Protein AF-0000000072452498 (afdb_homodimer)

Solvent-accessible surface area (backbone atoms only — not comparable to full-atom values): 25103 Å² total; per-residue (Å²): 118,75,36,31,38,34,33,34,54,77,38,42,53,20,29,34,50,52,50,52,34,58,71,69,66,51,78,62,44,82,38,83,40,51,65,93,74,46,42,38,74,35,69,73,43,31,75,59,30,78,81,44,59,73,22,31,35,36,53,66,90,46,60,42,44,39,42,68,17,46,47,52,37,50,39,61,76,65,62,48,70,54,56,45,67,36,81,53,61,69,48,27,28,46,30,33,23,46,65,56,48,32,64,83,33,44,43,45,28,19,50,46,41,21,35,57,67,32,43,35,42,51,27,65,66,38,86,67,56,67,68,57,53,51,51,37,50,51,51,32,50,54,38,54,48,44,44,43,66,68,43,28,56,92,43,67,20,53,55,30,85,47,66,28,52,38,43,45,50,48,52,35,24,64,48,39,25,40,20,48,70,44,71,83,49,70,97,28,68,72,55,44,54,36,48,52,50,51,38,60,72,65,29,64,68,57,49,47,62,48,42,42,60,32,62,42,34,71,79,62,63,51,64,55,56,69,89,61,37,63,70,50,46,57,54,49,41,70,72,73,102,117,75,35,33,38,34,34,33,52,77,37,41,53,20,28,35,49,50,50,52,33,58,71,68,68,52,78,61,44,82,39,83,39,51,65,92,72,46,42,39,73,36,70,74,44,32,74,58,29,79,82,44,57,74,22,29,34,34,54,66,89,46,58,43,44,40,42,68,17,47,47,52,38,51,40,61,76,66,62,48,70,52,55,45,68,36,82,54,63,67,46,27,28,45,30,33,24,46,66,55,48,31,65,83,33,44,44,44,28,20,48,45,41,21,35,57,67,34,43,35,42,49,26,67,65,38,86,68,56,66,68,58,52,51,52,36,51,51,50,32,50,51,37,54,48,42,45,44,67,68,44,28,55,91,44,68,22,54,55,31,84,47,66,28,51,38,44,45,51,48,52,34,25,62,48,40,25,38,19,48,69,46,71,83,49,69,96,29,66,71,56,44,53,36,49,53,51,51,37,60,73,66,28,64,67,57,50,47,63,48,42,42,60,32,62,42,34,72,78,62,61,52,64,56,54,70,89,61,37,62,70,50,46,57,54,48,39,65,70,72,95

Organism: Betta splendens (NCBI:txid158456)

Structure (mmCIF, N/CA/C/O backbone):
data_AF-0000000072452498-model_v1
#
loop_
_entity.id
_entity.type
_entity.pdbx_description
1 polymer 'glutathione transferase'
#
loop_
_atom_site.group_PDB
_atom_site.id
_atom_site.type_symbol
_atom_site.label_atom_id
_atom_site.label_alt_id
_atom_site.label_comp_id
_atom_site.label_asym_id
_atom_site.label_entity_id
_atom_site.label_seq_id
_atom_site.pdbx_PDB_ins_code
_atom_site.Cartn_x
_atom_site.Cartn_y
_atom_site.Cartn_z
_atom_site.occupancy
_atom_site.B_iso_or_equiv
_atom_site.auth_seq_id
_atom_site.auth_comp_id
_atom_site.auth_asym_id
_atom_site.auth_atom_id
_atom_site.pdbx_PDB_model_num
ATOM 1 N N . MET A 1 1 ? -20.266 -7.129 -22.062 1 66.44 1 MET A N 1
ATOM 2 C CA . MET A 1 1 ? -18.953 -7.629 -22.422 1 66.44 1 MET A CA 1
ATOM 3 C C . MET A 1 1 ? -18.312 -8.359 -21.234 1 66.44 1 MET A C 1
ATOM 5 O O . MET A 1 1 ? -18.625 -8.07 -20.078 1 66.44 1 MET A O 1
ATOM 9 N N . ALA A 1 2 ? -17.5 -9.453 -21.469 1 88.06 2 ALA A N 1
ATOM 10 C CA . ALA A 1 2 ? -16.984 -10.359 -20.453 1 88.06 2 ALA A CA 1
ATOM 11 C C . ALA A 1 2 ? -15.914 -9.688 -19.609 1 88.06 2 ALA A C 1
ATOM 13 O O . ALA A 1 2 ? -15.227 -8.781 -20.078 1 88.06 2 ALA A O 1
ATOM 14 N N . LEU A 1 3 ? -15.93 -9.773 -18.266 1 97.81 3 LEU A N 1
ATOM 15 C CA . LEU A 1 3 ? -14.875 -9.336 -17.359 1 97.81 3 LEU A CA 1
ATOM 16 C C . LEU A 1 3 ? -13.508 -9.805 -17.859 1 97.81 3 LEU A C 1
ATOM 18 O O . LEU A 1 3 ? -13.328 -10.977 -18.172 1 97.81 3 LEU A O 1
ATOM 22 N N . GLU A 1 4 ? -12.602 -8.812 -18.078 1 98.81 4 GLU A N 1
ATOM 23 C CA . GLU A 1 4 ? -11.234 -9.125 -18.484 1 98.81 4 GLU A CA 1
ATOM 24 C C . GLU A 1 4 ? -10.25 -8.883 -17.344 1 98.81 4 GLU A C 1
ATOM 26 O O . GLU A 1 4 ? -10.312 -7.859 -16.672 1 98.81 4 GLU A O 1
ATOM 31 N N . LEU A 1 5 ? -9.438 -9.867 -17.141 1 98.88 5 LEU A N 1
ATOM 32 C CA . LEU A 1 5 ? -8.336 -9.734 -16.188 1 98.88 5 LEU A CA 1
ATOM 33 C C . LEU A 1 5 ? -6.988 -9.844 -16.891 1 98.88 5 LEU A C 1
ATOM 35 O O . LEU A 1 5 ? -6.707 -10.844 -17.547 1 98.88 5 LEU A O 1
ATOM 39 N N . TYR A 1 6 ? -6.227 -8.789 -16.891 1 98.94 6 TYR A N 1
ATOM 40 C CA . TYR A 1 6 ? -4.875 -8.75 -17.438 1 98.94 6 TYR A CA 1
ATOM 41 C C . TYR A 1 6 ? -3.855 -9.188 -16.391 1 98.94 6 TYR A C 1
ATOM 43 O O . TYR A 1 6 ? -3.641 -8.492 -15.398 1 98.94 6 TYR A O 1
ATOM 51 N N . LEU A 1 7 ? -3.227 -10.336 -16.672 1 98.75 7 LEU A N 1
ATOM 52 C CA . LEU A 1 7 ? -2.469 -11 -15.617 1 98.75 7 LEU A CA 1
ATOM 53 C C . LEU A 1 7 ? -1.142 -11.531 -16.156 1 98.75 7 LEU A C 1
ATOM 55 O O . LEU A 1 7 ? -1.03 -11.852 -17.328 1 98.75 7 LEU A O 1
ATOM 59 N N . ASP A 1 8 ? -0.162 -11.555 -15.359 1 98.19 8 ASP A N 1
ATOM 60 C CA . ASP A 1 8 ? 1.063 -12.344 -15.438 1 98.19 8 ASP A CA 1
ATOM 61 C C . ASP A 1 8 ? 1.258 -13.18 -14.172 1 98.19 8 ASP A C 1
ATOM 63 O O . ASP A 1 8 ? 1.558 -12.648 -13.109 1 98.19 8 ASP A O 1
ATOM 67 N N . LEU A 1 9 ? 1.221 -14.492 -14.211 1 97.62 9 LEU A N 1
ATOM 68 C CA . LEU A 1 9 ? 1.165 -15.328 -13.016 1 97.62 9 LEU A CA 1
ATOM 69 C C . LEU A 1 9 ? 2.545 -15.461 -12.383 1 97.62 9 LEU A C 1
ATOM 71 O O . LEU A 1 9 ? 2.691 -16.094 -11.336 1 97.62 9 LEU A O 1
ATOM 75 N N . TYR A 1 10 ? 3.564 -14.742 -12.961 1 95.69 10 TYR A N 1
ATOM 76 C CA . TYR A 1 10 ? 4.809 -14.539 -12.219 1 95.69 10 TYR A CA 1
ATOM 77 C C . TYR A 1 10 ? 4.613 -13.523 -11.102 1 95.69 10 TYR A C 1
ATOM 79 O O . TYR A 1 10 ? 5.387 -13.492 -10.141 1 95.69 10 TYR A O 1
ATOM 87 N N . SER A 1 11 ? 3.68 -12.711 -11.289 1 96.44 11 SER A N 1
ATOM 88 C CA . SER A 1 11 ? 3.393 -11.617 -10.359 1 96.44 11 SER A CA 1
ATOM 89 C C . SER A 1 11 ? 2.539 -12.102 -9.188 1 96.44 11 SER A C 1
ATOM 91 O O . SER A 1 11 ? 1.49 -12.719 -9.391 1 96.44 11 SER A O 1
ATOM 93 N N . GLN A 1 12 ? 2.92 -11.82 -7.984 1 98 12 GLN A N 1
ATOM 94 C CA . GLN A 1 12 ? 2.18 -12.203 -6.789 1 98 12 GLN A CA 1
ATOM 95 C C . GLN A 1 12 ? 0.788 -11.578 -6.777 1 98 12 GLN A C 1
ATOM 97 O O . GLN A 1 12 ? -0.212 -12.281 -6.621 1 98 12 GLN A O 1
ATOM 102 N N . PRO A 1 13 ? 0.68 -10.266 -7.055 1 98.56 13 PRO A N 1
ATOM 103 C CA . PRO A 1 13 ? -0.66 -9.672 -7.059 1 98.56 13 PRO A CA 1
ATOM 104 C C . PRO A 1 13 ? -1.576 -10.297 -8.109 1 98.56 13 PRO A C 1
ATOM 106 O O . PRO A 1 13 ? -2.779 -10.445 -7.875 1 98.56 13 PRO A O 1
ATOM 109 N N . CYS A 1 14 ? -1.068 -10.688 -9.211 1 98.88 14 CYS A N 1
ATOM 110 C CA . CYS A 1 14 ? -1.872 -11.305 -10.258 1 98.88 14 CYS A CA 1
ATOM 111 C C . CYS A 1 14 ? -2.395 -12.664 -9.805 1 98.88 14 CYS A C 1
ATOM 113 O O . CYS A 1 14 ? -3.541 -13.023 -10.086 1 98.88 14 CYS A O 1
ATOM 115 N N . ARG A 1 15 ? -1.534 -13.406 -9.133 1 98.94 15 ARG A N 1
ATOM 116 C CA . ARG A 1 15 ? -1.953 -14.734 -8.695 1 98.94 15 ARG A CA 1
ATOM 117 C C . ARG A 1 15 ? -3.09 -14.641 -7.68 1 98.94 15 ARG A C 1
ATOM 119 O O . ARG A 1 15 ? -3.984 -15.484 -7.66 1 98.94 15 ARG A O 1
ATOM 126 N N . SER A 1 16 ? -3.084 -13.633 -6.793 1 98.94 16 SER A N 1
ATOM 127 C CA . SER A 1 16 ? -4.188 -13.461 -5.852 1 98.94 16 SER A CA 1
ATOM 128 C C . SER A 1 16 ? -5.504 -13.219 -6.582 1 98.94 16 SER A C 1
ATOM 130 O O . SER A 1 16 ? -6.527 -13.82 -6.242 1 98.94 16 SER A O 1
ATOM 132 N N . VAL A 1 17 ? -5.477 -12.359 -7.602 1 98.94 17 VAL A N 1
ATOM 133 C CA . VAL A 1 17 ? -6.672 -12.031 -8.367 1 98.94 17 VAL A CA 1
ATOM 134 C C . VAL A 1 17 ? -7.156 -13.258 -9.125 1 98.94 17 VAL A C 1
ATOM 136 O O . VAL A 1 17 ? -8.359 -13.547 -9.156 1 98.94 17 VAL A O 1
ATOM 139 N N . TYR A 1 18 ? -6.223 -14.016 -9.688 1 98.94 18 TYR A N 1
ATOM 140 C CA . TYR A 1 18 ? -6.52 -15.234 -10.43 1 98.94 18 TYR A CA 1
ATOM 141 C C . TYR A 1 18 ? -7.191 -16.266 -9.539 1 98.94 18 TYR A C 1
ATOM 143 O O . TYR A 1 18 ? -8.266 -16.781 -9.875 1 98.94 18 TYR A O 1
ATOM 151 N N . ILE A 1 19 ? -6.594 -16.562 -8.398 1 98.94 19 ILE A N 1
ATOM 152 C CA . ILE A 1 19 ? -7.125 -17.547 -7.469 1 98.94 19 ILE A CA 1
ATOM 153 C C . ILE A 1 19 ? -8.523 -17.141 -7.012 1 98.94 19 ILE A C 1
ATOM 155 O O . ILE A 1 19 ? -9.438 -17.953 -6.977 1 98.94 19 ILE A O 1
ATOM 159 N N . PHE A 1 20 ? -8.695 -15.867 -6.656 1 98.94 20 PHE A N 1
ATOM 160 C CA . PHE A 1 20 ? -9.969 -15.375 -6.133 1 98.94 20 PHE A CA 1
ATOM 161 C C . PHE A 1 20 ? -11.086 -15.57 -7.152 1 98.94 20 PHE A C 1
ATOM 163 O O . PHE A 1 20 ? -12.164 -16.062 -6.816 1 98.94 20 PHE A O 1
ATOM 170 N N . ALA A 1 21 ? -10.789 -15.117 -8.391 1 98.88 21 ALA A N 1
ATOM 171 C CA . ALA A 1 21 ? -11.797 -15.219 -9.438 1 98.88 21 ALA A CA 1
ATOM 172 C C . ALA A 1 21 ? -12.188 -16.672 -9.695 1 98.88 21 ALA A C 1
ATOM 174 O O . ALA A 1 21 ? -13.375 -17 -9.773 1 98.88 21 ALA A O 1
ATOM 175 N N . LYS A 1 22 ? -11.18 -17.547 -9.773 1 98.81 22 LYS A N 1
ATOM 176 C CA . LYS A 1 22 ? -11.43 -18.953 -10.031 1 98.81 22 LYS A CA 1
ATOM 177 C C . LYS A 1 22 ? -12.188 -19.609 -8.875 1 98.81 22 LYS A C 1
ATOM 179 O O . LYS A 1 22 ? -13.164 -20.312 -9.086 1 98.81 22 LYS A O 1
ATOM 184 N N . GLN A 1 23 ? -11.734 -19.328 -7.711 1 98.56 23 GLN A N 1
ATOM 185 C CA . GLN A 1 23 ? -12.312 -19.938 -6.523 1 98.56 23 GLN A CA 1
ATOM 186 C C . GLN A 1 23 ? -13.789 -19.578 -6.379 1 98.56 23 GLN A C 1
ATOM 188 O O . GLN A 1 23 ? -14.586 -20.375 -5.895 1 98.56 23 GLN A O 1
ATOM 193 N N . ASN A 1 24 ? -14.125 -18.375 -6.727 1 98.62 24 ASN A N 1
ATOM 194 C CA . ASN A 1 24 ? -15.5 -17.906 -6.566 1 98.62 24 ASN A CA 1
ATOM 195 C C . ASN A 1 24 ? -16.297 -18.047 -7.863 1 98.62 24 ASN A C 1
ATOM 197 O O . ASN A 1 24 ? -17.375 -17.484 -7.996 1 98.62 24 ASN A O 1
ATOM 201 N N . LYS A 1 25 ? -15.711 -18.734 -8.875 1 98.19 25 LYS A N 1
ATOM 202 C CA . LYS A 1 25 ? -16.359 -19.078 -10.141 1 98.19 25 LYS A CA 1
ATOM 203 C C . LYS A 1 25 ? -16.828 -17.812 -10.875 1 98.19 25 LYS A C 1
ATOM 205 O O . LYS A 1 25 ? -17.922 -17.781 -11.43 1 98.19 25 LYS A O 1
ATOM 210 N N . ILE A 1 26 ? -16.078 -16.781 -10.766 1 98.5 26 ILE A N 1
ATOM 211 C CA . ILE A 1 26 ? -16.328 -15.57 -11.539 1 98.5 26 ILE A CA 1
ATOM 212 C C . ILE A 1 26 ? -15.82 -15.758 -12.961 1 98.5 26 ILE A C 1
ATOM 214 O O . ILE A 1 26 ? -14.633 -16.016 -13.18 1 98.5 26 ILE A O 1
ATOM 218 N N . PRO A 1 27 ? -16.688 -15.688 -13.891 1 98.06 27 PRO A N 1
ATOM 219 C CA . PRO A 1 27 ? -16.219 -15.812 -15.266 1 98.06 27 PRO A CA 1
ATOM 220 C C . PRO A 1 27 ? -15.367 -14.617 -15.711 1 98.06 27 PRO A C 1
ATOM 222 O O . PRO A 1 27 ? -15.742 -13.469 -15.461 1 98.06 27 PRO A O 1
ATOM 225 N N . PHE A 1 28 ? -14.25 -14.93 -16.297 1 98.56 28 PHE A N 1
ATOM 226 C CA . PHE A 1 28 ? -13.398 -13.852 -16.797 1 98.56 28 PHE A CA 1
ATOM 227 C C . PHE A 1 28 ? -12.578 -14.32 -18 1 98.56 28 PHE A C 1
ATOM 229 O O . PHE A 1 28 ? -12.359 -15.516 -18.172 1 98.56 28 PHE A O 1
ATOM 236 N N . ASP A 1 29 ? -12.211 -13.359 -18.812 1 98.56 29 ASP A N 1
ATOM 237 C CA . ASP A 1 29 ? -11.219 -13.562 -19.875 1 98.56 29 ASP A CA 1
ATOM 238 C C . ASP A 1 29 ? -9.812 -13.273 -19.359 1 98.56 29 ASP A C 1
ATOM 240 O O . ASP A 1 29 ? -9.508 -12.156 -18.938 1 98.56 29 ASP A O 1
ATOM 244 N N . PHE A 1 30 ? -9.039 -14.312 -19.406 1 98.44 30 PHE A N 1
ATOM 245 C CA . PHE A 1 30 ? -7.641 -14.148 -19.031 1 98.44 30 PHE A CA 1
ATOM 246 C C . PHE A 1 30 ? -6.848 -13.477 -20.141 1 98.44 30 PHE A C 1
ATOM 248 O O . PHE A 1 30 ? -6.617 -14.078 -21.188 1 98.44 30 PHE A O 1
ATOM 255 N N . LYS A 1 31 ? -6.457 -12.25 -19.938 1 98.56 31 LYS A N 1
ATOM 256 C CA . LYS A 1 31 ? -5.609 -11.516 -20.875 1 98.56 31 LYS A CA 1
ATOM 257 C C . LYS A 1 31 ? -4.148 -11.547 -20.422 1 98.56 31 LYS A C 1
ATOM 259 O O . LYS A 1 31 ? -3.766 -10.852 -19.484 1 98.56 31 LYS A O 1
ATOM 264 N N . GLN A 1 32 ? -3.387 -12.258 -21.172 1 97.88 32 GLN A N 1
ATOM 265 C CA . GLN A 1 32 ? -1.989 -12.461 -20.797 1 97.88 32 GLN A CA 1
ATOM 266 C C . GLN A 1 32 ? -1.165 -11.203 -21.062 1 97.88 32 GLN A C 1
ATOM 268 O O . GLN A 1 32 ? -1.212 -10.641 -22.156 1 97.88 32 GLN A O 1
ATOM 273 N N . VAL A 1 33 ? -0.493 -10.703 -20.062 1 97.31 33 VAL A N 1
ATOM 274 C CA . VAL A 1 33 ? 0.521 -9.656 -20.156 1 97.31 33 VAL A CA 1
ATOM 275 C C . VAL A 1 33 ? 1.872 -10.203 -19.703 1 97.31 33 VAL A C 1
ATOM 277 O O . VAL A 1 33 ? 2.039 -10.562 -18.531 1 97.31 33 VAL A O 1
ATOM 280 N N . THR A 1 34 ? 2.836 -10.266 -20.594 1 92.75 34 THR A N 1
ATOM 281 C CA . THR A 1 34 ? 4.156 -10.789 -20.25 1 92.75 34 THR A CA 1
ATOM 282 C C . THR A 1 34 ? 5.078 -9.656 -19.797 1 92.75 34 THR A C 1
ATOM 284 O O . THR A 1 34 ? 5.613 -8.914 -20.609 1 92.75 34 THR A O 1
ATOM 287 N N . LEU A 1 35 ? 5.344 -9.602 -18.531 1 89.94 35 LEU A N 1
ATOM 288 C CA . LEU A 1 35 ? 6.152 -8.531 -17.938 1 89.94 35 LEU A CA 1
ATOM 289 C C . LEU A 1 35 ? 7.586 -8.594 -18.453 1 89.94 35 LEU A C 1
ATOM 291 O O . LEU A 1 35 ? 8.203 -7.555 -18.703 1 89.94 35 LEU A O 1
ATOM 295 N N . PHE A 1 36 ? 8.062 -9.781 -18.625 1 83.75 36 PHE A N 1
ATOM 296 C CA . PHE A 1 36 ? 9.445 -9.953 -19.047 1 83.75 36 PHE A CA 1
ATOM 297 C C . PHE A 1 36 ? 9.641 -9.445 -20.469 1 83.75 36 PHE A C 1
ATOM 299 O O . PHE A 1 36 ? 10.766 -9.172 -20.891 1 83.75 36 PHE A O 1
ATOM 306 N N . ASP A 1 37 ? 8.602 -9.328 -21.188 1 84.56 37 ASP A N 1
ATOM 307 C CA . ASP A 1 37 ? 8.648 -8.766 -22.531 1 84.56 37 ASP A CA 1
ATOM 308 C C . ASP A 1 37 ? 8.25 -7.293 -22.531 1 84.56 37 ASP A C 1
ATOM 310 O O . ASP A 1 37 ? 8.039 -6.699 -23.594 1 84.56 37 ASP A O 1
ATOM 314 N N . ALA A 1 38 ? 7.941 -6.777 -21.391 1 87.81 38 ALA A N 1
ATOM 315 C CA . ALA A 1 38 ? 7.613 -5.367 -21.188 1 87.81 38 ALA A CA 1
ATOM 316 C C . ALA A 1 38 ? 6.289 -5.016 -21.859 1 87.81 38 ALA A C 1
ATOM 318 O O . ALA A 1 38 ? 6.109 -3.896 -22.344 1 87.81 38 ALA A O 1
ATOM 319 N N . GLN A 1 39 ? 5.469 -5.945 -21.938 1 92.75 39 GLN A N 1
ATOM 320 C CA . GLN A 1 39 ? 4.195 -5.727 -22.609 1 92.75 39 GLN A CA 1
ATOM 321 C C . GLN A 1 39 ? 3.344 -4.703 -21.875 1 92.75 39 GLN A C 1
ATOM 323 O O . GLN A 1 39 ? 2.492 -4.043 -22.469 1 92.75 39 GLN A O 1
ATOM 328 N N . GLN A 1 40 ? 3.547 -4.508 -20.547 1 93.5 40 GLN A N 1
ATOM 329 C CA . GLN A 1 40 ? 2.775 -3.553 -19.766 1 93.5 40 GLN A CA 1
ATOM 330 C C . GLN A 1 40 ? 3.068 -2.119 -20.188 1 93.5 40 GLN A C 1
ATOM 332 O O . GLN A 1 40 ? 2.307 -1.202 -19.875 1 93.5 40 GLN A O 1
ATOM 337 N N . TYR A 1 41 ? 4.129 -1.93 -20.938 1 92.12 41 TYR A N 1
ATOM 338 C CA . TYR A 1 41 ? 4.488 -0.576 -21.344 1 92.12 41 TYR A CA 1
ATOM 339 C C . TYR A 1 41 ? 3.969 -0.272 -22.75 1 92.12 41 TYR A C 1
ATOM 341 O O . TYR A 1 41 ? 4.109 0.851 -23.234 1 92.12 41 TYR A O 1
ATOM 349 N N . GLY A 1 42 ? 3.4 -1.229 -23.391 1 93.94 42 GLY A N 1
ATOM 350 C CA . GLY A 1 42 ? 2.809 -1.018 -24.703 1 93.94 42 GLY A CA 1
ATOM 351 C C . GLY A 1 42 ? 1.601 -0.1 -24.672 1 93.94 42 GLY A C 1
ATOM 352 O O . GLY A 1 42 ? 0.969 0.068 -23.625 1 93.94 42 GLY A O 1
ATOM 353 N N . GLU A 1 43 ? 1.216 0.413 -25.781 1 95.25 43 GLU A N 1
ATOM 354 C CA . GLU A 1 43 ? 0.141 1.396 -25.891 1 95.25 43 GLU A CA 1
ATOM 355 C C . GLU A 1 43 ? -1.219 0.756 -25.625 1 95.25 43 GLU A C 1
ATOM 357 O O . GLU A 1 43 ? -2.092 1.372 -25 1 95.25 43 GLU A O 1
ATOM 362 N N . GLU A 1 44 ? -1.371 -0.397 -26.078 1 95.88 44 GLU A N 1
ATOM 363 C CA . GLU A 1 44 ? -2.658 -1.064 -25.906 1 95.88 44 GLU A CA 1
ATOM 364 C C . GLU A 1 44 ? -2.955 -1.312 -24.422 1 95.88 44 GLU A C 1
ATOM 366 O O . GLU A 1 44 ? -4.07 -1.068 -23.969 1 95.88 44 GLU A O 1
ATOM 371 N N . PHE A 1 45 ? -1.947 -1.819 -23.734 1 97.38 45 PHE A N 1
ATOM 372 C CA . PHE A 1 45 ? -2.148 -2.039 -22.312 1 97.38 45 PHE A CA 1
ATOM 373 C C . PHE A 1 45 ? -2.295 -0.713 -21.578 1 97.38 45 PHE A C 1
ATOM 375 O O . PHE A 1 45 ? -3.059 -0.612 -20.609 1 97.38 45 PHE A O 1
ATOM 382 N N . GLY A 1 46 ? -1.575 0.282 -22.016 1 96.88 46 GLY A N 1
ATOM 383 C CA . GLY A 1 46 ? -1.663 1.604 -21.422 1 96.88 46 GLY A CA 1
ATOM 384 C C . GLY A 1 46 ? -3.066 2.178 -21.438 1 96.88 46 GLY A C 1
ATOM 385 O O . GLY A 1 46 ? -3.432 2.973 -20.562 1 96.88 46 GLY A O 1
ATOM 386 N N . LYS A 1 47 ? -3.857 1.782 -22.391 1 96.38 47 LYS A N 1
ATOM 387 C CA . LYS A 1 47 ? -5.246 2.219 -22.5 1 96.38 47 LYS A CA 1
ATOM 388 C C . LYS A 1 47 ? -6.109 1.557 -21.422 1 96.38 47 LYS A C 1
ATOM 390 O O . LYS A 1 47 ? -7.145 2.1 -21.031 1 96.38 47 LYS A O 1
ATOM 395 N N . ILE A 1 48 ? -5.641 0.404 -20.969 1 97.56 48 ILE A N 1
ATOM 396 C CA . ILE A 1 48 ? -6.348 -0.33 -19.922 1 97.56 48 ILE A CA 1
ATOM 397 C C . ILE A 1 48 ? -5.902 0.17 -18.547 1 97.56 48 ILE A C 1
ATOM 399 O O . ILE A 1 48 ? -6.734 0.389 -17.656 1 97.56 48 ILE A O 1
ATOM 403 N N . ASN A 1 49 ? -4.648 0.345 -18.438 1 98.06 49 ASN A N 1
ATOM 404 C CA . ASN A 1 49 ? -4.078 0.804 -17.172 1 98.06 49 ASN A CA 1
ATOM 405 C C . ASN A 1 49 ? -2.893 1.736 -17.391 1 98.06 49 ASN A C 1
ATOM 407 O O . ASN A 1 49 ? -1.763 1.277 -17.578 1 98.06 49 ASN A O 1
ATOM 411 N N . PRO A 1 50 ? -3.061 2.998 -17.219 1 97.19 50 PRO A N 1
ATOM 412 C CA . PRO A 1 50 ? -1.99 3.979 -17.422 1 97.19 50 PRO A CA 1
ATOM 413 C C . PRO A 1 50 ? -0.868 3.844 -16.391 1 97.19 50 PRO A C 1
ATOM 415 O O . PRO A 1 50 ? 0.207 4.422 -16.578 1 97.19 50 PRO A O 1
ATOM 418 N N . LEU A 1 51 ? -1.116 3.107 -15.336 1 97.62 51 LEU A N 1
ATOM 419 C CA . LEU A 1 51 ? -0.071 2.887 -14.336 1 97.62 51 LEU A CA 1
ATOM 420 C C . LEU A 1 51 ? 0.979 1.913 -14.859 1 97.62 51 LEU A C 1
ATOM 422 O O . LEU A 1 51 ? 2.062 1.792 -14.289 1 97.62 51 LEU A O 1
ATOM 426 N N . ARG A 1 52 ? 0.639 1.167 -15.914 1 96.69 52 ARG A N 1
ATOM 427 C CA . ARG A 1 52 ? 1.536 0.232 -16.594 1 96.69 52 ARG A CA 1
ATOM 428 C C . ARG A 1 52 ? 1.957 -0.894 -15.648 1 96.69 52 ARG A C 1
ATOM 430 O O . ARG A 1 52 ? 3.119 -1.305 -15.648 1 96.69 52 ARG A O 1
ATOM 437 N N . LYS A 1 53 ? 1.039 -1.314 -14.836 1 96.56 53 LYS A N 1
ATOM 438 C CA . LYS A 1 53 ? 1.241 -2.416 -13.906 1 96.56 53 LYS A CA 1
ATOM 439 C C . LYS A 1 53 ? 0.138 -3.463 -14.039 1 96.56 53 LYS A C 1
ATOM 441 O O . LYS A 1 53 ? -0.967 -3.152 -14.492 1 96.56 53 LYS A O 1
ATOM 446 N N . VAL A 1 54 ? 0.45 -4.641 -13.734 1 98.25 54 VAL A N 1
ATOM 447 C CA . VAL A 1 54 ? -0.541 -5.703 -13.586 1 98.25 54 VAL A CA 1
ATOM 448 C C . VAL A 1 54 ? -0.716 -6.051 -12.109 1 98.25 54 VAL A C 1
ATOM 450 O O . VAL A 1 54 ? 0.193 -5.836 -11.305 1 98.25 54 VAL A O 1
ATOM 453 N N . PRO A 1 55 ? -1.909 -6.574 -11.711 1 98.81 55 PRO A N 1
ATOM 454 C CA . PRO A 1 55 ? -3.084 -6.879 -12.531 1 98.81 55 PRO A CA 1
ATOM 455 C C . PRO A 1 55 ? -3.859 -5.629 -12.938 1 98.81 55 PRO A C 1
ATOM 457 O O . PRO A 1 55 ? -3.689 -4.566 -12.336 1 98.81 55 PRO A O 1
ATOM 460 N N . ALA A 1 56 ? -4.578 -5.723 -13.961 1 98.88 56 ALA A N 1
ATOM 461 C CA . ALA A 1 56 ? -5.586 -4.746 -14.375 1 98.88 56 ALA A CA 1
ATOM 462 C C . ALA A 1 56 ? -6.895 -5.434 -14.75 1 98.88 56 ALA A C 1
ATOM 464 O O . ALA A 1 56 ? -6.902 -6.609 -15.117 1 98.88 56 ALA A O 1
ATOM 465 N N . LEU A 1 57 ? -7.98 -4.762 -14.562 1 98.88 57 LEU A N 1
ATOM 466 C CA . LEU A 1 57 ? -9.32 -5.27 -14.82 1 98.88 57 LEU A CA 1
ATOM 467 C C . LEU A 1 57 ? -10.07 -4.363 -15.781 1 98.88 57 LEU A C 1
ATOM 469 O O . LEU A 1 57 ? -10 -3.137 -15.672 1 98.88 57 LEU A O 1
ATOM 473 N N . ARG A 1 58 ? -10.711 -4.91 -16.75 1 98.69 58 ARG A N 1
ATOM 474 C CA . ARG A 1 58 ? -11.703 -4.199 -17.562 1 98.69 58 ARG A CA 1
ATOM 475 C C . ARG A 1 58 ? -13.07 -4.859 -17.453 1 98.69 58 ARG A C 1
ATOM 477 O O . ARG A 1 58 ? -13.219 -6.051 -17.75 1 98.69 58 ARG A O 1
ATOM 484 N N . ASP A 1 59 ? -14.055 -4.223 -16.969 1 98.44 59 ASP A N 1
ATOM 485 C CA . ASP A 1 59 ? -15.453 -4.625 -16.859 1 98.44 59 ASP A CA 1
ATOM 486 C C . ASP A 1 59 ? -16.359 -3.666 -17.609 1 98.44 59 ASP A C 1
ATOM 488 O O . ASP A 1 59 ? -16.875 -2.701 -17.047 1 98.44 59 ASP A O 1
ATOM 492 N N . GLY A 1 60 ? -16.641 -3.977 -18.875 1 96.75 60 GLY A N 1
ATOM 493 C CA . GLY A 1 60 ? -17.266 -2.984 -19.75 1 96.75 60 GLY A CA 1
ATOM 494 C C . GLY A 1 60 ? -16.375 -1.782 -20 1 96.75 60 GLY A C 1
ATOM 495 O O . GLY A 1 60 ? -15.227 -1.933 -20.438 1 96.75 60 GLY A O 1
ATOM 496 N N . ASP A 1 61 ? -16.844 -0.673 -19.625 1 95.75 61 ASP A N 1
ATOM 497 C CA . ASP A 1 61 ? -16.078 0.552 -19.828 1 95.75 61 ASP A CA 1
ATOM 498 C C . ASP A 1 61 ? -15.25 0.895 -18.578 1 95.75 61 ASP A C 1
ATOM 500 O O . ASP A 1 61 ? -14.461 1.84 -18.594 1 95.75 61 ASP A O 1
ATOM 504 N N . PHE A 1 62 ? -15.461 0.079 -17.625 1 97.5 62 PHE A N 1
ATOM 505 C CA . PHE A 1 62 ? -14.805 0.349 -16.344 1 97.5 62 PHE A CA 1
ATOM 506 C C . PHE A 1 62 ? -13.461 -0.367 -16.266 1 97.5 62 PHE A C 1
ATOM 508 O O . PHE A 1 62 ? -13.398 -1.593 -16.375 1 97.5 62 PHE A O 1
ATOM 515 N N . CYS A 1 63 ? -12.328 0.394 -16.078 1 98.5 63 CYS A N 1
ATOM 516 C CA . CYS A 1 63 ? -11 -0.172 -15.867 1 98.5 63 CYS A CA 1
ATOM 517 C C . CYS A 1 63 ? -10.523 0.073 -14.438 1 98.5 63 CYS A C 1
ATOM 519 O O . CYS A 1 63 ? -10.805 1.125 -13.859 1 98.5 63 CYS A O 1
ATOM 521 N N . LEU A 1 64 ? -9.859 -0.882 -13.914 1 98.69 64 LEU A N 1
ATOM 522 C CA . LEU A 1 64 ? -9.398 -0.822 -12.531 1 98.69 64 LEU A CA 1
ATOM 523 C C . LEU A 1 64 ? -8.031 -1.467 -12.391 1 98.69 64 LEU A C 1
ATOM 525 O O . LEU A 1 64 ? -7.773 -2.529 -12.961 1 98.69 64 LEU A O 1
ATOM 529 N N . ALA A 1 65 ? -7.176 -0.771 -11.617 1 98.5 65 ALA A N 1
ATOM 530 C CA . ALA A 1 65 ? -5.844 -1.294 -11.336 1 98.5 65 ALA A CA 1
ATOM 531 C C . ALA A 1 65 ? -5.672 -1.596 -9.844 1 98.5 65 ALA A C 1
ATOM 533 O O . ALA A 1 65 ? -6.586 -1.367 -9.055 1 98.5 65 ALA A O 1
ATOM 534 N N . GLU A 1 66 ? -4.516 -2.105 -9.539 1 98.75 66 GLU A N 1
ATOM 535 C CA . GLU A 1 66 ? -4.148 -2.432 -8.164 1 98.75 66 GLU A CA 1
ATOM 536 C C . GLU A 1 66 ? -4.898 -3.668 -7.668 1 98.75 66 GLU A C 1
ATOM 538 O O . GLU A 1 66 ? -6.129 -3.666 -7.594 1 98.75 66 GLU A O 1
ATOM 543 N N . SER A 1 67 ? -4.164 -4.656 -7.262 1 98.81 67 SER A N 1
ATOM 544 C CA . SER A 1 67 ? -4.73 -5.965 -6.949 1 98.81 67 SER A CA 1
ATOM 545 C C . SER A 1 67 ? -5.723 -5.879 -5.797 1 98.81 67 SER A C 1
ATOM 547 O O . SER A 1 67 ? -6.801 -6.477 -5.852 1 98.81 67 SER A O 1
ATOM 549 N N . VAL A 1 68 ? -5.406 -5.074 -4.734 1 98.88 68 VAL A N 1
ATOM 550 C CA . VAL A 1 68 ? -6.285 -4.973 -3.574 1 98.88 68 VAL A CA 1
ATOM 551 C C . VAL A 1 68 ? -7.621 -4.355 -3.99 1 98.88 68 VAL A C 1
ATOM 553 O O . VAL A 1 68 ? -8.688 -4.848 -3.602 1 98.88 68 VAL A O 1
ATOM 556 N N . ALA A 1 69 ? -7.562 -3.303 -4.785 1 98.88 69 ALA A N 1
ATOM 557 C CA . ALA A 1 69 ? -8.781 -2.67 -5.289 1 98.88 69 ALA A CA 1
ATOM 558 C C . ALA A 1 69 ? -9.594 -3.645 -6.137 1 98.88 69 ALA A C 1
ATOM 560 O O . ALA A 1 69 ? -10.812 -3.725 -6.004 1 98.88 69 ALA A O 1
ATOM 561 N N . ILE A 1 70 ? -8.93 -4.414 -6.973 1 98.94 70 ILE A N 1
ATOM 562 C CA . ILE A 1 70 ? -9.578 -5.367 -7.859 1 98.94 70 ILE A CA 1
ATOM 563 C C . ILE A 1 70 ? -10.25 -6.465 -7.035 1 98.94 70 ILE A C 1
ATOM 565 O O . ILE A 1 70 ? -11.398 -6.832 -7.301 1 98.94 70 ILE A O 1
ATOM 569 N N . LEU A 1 71 ? -9.562 -6.969 -6.027 1 98.94 71 LEU A N 1
ATOM 570 C CA . LEU A 1 71 ? -10.094 -8.039 -5.191 1 98.94 71 LEU A CA 1
ATOM 571 C C . LEU A 1 71 ? -11.344 -7.578 -4.449 1 98.94 71 LEU A C 1
ATOM 573 O O . LEU A 1 71 ? -12.352 -8.289 -4.43 1 98.94 71 LEU A O 1
ATOM 577 N N . ILE A 1 72 ? -11.281 -6.391 -3.869 1 98.94 72 ILE A N 1
ATOM 578 C CA . ILE A 1 72 ? -12.43 -5.867 -3.141 1 98.94 72 ILE A CA 1
ATOM 579 C C . ILE A 1 72 ? -13.586 -5.621 -4.109 1 98.94 72 ILE A C 1
ATOM 581 O O . ILE A 1 72 ? -14.734 -5.949 -3.807 1 98.94 72 ILE A O 1
ATOM 585 N N . TYR A 1 73 ? -13.312 -5.078 -5.301 1 98.94 73 TYR A N 1
ATOM 586 C CA . TYR A 1 73 ? -14.32 -4.836 -6.328 1 98.94 73 TYR A CA 1
ATOM 587 C C . TYR A 1 73 ? -15.023 -6.129 -6.719 1 98.94 73 TYR A C 1
ATOM 589 O O . TYR A 1 73 ? -16.266 -6.188 -6.742 1 98.94 73 TYR A O 1
ATOM 597 N N . LEU A 1 74 ? -14.25 -7.191 -6.953 1 98.94 74 LEU A N 1
ATOM 598 C CA . LEU A 1 74 ? -14.82 -8.469 -7.348 1 98.94 74 LEU A CA 1
ATOM 599 C C . LEU A 1 74 ? -15.648 -9.062 -6.215 1 98.94 74 LEU A C 1
ATOM 601 O O . LEU A 1 74 ? -16.734 -9.617 -6.453 1 98.94 74 LEU A O 1
ATOM 605 N N . ALA A 1 75 ? -15.133 -8.977 -4.996 1 98.88 75 ALA A N 1
ATOM 606 C CA . ALA A 1 75 ? -15.867 -9.508 -3.848 1 98.88 75 ALA A CA 1
ATOM 607 C C . ALA A 1 75 ? -17.234 -8.844 -3.713 1 98.88 75 ALA A C 1
ATOM 609 O O . ALA A 1 75 ? -18.234 -9.523 -3.502 1 98.88 75 ALA A O 1
ATOM 610 N N . GLU A 1 76 ? -17.219 -7.523 -3.844 1 98.38 76 GLU A N 1
ATOM 611 C CA . GLU A 1 76 ? -18.453 -6.762 -3.645 1 98.38 76 GLU A CA 1
ATOM 612 C C . GLU A 1 76 ? -19.391 -6.91 -4.836 1 98.38 76 GLU A C 1
ATOM 614 O O . GLU A 1 76 ? -20.594 -7.152 -4.664 1 98.38 76 GLU A O 1
ATOM 619 N N . LYS A 1 77 ? -18.891 -6.781 -6.016 1 98.19 77 LYS A N 1
ATOM 620 C CA . LYS A 1 77 ? -19.703 -6.836 -7.223 1 98.19 77 LYS A CA 1
ATOM 621 C C . LYS A 1 77 ? -20.391 -8.188 -7.359 1 98.19 77 LYS A C 1
ATOM 623 O O . LYS A 1 77 ? -21.578 -8.258 -7.707 1 98.19 77 LYS A O 1
ATOM 628 N N . PHE A 1 78 ? -19.703 -9.25 -7.043 1 98.31 78 PHE A N 1
ATOM 629 C CA . PHE A 1 78 ? -20.219 -10.586 -7.293 1 98.31 78 PHE A CA 1
ATOM 630 C C . PHE A 1 78 ? -20.766 -11.203 -6.012 1 98.31 78 PHE A C 1
ATOM 632 O O . PHE A 1 78 ? -21.125 -12.383 -5.984 1 98.31 78 PHE A O 1
ATOM 639 N N . GLN A 1 79 ? -20.781 -10.398 -4.941 1 97.88 79 GLN A N 1
ATOM 640 C CA . GLN A 1 79 ? -21.359 -10.82 -3.666 1 97.88 79 GLN A CA 1
ATOM 641 C C . GLN A 1 79 ? -20.812 -12.188 -3.254 1 97.88 79 GLN A C 1
ATOM 643 O O . GLN A 1 79 ? -21.594 -13.102 -2.959 1 97.88 79 GLN A O 1
ATOM 648 N N . THR A 1 80 ? -19.547 -12.312 -3.246 1 98.62 80 THR A N 1
ATOM 649 C CA . THR A 1 80 ? -18.891 -13.555 -2.85 1 98.62 80 THR A CA 1
ATOM 650 C C . THR A 1 80 ? -19.109 -13.828 -1.365 1 98.62 80 THR A C 1
ATOM 652 O O . THR A 1 80 ? -19.625 -12.977 -0.639 1 98.62 80 THR A O 1
ATOM 655 N N . PRO A 1 81 ? -18.766 -15.031 -0.887 1 98.5 81 PRO A N 1
ATOM 656 C CA . PRO A 1 81 ? -18.969 -15.336 0.532 1 98.5 81 PRO A CA 1
ATOM 657 C C . PRO A 1 81 ? -18.375 -14.266 1.451 1 98.5 81 PRO A C 1
ATOM 659 O O . PRO A 1 81 ? -17.297 -13.742 1.181 1 98.5 81 PRO A O 1
ATOM 662 N N . ASP A 1 82 ? -19.047 -13.977 2.525 1 98.19 82 ASP A N 1
ATOM 663 C CA . ASP A 1 82 ? -18.75 -12.852 3.412 1 98.19 82 ASP A CA 1
ATOM 664 C C . ASP A 1 82 ? -17.344 -12.953 3.988 1 98.19 82 ASP A C 1
ATOM 666 O O . ASP A 1 82 ? -16.703 -11.93 4.254 1 98.19 82 ASP A O 1
ATOM 670 N N . TYR A 1 83 ? -16.828 -14.141 4.105 1 98.12 83 TYR A N 1
ATOM 671 C CA . TYR A 1 83 ? -15.57 -14.328 4.816 1 98.12 83 TYR A CA 1
ATOM 672 C C . TYR A 1 83 ? -14.398 -13.758 4.027 1 98.12 83 TYR A C 1
ATOM 674 O O . TYR A 1 83 ? -13.32 -13.523 4.582 1 98.12 83 TYR A O 1
ATOM 682 N N . TRP A 1 84 ? -14.586 -13.555 2.752 1 98.81 84 TRP A N 1
ATOM 683 C CA . TRP A 1 84 ? -13.508 -12.984 1.954 1 98.81 84 TRP A CA 1
ATOM 684 C C . TRP A 1 84 ? -13.219 -11.547 2.369 1 98.81 84 TRP A C 1
ATOM 686 O O . TRP A 1 84 ? -12.062 -11.141 2.465 1 98.81 84 TRP A O 1
ATOM 696 N N . TYR A 1 85 ? -14.242 -10.812 2.512 1 98.69 85 TYR A N 1
ATOM 697 C CA . TYR A 1 85 ? -14.203 -9.406 2.91 1 98.69 85 TYR A CA 1
ATOM 698 C C . TYR A 1 85 ? -15.383 -9.07 3.818 1 98.69 85 TYR A C 1
ATOM 700 O O . TYR A 1 85 ? -16.359 -8.461 3.377 1 98.69 85 TYR A O 1
ATOM 708 N N . PRO A 1 86 ? -15.211 -9.336 5.078 1 98.19 86 PRO A N 1
ATOM 709 C CA . PRO A 1 86 ? -16.344 -9.406 6 1 98.19 86 PRO A CA 1
ATOM 710 C C . PRO A 1 86 ? -17.062 -8.062 6.164 1 98.19 86 PRO A C 1
ATOM 712 O O . PRO A 1 86 ? -16.406 -7.016 6.199 1 98.19 86 PRO A O 1
ATOM 715 N N . ALA A 1 87 ? -18.344 -8.102 6.387 1 96.56 87 ALA A N 1
ATOM 716 C CA . ALA A 1 87 ? -19.156 -6.91 6.621 1 96.56 87 ALA A CA 1
ATOM 717 C C . ALA A 1 87 ? -18.938 -6.375 8.031 1 96.56 87 ALA A C 1
ATOM 719 O O . ALA A 1 87 ? -19.109 -5.176 8.281 1 96.56 87 ALA A O 1
ATOM 720 N N . GLU A 1 88 ? -18.672 -7.285 8.938 1 97.56 88 GLU A N 1
ATOM 721 C CA . GLU A 1 88 ? -18.406 -6.867 10.312 1 97.56 88 GLU A CA 1
ATOM 722 C C . GLU A 1 88 ? -17.219 -5.922 10.391 1 97.56 88 GLU A C 1
ATOM 724 O O . GLU A 1 88 ? -16.125 -6.254 9.914 1 97.56 88 GLU A O 1
ATOM 729 N N . VAL A 1 89 ? -17.375 -4.836 10.969 1 97.69 89 VAL A N 1
ATOM 730 C CA . VAL A 1 89 ? -16.516 -3.664 10.852 1 97.69 89 VAL A CA 1
ATOM 731 C C . VAL A 1 89 ? -15.117 -3.994 11.359 1 97.69 89 VAL A C 1
ATOM 733 O O . VAL A 1 89 ? -14.117 -3.648 10.727 1 97.69 89 VAL A O 1
ATOM 736 N N . GLN A 1 90 ? -14.969 -4.633 12.492 1 98 90 GLN A N 1
ATOM 737 C CA . GLN A 1 90 ? -13.648 -4.922 13.047 1 98 90 GLN A CA 1
ATOM 738 C C . GLN A 1 90 ? -12.961 -6.031 12.258 1 98 90 GLN A C 1
ATOM 740 O O . GLN A 1 90 ? -11.742 -5.984 12.055 1 98 90 GLN A O 1
ATOM 745 N N . GLN A 1 91 ? -13.695 -7.055 11.836 1 98 91 GLN A N 1
ATOM 746 C CA . GLN A 1 91 ? -13.109 -8.109 11.008 1 98 91 GLN A CA 1
ATOM 747 C C . GLN A 1 91 ? -12.609 -7.547 9.68 1 98 91 GLN A C 1
ATOM 749 O O . GLN A 1 91 ? -11.523 -7.898 9.227 1 98 91 GLN A O 1
ATOM 754 N N . ARG A 1 92 ? -13.422 -6.688 9.125 1 98.56 92 ARG A N 1
ATOM 755 C CA . ARG A 1 92 ? -13.023 -6.047 7.875 1 98.56 92 ARG A CA 1
ATOM 756 C C . ARG A 1 92 ? -11.773 -5.188 8.078 1 98.56 92 ARG A C 1
ATOM 758 O O . ARG A 1 92 ? -10.898 -5.148 7.211 1 98.56 92 ARG A O 1
ATOM 765 N N . ALA A 1 93 ? -11.711 -4.512 9.195 1 98.75 93 ALA A N 1
ATOM 766 C CA . ALA A 1 93 ? -10.555 -3.68 9.516 1 98.75 93 ALA A CA 1
ATOM 767 C C . ALA A 1 93 ? -9.281 -4.52 9.609 1 98.75 93 ALA A C 1
ATOM 769 O O . ALA A 1 93 ? -8.211 -4.082 9.18 1 98.75 93 ALA A O 1
ATOM 770 N N . ARG A 1 94 ? -9.406 -5.715 10.133 1 98.5 94 ARG A N 1
ATOM 771 C CA . ARG A 1 94 ? -8.258 -6.609 10.211 1 98.5 94 ARG A CA 1
ATOM 772 C C . ARG A 1 94 ? -7.777 -7.008 8.82 1 98.5 94 ARG A C 1
ATOM 774 O O . ARG A 1 94 ? -6.574 -7.094 8.57 1 98.5 94 ARG A O 1
ATOM 781 N N . VAL A 1 95 ? -8.719 -7.27 7.953 1 98.88 95 VAL A N 1
ATOM 782 C CA . VAL A 1 95 ? -8.383 -7.582 6.566 1 98.88 95 VAL A CA 1
ATOM 783 C C . VAL A 1 95 ? -7.684 -6.387 5.926 1 98.88 95 VAL A C 1
ATOM 785 O O . VAL A 1 95 ? -6.609 -6.531 5.336 1 98.88 95 VAL A O 1
ATOM 788 N N . ASN A 1 96 ? -8.227 -5.211 6.145 1 98.88 96 ASN A N 1
ATOM 789 C CA . ASN A 1 96 ? -7.68 -3.994 5.551 1 98.88 96 ASN A CA 1
ATOM 790 C C . ASN A 1 96 ? -6.305 -3.664 6.121 1 98.88 96 ASN A C 1
ATOM 792 O O . ASN A 1 96 ? -5.449 -3.129 5.418 1 98.88 96 ASN A O 1
ATOM 796 N N . GLU A 1 97 ? -6.121 -3.979 7.371 1 98.81 97 GLU A N 1
ATOM 797 C CA . GLU A 1 97 ? -4.816 -3.75 7.984 1 98.81 97 GLU A CA 1
ATOM 798 C C . GLU A 1 97 ? -3.715 -4.488 7.227 1 98.81 97 GLU A C 1
ATOM 800 O O . GLU A 1 97 ? -2.701 -3.895 6.855 1 98.81 97 GLU A O 1
ATOM 805 N N . TYR A 1 98 ? -3.957 -5.758 7 1 98.88 98 TYR A N 1
ATOM 806 C CA . TYR A 1 98 ? -2.963 -6.535 6.27 1 98.88 98 TYR A CA 1
ATOM 807 C C . TYR A 1 98 ? -2.82 -6.027 4.836 1 98.88 98 TYR A C 1
ATOM 809 O O . TYR A 1 98 ? -1.705 -5.867 4.336 1 98.88 98 TYR A O 1
ATOM 817 N N . LEU A 1 99 ? -3.994 -5.789 4.184 1 98.88 99 LEU A N 1
ATOM 818 C CA . LEU A 1 99 ? -3.998 -5.379 2.783 1 98.88 99 LEU A CA 1
ATOM 819 C C . LEU A 1 99 ? -3.285 -4.043 2.604 1 98.88 99 LEU A C 1
ATOM 821 O O . LEU A 1 99 ? -2.791 -3.74 1.516 1 98.88 99 LEU A O 1
ATOM 825 N N . SER A 1 100 ? -3.203 -3.266 3.65 1 98.75 100 SER A N 1
ATOM 826 C CA . SER A 1 100 ? -2.512 -1.98 3.598 1 98.75 100 SER A CA 1
ATOM 827 C C . SER A 1 100 ? -1.034 -2.131 3.941 1 98.75 100 SER A C 1
ATOM 829 O O . SER A 1 100 ? -0.186 -1.441 3.373 1 98.75 100 SER A O 1
ATOM 831 N N . TRP A 1 101 ? -0.693 -3.051 4.785 1 98.56 101 TRP A N 1
ATOM 832 C CA . TRP A 1 101 ? 0.654 -3.225 5.316 1 98.56 101 TRP A CA 1
ATOM 833 C C . TRP A 1 101 ? 1.563 -3.893 4.293 1 98.56 101 TRP A C 1
ATOM 835 O O . TRP A 1 101 ? 2.725 -3.508 4.141 1 98.56 101 TRP A O 1
ATOM 845 N N . GLN A 1 102 ? 1.046 -4.789 3.566 1 98.5 102 GLN A N 1
ATOM 846 C CA . GLN A 1 102 ? 1.828 -5.73 2.773 1 98.5 102 GLN A CA 1
ATOM 847 C C . GLN A 1 102 ? 2.564 -5.02 1.643 1 98.5 102 GLN A C 1
ATOM 849 O O . GLN A 1 102 ? 3.627 -5.469 1.205 1 98.5 102 GLN A O 1
ATOM 854 N N . HIS A 1 103 ? 2.088 -3.844 1.179 1 97.5 103 HIS A N 1
ATOM 855 C CA . HIS A 1 103 ? 2.639 -3.168 0.01 1 97.5 103 HIS A CA 1
ATOM 856 C C . HIS A 1 103 ? 4.129 -2.893 0.186 1 97.5 103 HIS A C 1
ATOM 858 O O . HIS A 1 103 ? 4.922 -3.145 -0.722 1 97.5 103 HIS A O 1
ATOM 864 N N . SER A 1 104 ? 4.492 -2.434 1.355 1 95.38 104 SER A N 1
ATOM 865 C CA . SER A 1 104 ? 5.867 -2.023 1.612 1 95.38 104 SER A CA 1
ATOM 866 C C . SER A 1 104 ? 6.574 -3.01 2.537 1 95.38 104 SER A C 1
ATOM 868 O O . SER A 1 104 ? 7.594 -2.678 3.145 1 95.38 104 SER A O 1
ATOM 870 N N . ALA A 1 105 ? 6 -4.164 2.725 1 96.75 105 ALA A N 1
ATOM 871 C CA . ALA A 1 105 ? 6.559 -5.176 3.617 1 96.75 105 ALA A CA 1
ATOM 872 C C . ALA A 1 105 ? 6.688 -6.52 2.908 1 96.75 105 ALA A C 1
ATOM 874 O O . ALA A 1 105 ? 7.582 -6.711 2.08 1 96.75 105 ALA A O 1
ATOM 875 N N . LEU A 1 106 ? 5.711 -7.387 3.125 1 98.25 106 LEU A N 1
ATOM 876 C CA . LEU A 1 106 ? 5.879 -8.758 2.654 1 98.25 106 LEU A CA 1
ATOM 877 C C . LEU A 1 106 ? 5.984 -8.805 1.135 1 98.25 106 LEU A C 1
ATOM 879 O O . LEU A 1 106 ? 6.828 -9.516 0.588 1 98.25 106 LEU A O 1
ATOM 883 N N . ARG A 1 107 ? 5.152 -8.078 0.415 1 97.75 107 ARG A N 1
ATOM 884 C CA . ARG A 1 107 ? 5.176 -8.094 -1.044 1 97.75 107 ARG A CA 1
ATOM 885 C C . ARG A 1 107 ? 6.531 -7.633 -1.573 1 97.75 107 ARG A C 1
ATOM 887 O O . ARG A 1 107 ? 7.129 -8.297 -2.424 1 97.75 107 ARG A O 1
ATOM 894 N N . LEU A 1 108 ? 6.973 -6.531 -1.07 1 96.06 108 LEU A N 1
ATOM 895 C CA . LEU A 1 108 ? 8.234 -5.945 -1.506 1 96.06 108 LEU A CA 1
ATOM 896 C C . LEU A 1 108 ? 9.414 -6.848 -1.142 1 96.06 108 LEU A C 1
ATOM 898 O O . LEU A 1 108 ? 10.281 -7.113 -1.977 1 96.06 108 LEU A O 1
ATOM 902 N N . HIS A 1 109 ? 9.469 -7.309 0.062 1 97.56 109 HIS A N 1
ATOM 903 C CA . HIS A 1 109 ? 10.586 -8.102 0.559 1 97.56 109 HIS A CA 1
ATOM 904 C C . HIS A 1 109 ? 10.68 -9.445 -0.16 1 97.56 109 HIS A C 1
ATOM 906 O O . HIS A 1 109 ? 11.773 -9.891 -0.513 1 97.56 109 HIS A O 1
ATOM 912 N N . GLY A 1 110 ? 9.516 -10.078 -0.353 1 97.56 110 GLY A N 1
ATOM 913 C CA . GLY A 1 110 ? 9.5 -11.328 -1.088 1 97.56 110 GLY A CA 1
ATOM 914 C C . GLY A 1 110 ? 9.93 -11.18 -2.535 1 97.56 110 GLY A C 1
ATOM 915 O O . GLY A 1 110 ? 10.688 -12 -3.055 1 97.56 110 GLY A O 1
ATOM 916 N N . SER A 1 111 ? 9.406 -10.195 -3.188 1 96.56 111 SER A N 1
ATOM 917 C CA . SER A 1 111 ? 9.773 -9.914 -4.57 1 96.56 111 SER A CA 1
ATOM 918 C C . SER A 1 111 ? 11.266 -9.625 -4.699 1 96.56 111 SER A C 1
ATOM 920 O O . SER A 1 111 ? 11.914 -10.094 -5.641 1 96.56 111 SER A O 1
ATOM 922 N N . LYS A 1 112 ? 11.836 -8.852 -3.764 1 96.25 112 LYS A N 1
ATOM 923 C CA . LYS A 1 112 ? 13.258 -8.492 -3.797 1 96.25 112 LYS A CA 1
ATOM 924 C C . LYS A 1 112 ? 14.141 -9.734 -3.699 1 96.25 112 LYS A C 1
ATOM 926 O O . LYS A 1 112 ? 15.102 -9.875 -4.457 1 96.25 112 LYS A O 1
ATOM 931 N N . VAL A 1 113 ? 13.805 -10.586 -2.812 1 97.62 113 VAL A N 1
ATOM 932 C CA . VAL A 1 113 ? 14.594 -11.805 -2.652 1 97.62 113 VAL A CA 1
ATOM 933 C C . VAL A 1 113 ? 14.5 -12.656 -3.916 1 97.62 113 VAL A C 1
ATOM 935 O O . VAL A 1 113 ? 15.5 -13.211 -4.379 1 97.62 113 VAL A O 1
ATOM 938 N N . PHE A 1 114 ? 13.336 -12.781 -4.535 1 97.06 114 PHE A N 1
ATOM 939 C CA . PHE A 1 114 ? 13.148 -13.516 -5.777 1 97.06 114 PHE A CA 1
ATOM 940 C C . PHE A 1 114 ? 14.031 -12.953 -6.883 1 97.06 114 PHE A C 1
ATOM 942 O O . PHE A 1 114 ? 14.703 -13.711 -7.594 1 97.06 114 PHE A O 1
ATOM 949 N N . TRP A 1 115 ? 14.125 -11.688 -6.977 1 95 115 TRP A N 1
ATOM 950 C CA . TRP A 1 115 ? 14.906 -11.031 -8.016 1 95 115 TRP A CA 1
ATOM 951 C C . TRP A 1 115 ? 16.406 -11.188 -7.758 1 95 115 TRP A C 1
ATOM 953 O O . TRP A 1 115 ? 17.156 -11.531 -8.664 1 95 115 TRP A O 1
ATOM 963 N N . LEU A 1 116 ? 16.781 -10.961 -6.531 1 96.19 116 LEU A N 1
ATOM 964 C CA . LEU A 1 116 ? 18.203 -11 -6.195 1 96.19 116 LEU A CA 1
ATOM 965 C C . LEU A 1 116 ? 18.734 -12.422 -6.301 1 96.19 116 LEU A C 1
ATOM 967 O O . LEU A 1 116 ? 19.875 -12.625 -6.734 1 96.19 116 LEU A O 1
ATOM 971 N N . ARG A 1 117 ? 17.922 -13.367 -5.945 1 95.81 117 ARG A N 1
ATOM 972 C CA . ARG A 1 117 ? 18.391 -14.75 -5.863 1 95.81 117 ARG A CA 1
ATOM 973 C C . ARG A 1 117 ? 18.359 -15.422 -7.23 1 95.81 117 ARG A C 1
ATOM 975 O O . ARG A 1 117 ? 19.172 -16.297 -7.52 1 95.81 117 ARG A O 1
ATOM 982 N N . LEU A 1 118 ? 17.391 -15.008 -8.07 1 95.12 118 LEU A N 1
ATOM 983 C CA . LEU A 1 118 ? 17.156 -15.805 -9.266 1 95.12 118 LEU A CA 1
ATOM 984 C C . LEU A 1 118 ? 17.234 -14.945 -10.516 1 95.12 118 LEU A C 1
ATOM 986 O O . LEU A 1 118 ? 18.062 -15.18 -11.398 1 95.12 118 LEU A O 1
ATOM 990 N N . MET A 1 119 ? 16.484 -13.883 -10.625 1 91.94 119 MET A N 1
ATOM 991 C CA . MET A 1 119 ? 16.281 -13.18 -11.891 1 91.94 119 MET A CA 1
ATOM 992 C C . MET A 1 119 ? 17.516 -12.375 -12.273 1 91.94 119 MET A C 1
ATOM 994 O O . MET A 1 119 ? 17.953 -12.422 -13.422 1 91.94 119 MET A O 1
ATOM 998 N N . LEU A 1 120 ? 18.078 -11.656 -11.305 1 91.94 120 LEU A N 1
ATOM 999 C CA . LEU A 1 120 ? 19.234 -10.812 -11.617 1 91.94 120 LEU A CA 1
ATOM 1000 C C . LEU A 1 120 ? 20.422 -11.656 -12.07 1 91.94 120 LEU A C 1
ATOM 1002 O O . LEU A 1 120 ? 20.969 -11.43 -13.148 1 91.94 120 LEU A O 1
ATOM 1006 N N . PRO A 1 121 ? 20.75 -12.617 -11.281 1 92.19 121 PRO A N 1
ATOM 1007 C CA . PRO A 1 121 ? 21.906 -13.398 -11.711 1 92.19 121 PRO A CA 1
ATOM 1008 C C . PRO A 1 121 ? 21.625 -14.266 -12.93 1 92.19 121 PRO A C 1
ATOM 1010 O O . PRO A 1 121 ? 22.453 -14.359 -13.844 1 92.19 121 PRO A O 1
ATOM 1013 N N . LYS A 1 122 ? 20.453 -14.859 -13.07 1 91.12 122 LYS A N 1
ATOM 1014 C CA . LYS A 1 122 ? 20.219 -15.867 -14.094 1 91.12 122 LYS A CA 1
ATOM 1015 C C . LYS A 1 122 ? 19.641 -15.242 -15.359 1 91.12 122 LYS A C 1
ATOM 1017 O O . LYS A 1 122 ? 19.984 -15.648 -16.469 1 91.12 122 LYS A O 1
ATOM 1022 N N . ALA A 1 123 ? 18.75 -14.305 -15.219 1 87.44 123 ALA A N 1
ATOM 1023 C CA . ALA A 1 123 ? 18.094 -13.727 -16.391 1 87.44 123 ALA A CA 1
ATOM 1024 C C . ALA A 1 123 ? 18.891 -12.539 -16.922 1 87.44 123 ALA A C 1
ATOM 1026 O O . ALA A 1 123 ? 18.953 -12.328 -18.141 1 87.44 123 ALA A O 1
ATOM 1027 N N . LEU A 1 124 ? 19.562 -11.836 -15.992 1 86.88 124 LEU A N 1
ATOM 1028 C CA . LEU A 1 124 ? 20.188 -10.586 -16.422 1 86.88 124 LEU A CA 1
ATOM 1029 C C . LEU A 1 124 ? 21.703 -10.695 -16.344 1 86.88 124 LEU A C 1
ATOM 1031 O O . LEU A 1 124 ? 22.422 -9.812 -16.828 1 86.88 124 LEU A O 1
ATOM 1035 N N . GLY A 1 125 ? 22.219 -11.672 -15.711 1 87.44 125 GLY A N 1
ATOM 1036 C CA . GLY A 1 125 ? 23.656 -11.875 -15.602 1 87.44 125 GLY A CA 1
ATOM 1037 C C . GLY A 1 125 ? 24.328 -10.883 -14.672 1 87.44 125 GLY A C 1
ATOM 1038 O O . GLY A 1 125 ? 25.5 -10.547 -14.852 1 87.44 125 GLY A O 1
ATOM 1039 N N . ILE A 1 126 ? 23.594 -10.5 -13.727 1 89.75 126 ILE A N 1
ATOM 1040 C CA . ILE A 1 126 ? 24.109 -9.5 -12.797 1 89.75 126 ILE A CA 1
ATOM 1041 C C . ILE A 1 126 ? 24.484 -10.164 -11.477 1 89.75 126 ILE A C 1
ATOM 1043 O O . ILE A 1 126 ? 23.672 -10.875 -10.883 1 89.75 126 ILE A O 1
ATOM 1047 N N . GLU A 1 127 ? 25.656 -9.867 -11.094 1 92.25 127 GLU A N 1
ATOM 1048 C CA . GLU A 1 127 ? 26.094 -10.391 -9.805 1 92.25 127 GLU A CA 1
ATOM 1049 C C . GLU A 1 127 ? 25.484 -9.609 -8.648 1 92.25 127 GLU A C 1
ATOM 1051 O O . GLU A 1 127 ? 25.484 -8.375 -8.656 1 92.25 127 GLU A O 1
ATOM 1056 N N . VAL A 1 128 ? 25.031 -10.352 -7.66 1 93.75 128 VAL A N 1
ATOM 1057 C CA . VAL A 1 128 ? 24.422 -9.727 -6.488 1 93.75 128 VAL A CA 1
ATOM 1058 C C . VAL A 1 128 ? 25.391 -9.781 -5.312 1 93.75 128 VAL A C 1
ATOM 1060 O O . VAL A 1 128 ? 25.75 -10.867 -4.848 1 93.75 128 VAL A O 1
ATOM 1063 N N . PRO A 1 129 ? 25.812 -8.609 -4.844 1 94.75 129 PRO A N 1
ATOM 1064 C CA . PRO A 1 129 ? 26.688 -8.609 -3.666 1 94.75 129 PRO A CA 1
ATOM 1065 C C . PRO A 1 129 ? 26.047 -9.297 -2.463 1 94.75 129 PRO A C 1
ATOM 1067 O O . PRO A 1 129 ? 24.844 -9.164 -2.238 1 94.75 129 PRO A O 1
ATOM 1070 N N . GLN A 1 130 ? 26.891 -9.992 -1.707 1 95.62 130 GLN A N 1
ATOM 1071 C CA . GLN A 1 130 ? 26.406 -10.758 -0.562 1 95.62 130 GLN A CA 1
ATOM 1072 C C . GLN A 1 130 ? 25.719 -9.852 0.456 1 95.62 130 GLN A C 1
ATOM 1074 O O . GLN A 1 130 ? 24.719 -10.234 1.066 1 95.62 130 GLN A O 1
ATOM 1079 N N . GLU A 1 131 ? 26.25 -8.695 0.615 1 93.25 131 GLU A N 1
ATOM 1080 C CA . GLU A 1 131 ? 25.703 -7.75 1.583 1 93.25 131 GLU A CA 1
ATOM 1081 C C . GLU A 1 131 ? 24.266 -7.363 1.217 1 93.25 131 GLU A C 1
ATOM 1083 O O . GLU A 1 131 ? 23.422 -7.199 2.096 1 93.25 131 GLU A O 1
ATOM 1088 N N . LYS A 1 132 ? 24.016 -7.246 -0.053 1 92.38 132 LYS A N 1
ATOM 1089 C CA . LYS A 1 132 ? 22.688 -6.922 -0.535 1 92.38 132 LYS A CA 1
ATOM 1090 C C . LYS A 1 132 ? 21.719 -8.078 -0.295 1 92.38 132 LYS A C 1
ATOM 1092 O O . LYS A 1 132 ? 20.578 -7.867 0.14 1 92.38 132 LYS A O 1
ATOM 1097 N N . MET A 1 133 ? 22.188 -9.234 -0.58 1 95.56 133 MET A N 1
ATOM 1098 C CA . MET A 1 133 ? 21.375 -10.422 -0.354 1 95.56 133 MET A CA 1
ATOM 1099 C C . MET A 1 133 ? 21.062 -10.586 1.128 1 95.56 133 MET A C 1
ATOM 1101 O O . MET A 1 133 ? 19.906 -10.859 1.49 1 95.56 133 MET A O 1
ATOM 1105 N N . ASP A 1 134 ? 22.016 -10.352 1.957 1 96.5 134 ASP A N 1
ATOM 1106 C CA . ASP A 1 134 ? 21.828 -10.492 3.398 1 96.5 134 ASP A CA 1
ATOM 1107 C C . ASP A 1 134 ? 20.797 -9.5 3.92 1 96.5 134 ASP A C 1
ATOM 1109 O O . ASP A 1 134 ? 19.938 -9.852 4.738 1 96.5 134 ASP A O 1
ATOM 1113 N N . ALA A 1 135 ? 20.906 -8.328 3.428 1 93.69 135 ALA A N 1
ATOM 1114 C CA . ALA A 1 135 ? 19.953 -7.293 3.846 1 93.69 135 ALA A CA 1
ATOM 1115 C C . ALA A 1 135 ? 18.531 -7.641 3.406 1 93.69 135 ALA A C 1
ATOM 1117 O O . ALA A 1 135 ? 17.578 -7.453 4.164 1 93.69 135 ALA A O 1
ATOM 1118 N N . ALA A 1 136 ? 18.422 -8.125 2.191 1 96.06 136 ALA A N 1
ATOM 1119 C CA . ALA A 1 136 ? 17.125 -8.516 1.663 1 96.06 136 ALA A CA 1
ATOM 1120 C C . ALA A 1 136 ? 16.516 -9.656 2.473 1 96.06 136 ALA A C 1
ATOM 1122 O O . ALA A 1 136 ? 15.32 -9.648 2.775 1 96.06 136 ALA A O 1
ATOM 1123 N N . LEU A 1 137 ? 17.328 -10.578 2.814 1 97.81 137 LEU A N 1
ATOM 1124 C CA . LEU A 1 137 ? 16.875 -11.727 3.592 1 97.81 137 LEU A CA 1
ATOM 1125 C C . LEU A 1 137 ? 16.469 -11.297 5 1 97.81 137 LEU A C 1
ATOM 1127 O O . LEU A 1 137 ? 15.508 -11.828 5.562 1 97.81 137 LEU A O 1
ATOM 1131 N N . GLU A 1 138 ? 17.203 -10.406 5.555 1 96.81 138 GLU A N 1
ATOM 1132 C CA . GLU A 1 138 ? 16.859 -9.875 6.871 1 96.81 138 GLU A CA 1
ATOM 1133 C C . GLU A 1 138 ? 15.484 -9.203 6.852 1 96.81 138 GLU A C 1
ATOM 1135 O O . GLU A 1 138 ? 14.664 -9.43 7.75 1 96.81 138 GLU A O 1
ATOM 1140 N N . ASP A 1 139 ? 15.25 -8.414 5.844 1 96.25 139 ASP A N 1
ATOM 1141 C CA . ASP A 1 139 ? 13.953 -7.746 5.699 1 96.25 139 ASP A CA 1
ATOM 1142 C C . ASP A 1 139 ? 12.828 -8.758 5.535 1 96.25 139 ASP A C 1
ATOM 1144 O O . ASP A 1 139 ? 11.773 -8.633 6.164 1 96.25 139 ASP A O 1
ATOM 1148 N N . LEU A 1 140 ? 13.039 -9.75 4.703 1 98.38 140 LEU A N 1
ATOM 1149 C CA . LEU A 1 140 ? 12.031 -10.789 4.492 1 98.38 140 LEU A CA 1
ATOM 1150 C C . LEU A 1 140 ? 11.742 -11.539 5.793 1 98.38 140 LEU A C 1
ATOM 1152 O O . LEU A 1 140 ? 10.586 -11.758 6.141 1 98.38 140 LEU A O 1
ATOM 1156 N N . ASN A 1 141 ? 12.789 -11.867 6.477 1 98.38 141 ASN A N 1
ATOM 1157 C CA . ASN A 1 141 ? 12.625 -12.57 7.746 1 98.38 141 ASN A CA 1
ATOM 1158 C C . ASN A 1 141 ? 11.836 -11.734 8.75 1 98.38 141 ASN A C 1
ATOM 1160 O O . ASN A 1 141 ? 11 -12.266 9.484 1 98.38 141 ASN A O 1
ATOM 1164 N N . GLY A 1 142 ? 12.133 -10.469 8.797 1 97.81 142 GLY A N 1
ATOM 1165 C CA . GLY A 1 142 ? 11.359 -9.57 9.641 1 97.81 142 GLY A CA 1
ATOM 1166 C C . GLY A 1 142 ? 9.875 -9.57 9.305 1 97.81 142 GLY A C 1
ATOM 1167 O O . GLY A 1 142 ? 9.031 -9.633 10.203 1 97.81 142 GLY A O 1
ATOM 1168 N N . SER A 1 143 ? 9.57 -9.516 8.031 1 98.38 143 SER A N 1
ATOM 1169 C CA . SER A 1 143 ? 8.172 -9.531 7.598 1 98.38 143 SER A CA 1
ATOM 1170 C C . SER A 1 143 ? 7.496 -10.852 7.965 1 98.38 143 SER A C 1
ATOM 1172 O O . SER A 1 143 ? 6.344 -10.859 8.406 1 98.38 143 SER A O 1
ATOM 1174 N N . LEU A 1 144 ? 8.188 -11.953 7.762 1 98.69 144 LEU A N 1
ATOM 1175 C CA . LEU A 1 144 ? 7.629 -13.258 8.086 1 98.69 144 LEU A CA 1
ATOM 1176 C C . LEU A 1 144 ? 7.371 -13.391 9.578 1 98.69 144 LEU A C 1
ATOM 1178 O O . LEU A 1 144 ? 6.379 -13.992 9.992 1 98.69 144 LEU A O 1
ATOM 1182 N N . THR A 1 145 ? 8.234 -12.82 10.336 1 98.38 145 THR A N 1
ATOM 1183 C CA . THR A 1 145 ? 8.039 -12.82 11.781 1 98.38 145 THR A CA 1
ATOM 1184 C C . THR A 1 145 ? 6.777 -12.047 12.156 1 98.38 145 THR A C 1
ATOM 1186 O O . THR A 1 145 ? 5.996 -12.484 13 1 98.38 145 THR A O 1
ATOM 1189 N N . LEU A 1 146 ? 6.57 -10.938 11.523 1 98.06 146 LEU A N 1
ATOM 1190 C CA . LEU A 1 146 ? 5.391 -10.125 11.797 1 98.06 146 LEU A CA 1
ATOM 1191 C C . LEU A 1 146 ? 4.121 -10.844 11.359 1 98.06 146 LEU A C 1
ATOM 1193 O O . LEU A 1 146 ? 3.074 -10.711 11.992 1 98.06 146 LEU A O 1
ATOM 1197 N N . ILE A 1 147 ? 4.191 -11.602 10.258 1 98.31 147 ILE A N 1
ATOM 1198 C CA . ILE A 1 147 ? 3.057 -12.414 9.82 1 98.31 147 ILE A CA 1
ATOM 1199 C C . ILE A 1 147 ? 2.633 -13.352 10.945 1 98.31 147 ILE A C 1
ATOM 1201 O O . ILE A 1 147 ? 1.444 -13.461 11.258 1 98.31 147 ILE A O 1
ATOM 1205 N N . GLU A 1 148 ? 3.578 -13.977 11.555 1 98.06 148 GLU A N 1
ATOM 1206 C CA . GLU A 1 148 ? 3.295 -14.953 12.594 1 98.06 148 GLU A CA 1
ATOM 1207 C C . GLU A 1 148 ? 2.846 -14.273 13.883 1 98.06 148 GLU A C 1
ATOM 1209 O O . GLU A 1 148 ? 1.851 -14.68 14.492 1 98.06 148 GLU A O 1
ATOM 1214 N N . GLU A 1 149 ? 3.521 -13.195 14.219 1 96.88 149 GLU A N 1
ATOM 1215 C CA . GLU A 1 149 ? 3.387 -12.68 15.578 1 96.88 149 GLU A CA 1
ATOM 1216 C C . GLU A 1 149 ? 2.295 -11.617 15.656 1 96.88 149 GLU A C 1
ATOM 1218 O O . GLU A 1 149 ? 1.662 -11.453 16.703 1 96.88 149 GLU A O 1
ATOM 1223 N N . LYS A 1 150 ? 2.084 -10.945 14.602 1 97.69 150 LYS A N 1
ATOM 1224 C CA . LYS A 1 150 ? 1.106 -9.859 14.641 1 97.69 150 LYS A CA 1
ATOM 1225 C C . LYS A 1 150 ? -0.176 -10.258 13.906 1 97.69 150 LYS A C 1
ATOM 1227 O O . LYS A 1 150 ? -1.276 -10.062 14.43 1 97.69 150 LYS A O 1
ATOM 1232 N N . PHE A 1 151 ? -0.104 -10.898 12.805 1 98.19 151 PHE A N 1
ATOM 1233 C CA . PHE A 1 151 ? -1.279 -11.078 11.961 1 98.19 151 PHE A CA 1
ATOM 1234 C C . PHE A 1 151 ? -1.96 -12.406 12.258 1 98.19 151 PHE A C 1
ATOM 1236 O O . PHE A 1 151 ? -3.17 -12.453 12.492 1 98.19 151 PHE A O 1
ATOM 1243 N N . ILE A 1 152 ? -1.229 -13.516 12.305 1 97.62 152 ILE A N 1
ATOM 1244 C CA . ILE A 1 152 ? -1.821 -14.836 12.5 1 97.62 152 ILE A CA 1
ATOM 1245 C C . ILE A 1 152 ? -2.043 -15.094 13.992 1 97.62 152 ILE A C 1
ATOM 1247 O O . ILE A 1 152 ? -3.152 -15.43 14.414 1 97.62 152 ILE A O 1
ATOM 1251 N N . GLN A 1 153 ? -0.938 -14.883 14.711 1 95.88 153 GLN A N 1
ATOM 1252 C CA . GLN A 1 153 ? -0.977 -15.164 16.141 1 95.88 153 GLN A CA 1
ATOM 1253 C C . GLN A 1 153 ? -1.493 -16.578 16.422 1 95.88 153 GLN A C 1
ATOM 1255 O O . GLN A 1 153 ? -0.933 -17.547 15.922 1 95.88 153 GLN A O 1
ATOM 1260 N N . ASP A 1 154 ? -2.613 -16.688 17.141 1 95 154 ASP A N 1
ATOM 1261 C CA . ASP A 1 154 ? -3.152 -18 17.469 1 95 154 ASP A CA 1
ATOM 1262 C C . ASP A 1 154 ? -4.418 -18.297 16.672 1 95 154 ASP A C 1
ATOM 1264 O O . ASP A 1 154 ? -5.168 -19.219 17 1 95 154 ASP A O 1
ATOM 1268 N N . LYS A 1 155 ? -4.68 -17.594 15.703 1 96.88 155 LYS A N 1
ATOM 1269 C CA . LYS A 1 155 ? -5.879 -17.734 14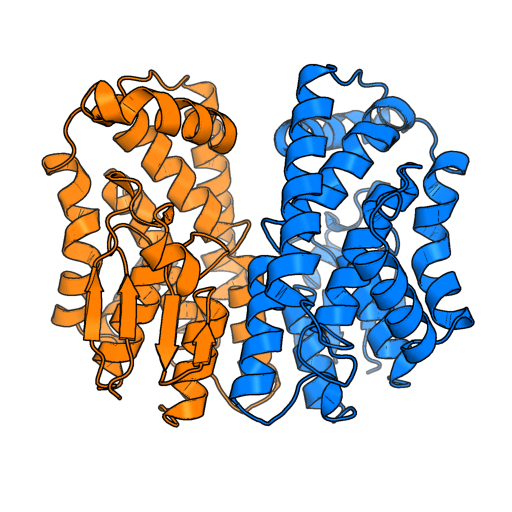.883 1 96.88 155 LYS A CA 1
ATOM 1270 C C . LYS A 1 155 ? -5.648 -18.719 13.734 1 96.88 155 LYS A C 1
ATOM 1272 O O . LYS A 1 155 ? -4.508 -18.938 13.328 1 96.88 155 LYS A O 1
ATOM 1277 N N . ALA A 1 156 ? -6.703 -19.188 13.172 1 98.38 156 ALA A N 1
ATOM 1278 C CA . ALA A 1 156 ? -6.617 -20.062 12 1 98.38 156 ALA A CA 1
ATOM 1279 C C . ALA A 1 156 ? -6.168 -19.281 10.773 1 98.38 156 ALA A C 1
ATOM 1281 O O . ALA A 1 156 ? -5.398 -19.781 9.953 1 98.38 156 ALA A O 1
ATOM 1282 N N . PHE A 1 157 ? -6.648 -18.094 10.664 1 98.75 157 PHE A N 1
ATOM 1283 C CA . PHE A 1 157 ? -6.348 -17.203 9.539 1 98.75 157 PHE A CA 1
ATOM 1284 C C . PHE A 1 157 ? -6.07 -15.789 10.031 1 98.75 157 PHE A C 1
ATOM 1286 O O . PHE A 1 157 ? -6.207 -15.5 11.219 1 98.75 157 PHE A O 1
ATOM 1293 N N . ILE A 1 158 ? -5.633 -14.883 9.18 1 98.31 158 ILE A N 1
ATOM 1294 C CA . ILE A 1 158 ? -5.16 -13.547 9.531 1 98.31 158 ILE A CA 1
ATOM 1295 C C . ILE A 1 158 ? -6.281 -12.766 10.203 1 98.31 158 ILE A C 1
ATOM 1297 O O . ILE A 1 158 ? -6.055 -12.094 11.219 1 98.31 158 ILE A O 1
ATOM 1301 N N . ALA A 1 159 ? -7.48 -12.844 9.68 1 96.12 159 ALA A N 1
ATOM 1302 C CA . ALA A 1 159 ? -8.562 -12.023 10.219 1 96.12 159 ALA A CA 1
ATOM 1303 C C . ALA A 1 159 ? -9.477 -12.852 11.125 1 96.12 159 ALA A C 1
ATOM 1305 O O . ALA A 1 159 ? -10.523 -12.375 11.547 1 96.12 159 ALA A O 1
ATOM 1306 N N . GLY A 1 160 ? -9.156 -14.141 11.391 1 95.5 160 GLY A N 1
ATOM 1307 C CA . GLY A 1 160 ? -10 -14.93 12.266 1 95.5 160 GLY A CA 1
ATOM 1308 C C . GLY A 1 160 ? -10.039 -16.406 11.883 1 95.5 160 GLY A C 1
ATOM 1309 O O . GLY A 1 160 ? -9 -17 11.586 1 95.5 160 GLY A O 1
ATOM 1310 N N . ASP A 1 161 ? -11.266 -16.875 11.906 1 96.94 161 ASP A N 1
ATOM 1311 C CA . ASP A 1 161 ? -11.414 -18.328 11.812 1 96.94 161 ASP A CA 1
ATOM 1312 C C . ASP A 1 161 ? -11.641 -18.766 10.375 1 96.94 161 ASP A C 1
ATOM 1314 O O . ASP A 1 161 ? -11.586 -19.953 10.062 1 96.94 161 ASP A O 1
ATOM 1318 N N . GLN A 1 162 ? -11.852 -17.859 9.547 1 97.75 162 GLN A N 1
ATOM 1319 C CA . GLN A 1 162 ? -12.078 -18.156 8.141 1 97.75 162 GLN A CA 1
ATOM 1320 C C . GLN A 1 162 ? -11.078 -17.438 7.246 1 97.75 162 GLN A C 1
ATOM 1322 O O . GLN A 1 162 ? -10.602 -16.344 7.594 1 97.75 162 GLN A O 1
ATOM 1327 N N . ILE A 1 163 ? -10.82 -18.078 6.113 1 98.75 163 ILE A N 1
ATOM 1328 C CA . ILE A 1 163 ? -9.938 -17.453 5.133 1 98.75 163 ILE A CA 1
ATOM 1329 C C . ILE A 1 163 ? -10.523 -16.125 4.676 1 98.75 163 ILE A C 1
ATOM 1331 O O . ILE A 1 163 ? -11.75 -15.953 4.633 1 98.75 163 ILE A O 1
ATOM 1335 N N . SER A 1 164 ? -9.695 -15.156 4.355 1 98.88 164 SER A N 1
ATOM 1336 C CA . SER A 1 164 ? -10.109 -13.867 3.807 1 98.88 164 SER A CA 1
ATOM 1337 C C . SER A 1 164 ? -9.164 -13.406 2.705 1 98.88 164 SER A C 1
ATOM 1339 O O . SER A 1 164 ? -8.195 -14.102 2.377 1 98.88 164 SER A O 1
ATOM 1341 N N . LEU A 1 165 ? -9.43 -12.242 2.15 1 98.94 165 LEU A N 1
ATOM 1342 C CA . LEU A 1 165 ? -8.547 -11.625 1.167 1 98.94 165 LEU A CA 1
ATOM 1343 C C . LEU A 1 165 ? -7.141 -11.445 1.737 1 98.94 165 LEU A C 1
ATOM 1345 O O . LEU A 1 165 ? -6.152 -11.547 1.008 1 98.94 165 LEU A O 1
ATOM 1349 N N . ALA A 1 166 ? -7.047 -11.18 3.027 1 98.94 166 ALA A N 1
ATOM 1350 C CA . ALA A 1 166 ? -5.742 -11.008 3.656 1 98.94 166 ALA A CA 1
ATOM 1351 C C . ALA A 1 166 ? -4.891 -12.266 3.514 1 98.94 166 ALA A C 1
ATOM 1353 O O . ALA A 1 166 ? -3.709 -12.188 3.172 1 98.94 166 ALA A O 1
ATOM 1354 N N . ASP A 1 167 ? -5.469 -13.414 3.719 1 98.94 167 ASP A N 1
ATOM 1355 C CA . ASP A 1 167 ? -4.754 -14.68 3.613 1 98.94 167 ASP A CA 1
ATOM 1356 C C . ASP A 1 167 ? -4.344 -14.961 2.17 1 98.94 167 ASP A C 1
ATOM 1358 O O . ASP A 1 167 ? -3.25 -15.469 1.918 1 98.94 167 ASP A O 1
ATOM 1362 N N . LEU A 1 168 ? -5.262 -14.672 1.327 1 98.94 168 LEU A N 1
ATOM 1363 C CA . LEU A 1 168 ? -5.008 -14.906 -0.091 1 98.94 168 LEU A CA 1
ATOM 1364 C C . LEU A 1 168 ? -3.822 -14.078 -0.573 1 98.94 168 LEU A C 1
ATOM 1366 O O . LEU A 1 168 ? -2.924 -14.602 -1.236 1 98.94 168 LEU A O 1
ATOM 1370 N N . VAL A 1 169 ? -3.809 -12.805 -0.247 1 98.94 169 VAL A N 1
ATOM 1371 C CA . VAL A 1 169 ? -2.725 -11.914 -0.637 1 98.94 169 VAL A CA 1
ATOM 1372 C C . VAL A 1 169 ? -1.429 -12.344 0.048 1 98.94 169 VAL A C 1
ATOM 1374 O O . VAL A 1 169 ? -0.366 -12.359 -0.577 1 98.94 169 VAL A O 1
ATOM 1377 N N . ALA A 1 170 ? -1.513 -12.734 1.271 1 98.94 170 ALA A N 1
ATOM 1378 C CA . ALA A 1 170 ? -0.334 -13.141 2.033 1 98.94 170 ALA A CA 1
ATOM 1379 C C . ALA A 1 170 ? 0.307 -14.391 1.429 1 98.94 170 ALA A C 1
ATOM 1381 O O . ALA A 1 170 ? 1.528 -14.453 1.269 1 98.94 170 ALA A O 1
ATOM 1382 N N . ILE A 1 171 ? -0.477 -15.367 1.061 1 98.88 171 ILE A N 1
ATOM 1383 C CA . ILE A 1 171 ? 0.073 -16.656 0.643 1 98.88 171 ILE A CA 1
ATOM 1384 C C . ILE A 1 171 ? 0.805 -16.484 -0.688 1 98.88 171 ILE A C 1
ATOM 1386 O O . ILE A 1 171 ? 1.875 -17.078 -0.888 1 98.88 171 ILE A O 1
ATOM 1390 N N . VAL A 1 172 ? 0.256 -15.695 -1.581 1 98.81 172 VAL A N 1
ATOM 1391 C CA . VAL A 1 172 ? 0.931 -15.547 -2.865 1 98.81 172 VAL A CA 1
ATOM 1392 C C . VAL A 1 172 ? 2.238 -14.781 -2.672 1 98.81 172 VAL A C 1
ATOM 1394 O O . VAL A 1 172 ? 3.227 -15.039 -3.363 1 98.81 172 VAL A O 1
ATOM 1397 N N . GLU A 1 173 ? 2.273 -13.82 -1.769 1 98.81 173 GLU A N 1
ATOM 1398 C CA . GLU A 1 173 ? 3.492 -13.078 -1.478 1 98.81 173 GLU A CA 1
ATOM 1399 C C . GLU A 1 173 ? 4.555 -13.977 -0.854 1 98.81 173 GLU A C 1
ATOM 1401 O O . GLU A 1 173 ? 5.738 -13.867 -1.185 1 98.81 173 GLU A O 1
ATOM 1406 N N . ILE A 1 174 ? 4.125 -14.836 0.045 1 98.75 174 ILE A N 1
ATOM 1407 C CA . ILE A 1 174 ? 5.047 -15.727 0.742 1 98.75 174 ILE A CA 1
ATOM 1408 C C . ILE A 1 174 ? 5.598 -16.766 -0.234 1 98.75 174 ILE A C 1
ATOM 1410 O O . ILE A 1 174 ? 6.762 -17.156 -0.136 1 98.75 174 ILE A O 1
ATOM 1414 N N . MET A 1 175 ? 4.832 -17.141 -1.27 1 98.62 175 MET A N 1
ATOM 1415 C CA . MET A 1 175 ? 5.246 -18.141 -2.246 1 98.62 175 MET A CA 1
ATOM 1416 C C . MET A 1 175 ? 6.219 -17.547 -3.26 1 98.62 175 MET A C 1
ATOM 1418 O O . MET A 1 175 ? 6.891 -18.281 -3.984 1 98.62 175 MET A O 1
ATOM 1422 N N . GLN A 1 176 ? 6.332 -16.219 -3.301 1 98.38 176 GLN A N 1
ATOM 1423 C CA . GLN A 1 176 ? 7.172 -15.578 -4.305 1 98.38 176 GLN A CA 1
ATOM 1424 C C . GLN A 1 176 ? 8.641 -15.945 -4.113 1 98.38 176 GLN A C 1
ATOM 1426 O O . GLN A 1 176 ? 9.281 -16.469 -5.031 1 98.38 176 GLN A O 1
ATOM 1431 N N . PRO A 1 177 ? 9.211 -15.727 -2.896 1 98.19 177 PRO A N 1
ATOM 1432 C CA . PRO A 1 177 ? 10.609 -16.109 -2.717 1 98.19 177 PRO A CA 1
ATOM 1433 C C . PRO A 1 177 ? 10.828 -17.625 -2.787 1 98.19 177 PRO A C 1
ATOM 1435 O O . PRO A 1 177 ? 11.938 -18.078 -3.062 1 98.19 177 PRO A O 1
ATOM 1438 N N . VAL A 1 178 ? 9.805 -18.438 -2.555 1 98.25 178 VAL A N 1
ATOM 1439 C CA . VAL A 1 178 ? 9.898 -19.875 -2.689 1 98.25 178 VAL A CA 1
ATOM 1440 C C . VAL A 1 178 ? 10.242 -20.25 -4.129 1 98.25 178 VAL A C 1
ATOM 1442 O O . VAL A 1 178 ? 10.977 -21.203 -4.375 1 98.25 178 VAL A O 1
ATOM 1445 N N . GLY A 1 179 ? 9.766 -19.469 -5.055 1 97.06 179 GLY A N 1
ATOM 1446 C CA . GLY A 1 179 ? 10.055 -19.672 -6.465 1 97.06 179 GLY A CA 1
ATOM 1447 C C . GLY A 1 179 ? 11.531 -19.547 -6.793 1 97.06 179 GLY A C 1
ATOM 1448 O O . GLY A 1 179 ? 11.984 -19.984 -7.848 1 97.06 179 GLY A O 1
ATOM 1449 N N . SER A 1 180 ? 12.281 -18.938 -5.918 1 97.25 180 SER A N 1
ATOM 1450 C CA . SER A 1 180 ? 13.719 -18.781 -6.129 1 97.25 180 SER A CA 1
ATOM 1451 C C . SER A 1 180 ? 14.5 -19.922 -5.484 1 97.25 180 SER A C 1
ATOM 1453 O O . SER A 1 180 ? 15.734 -19.906 -5.484 1 97.25 180 SER A O 1
ATOM 1455 N N . GLY A 1 181 ? 13.711 -20.797 -4.809 1 96.44 181 GLY A N 1
ATOM 1456 C CA . GLY A 1 181 ? 14.328 -21.922 -4.141 1 96.44 181 GLY A CA 1
ATOM 1457 C C . GLY A 1 181 ? 14.508 -21.719 -2.65 1 96.44 181 GLY A C 1
ATOM 1458 O O . GLY A 1 181 ? 15.039 -22.594 -1.954 1 96.44 181 GLY A O 1
ATOM 1459 N N . LEU A 1 182 ? 14.156 -20.625 -2.164 1 97.69 182 LEU A N 1
ATOM 1460 C CA . LEU A 1 182 ? 14.258 -20.359 -0.735 1 97.69 182 LEU A CA 1
ATOM 1461 C C . LEU A 1 182 ? 13.117 -21.016 0.031 1 97.69 182 LEU A C 1
ATOM 1463 O O . LEU A 1 182 ? 11.945 -20.812 -0.293 1 97.69 182 LEU A O 1
ATOM 1467 N N . ASP A 1 183 ? 13.398 -21.781 0.985 1 97.38 183 ASP A N 1
ATOM 1468 C CA . ASP A 1 183 ? 12.375 -22.359 1.848 1 97.38 183 ASP A CA 1
ATOM 1469 C C . ASP A 1 183 ? 12.047 -21.422 3.006 1 97.38 183 ASP A C 1
ATOM 1471 O O . ASP A 1 183 ? 12.68 -21.484 4.062 1 97.38 183 ASP A O 1
ATOM 1475 N N . VAL A 1 184 ? 11.047 -20.672 2.9 1 98.19 184 VAL A N 1
ATOM 1476 C CA . VAL A 1 184 ? 10.703 -19.656 3.898 1 98.19 184 VAL A CA 1
ATOM 1477 C C . VAL A 1 184 ? 9.953 -20.312 5.059 1 98.19 184 VAL A C 1
ATOM 1479 O O . VAL A 1 184 ? 9.734 -19.688 6.098 1 98.19 184 VAL A O 1
ATOM 1482 N N . PHE A 1 185 ? 9.539 -21.547 4.941 1 98.25 185 PHE A N 1
ATOM 1483 C CA . PHE A 1 185 ? 8.734 -22.234 5.953 1 98.25 185 PHE A CA 1
ATOM 1484 C C . PHE A 1 185 ? 9.625 -22.984 6.938 1 98.25 185 PHE A C 1
ATOM 1486 O O . PHE A 1 185 ? 9.164 -23.391 8.008 1 98.25 185 PHE A O 1
ATOM 1493 N N . GLU A 1 186 ? 10.82 -23.188 6.559 1 97 186 GLU A N 1
ATOM 1494 C CA . GLU A 1 186 ? 11.75 -23.891 7.438 1 97 186 GLU A CA 1
ATOM 1495 C C . GLU A 1 186 ? 11.867 -23.188 8.789 1 97 186 GLU A C 1
ATOM 1497 O O . GLU A 1 186 ? 12.109 -21.984 8.852 1 97 186 GLU A O 1
ATOM 1502 N N . GLY A 1 187 ? 11.688 -23.953 9.875 1 97.25 187 GLY A N 1
ATOM 1503 C CA . GLY A 1 187 ? 11.797 -23.406 11.227 1 97.25 187 GLY A CA 1
ATOM 1504 C C . GLY A 1 187 ? 10.602 -22.578 11.641 1 97.25 187 GLY A C 1
ATOM 1505 O O . GLY A 1 187 ? 10.633 -21.891 12.656 1 97.25 187 GLY A O 1
ATOM 1506 N N . ARG A 1 188 ? 9.547 -22.609 10.797 1 98.12 188 ARG A N 1
ATOM 1507 C CA . ARG A 1 188 ? 8.359 -21.812 11.094 1 98.12 188 ARG A CA 1
ATOM 1508 C C . ARG A 1 188 ? 7.102 -22.672 11.07 1 98.12 188 ARG A C 1
ATOM 1510 O O . ARG A 1 188 ? 6.281 -22.562 10.156 1 98.12 188 ARG A O 1
ATOM 1517 N N . PRO A 1 189 ? 6.898 -23.5 12.117 1 97.31 189 PRO A N 1
ATOM 1518 C CA . PRO A 1 189 ? 5.762 -24.422 12.125 1 97.31 189 PRO A CA 1
ATOM 1519 C C . PRO A 1 189 ? 4.418 -23.703 12.078 1 97.31 189 PRO A C 1
ATOM 1521 O O . PRO A 1 189 ? 3.465 -24.203 11.477 1 97.31 189 PRO A O 1
ATOM 1524 N N . LYS A 1 190 ? 4.309 -22.516 12.797 1 97.62 190 LYS A N 1
ATOM 1525 C CA . LYS A 1 190 ? 3.062 -21.75 12.773 1 97.62 190 LYS A CA 1
ATOM 1526 C C . LYS A 1 190 ? 2.725 -21.281 11.367 1 97.62 190 LYS A C 1
ATOM 1528 O O . LYS A 1 190 ? 1.576 -21.391 10.93 1 97.62 190 LYS A O 1
ATOM 1533 N N . LEU A 1 191 ? 3.732 -20.828 10.672 1 98.62 191 LEU A N 1
ATOM 1534 C CA . LEU A 1 191 ? 3.555 -20.375 9.297 1 98.62 191 LEU A CA 1
ATOM 1535 C C . LEU A 1 191 ? 3.189 -21.531 8.391 1 98.62 191 LEU A C 1
ATOM 1537 O O . LEU A 1 191 ? 2.322 -21.406 7.52 1 98.62 191 LEU A O 1
ATOM 1541 N N . SER A 1 192 ? 3.832 -22.656 8.547 1 98.44 192 SER A N 1
ATOM 1542 C CA . SER A 1 192 ? 3.566 -23.844 7.762 1 98.44 192 SER A CA 1
ATOM 1543 C C . SER A 1 192 ? 2.135 -24.344 7.957 1 98.44 192 SER A C 1
ATOM 1545 O O . SER A 1 192 ? 1.458 -24.703 6.992 1 98.44 192 SER A O 1
ATOM 1547 N N . ALA A 1 193 ? 1.707 -24.344 9.188 1 98.56 193 ALA A N 1
ATOM 1548 C CA . ALA A 1 193 ? 0.341 -24.766 9.477 1 98.56 193 ALA A CA 1
ATOM 1549 C C . ALA A 1 193 ? -0.677 -23.844 8.828 1 98.56 193 ALA A C 1
ATOM 1551 O O . ALA A 1 193 ? -1.691 -24.297 8.297 1 98.56 193 ALA A O 1
ATOM 1552 N N . TRP A 1 194 ? -0.415 -22.562 8.93 1 98.81 194 TRP A N 1
ATOM 1553 C CA . TRP A 1 194 ? -1.269 -21.578 8.281 1 98.81 194 TRP A CA 1
ATOM 1554 C C . TRP A 1 194 ? -1.321 -21.797 6.777 1 98.81 194 TRP A C 1
ATOM 1556 O O . TRP A 1 194 ? -2.4 -21.797 6.18 1 98.81 194 TRP A O 1
ATOM 1566 N N . ARG A 1 195 ? -0.159 -22.031 6.152 1 98.62 195 ARG A N 1
ATOM 1567 C CA . ARG A 1 195 ? -0.094 -22.328 4.723 1 98.62 195 ARG A CA 1
ATOM 1568 C C . ARG A 1 195 ? -0.964 -23.516 4.363 1 98.62 195 ARG A C 1
ATOM 1570 O O . ARG A 1 195 ? -1.697 -23.484 3.371 1 98.62 195 ARG A O 1
ATOM 1577 N N . ASP A 1 196 ? -0.875 -24.531 5.141 1 98.69 196 ASP A N 1
ATOM 1578 C CA . ASP A 1 196 ? -1.655 -25.734 4.887 1 98.69 196 ASP A CA 1
ATOM 1579 C C . ASP A 1 196 ? -3.152 -25.438 4.945 1 98.69 196 ASP A C 1
ATOM 1581 O O . ASP A 1 196 ? -3.924 -25.953 4.129 1 98.69 196 ASP A O 1
ATOM 1585 N N . ARG A 1 197 ? -3.582 -24.625 5.914 1 98.81 197 ARG A N 1
ATOM 1586 C CA . ARG A 1 197 ? -4.992 -24.266 6.027 1 98.81 197 ARG A CA 1
ATOM 1587 C C . ARG A 1 197 ? -5.438 -23.422 4.836 1 98.81 197 ARG A C 1
ATOM 1589 O O . ARG A 1 197 ? -6.539 -23.609 4.32 1 98.81 197 ARG A O 1
ATOM 1596 N N . VAL A 1 198 ? -4.57 -22.516 4.414 1 98.88 198 VAL A N 1
ATOM 1597 C CA . VAL A 1 198 ? -4.895 -21.672 3.273 1 98.88 198 VAL A CA 1
ATOM 1598 C C . VAL A 1 198 ? -5.004 -22.516 2.01 1 98.88 198 VAL A C 1
ATOM 1600 O O . VAL A 1 198 ? -5.945 -22.375 1.23 1 98.88 198 VAL A O 1
ATOM 1603 N N . GLN A 1 199 ? -4.047 -23.422 1.839 1 98.75 199 GLN A N 1
ATOM 1604 C CA . GLN A 1 199 ? -4.066 -24.328 0.693 1 98.75 199 GLN A CA 1
ATOM 1605 C C . GLN A 1 199 ? -5.332 -25.172 0.686 1 98.75 199 GLN A C 1
ATOM 1607 O O . GLN A 1 199 ? -5.961 -25.359 -0.36 1 98.75 199 GLN A O 1
ATOM 1612 N N . ALA A 1 200 ? -5.656 -25.672 1.781 1 98.69 200 ALA A N 1
ATOM 1613 C CA . ALA A 1 200 ? -6.859 -26.484 1.901 1 98.69 200 ALA A CA 1
ATOM 1614 C C . ALA A 1 200 ? -8.109 -25.672 1.572 1 98.69 200 ALA A C 1
ATOM 1616 O O . ALA A 1 200 ? -9.023 -26.172 0.912 1 98.69 200 ALA A O 1
ATOM 1617 N N . ALA A 1 201 ? -8.164 -24.484 2.055 1 98.62 201 ALA A N 1
ATOM 1618 C CA . ALA A 1 201 ? -9.312 -23.609 1.817 1 98.62 201 ALA A CA 1
ATOM 1619 C C . ALA A 1 201 ? -9.445 -23.266 0.338 1 98.62 201 ALA A C 1
ATOM 1621 O O . ALA A 1 201 ? -10.555 -23.188 -0.196 1 98.62 201 ALA A O 1
ATOM 1622 N N . ILE A 1 202 ? -8.367 -23.016 -0.372 1 98.38 202 ILE A N 1
ATOM 1623 C CA . ILE A 1 202 ? -8.344 -22.656 -1.785 1 98.38 202 ILE A CA 1
ATOM 1624 C C . ILE A 1 202 ? -8.594 -23.906 -2.639 1 98.38 202 ILE A C 1
ATOM 1626 O O . ILE A 1 202 ? -9.266 -23.828 -3.67 1 98.38 202 ILE A O 1
ATOM 1630 N N . GLY A 1 203 ? -8.094 -25.016 -2.201 1 98.44 203 GLY A N 1
ATOM 1631 C CA . GLY A 1 203 ? -8.055 -26.234 -2.982 1 98.44 203 GLY A CA 1
ATOM 1632 C C . GLY A 1 203 ? -6.703 -26.484 -3.623 1 98.44 203 GLY A C 1
ATOM 1633 O O . GLY A 1 203 ? -6.137 -25.594 -4.266 1 98.44 203 GLY A O 1
ATOM 1634 N N . GLN A 1 204 ? -6.23 -27.688 -3.516 1 97.88 204 GLN A N 1
ATOM 1635 C CA . GLN A 1 204 ? -4.887 -28.078 -3.947 1 97.88 204 GLN A CA 1
ATOM 1636 C C . GLN A 1 204 ? -4.695 -27.812 -5.438 1 97.88 204 GLN A C 1
ATOM 1638 O O . GLN A 1 204 ? -3.662 -27.281 -5.855 1 97.88 204 GLN A O 1
ATOM 1643 N N . GLU A 1 205 ? -5.605 -28.156 -6.223 1 98.44 205 GLU A N 1
ATOM 1644 C CA . GLU A 1 205 ? -5.48 -28.031 -7.672 1 98.44 205 GLU A CA 1
ATOM 1645 C C . GLU A 1 205 ? -5.316 -26.578 -8.086 1 98.44 205 GLU A C 1
ATOM 1647 O O . GLU A 1 205 ? -4.414 -26.25 -8.859 1 98.44 205 GLU A O 1
ATOM 1652 N N . LEU A 1 206 ? -6.18 -25.766 -7.574 1 98.81 206 LEU A N 1
ATOM 1653 C CA . LEU A 1 206 ? -6.121 -24.344 -7.906 1 98.81 206 LEU A CA 1
ATOM 1654 C C . LEU A 1 206 ? -4.852 -23.703 -7.355 1 98.81 206 LEU A C 1
ATOM 1656 O O . LEU A 1 206 ? -4.227 -22.875 -8.023 1 98.81 206 LEU A O 1
ATOM 1660 N N . PHE A 1 207 ? -4.512 -24.062 -6.152 1 98.75 207 PHE A N 1
ATOM 1661 C CA . PHE A 1 207 ? -3.277 -23.594 -5.543 1 98.75 207 PHE A CA 1
ATOM 1662 C C . PHE A 1 207 ? -2.076 -23.922 -6.418 1 98.75 207 PHE A C 1
ATOM 1664 O O . PHE A 1 207 ? -1.255 -23.062 -6.715 1 98.75 207 PHE A O 1
ATOM 1671 N N . ASP A 1 208 ? -2 -25.141 -6.883 1 98.31 208 ASP A N 1
ATOM 1672 C CA . ASP A 1 208 ? -0.893 -25.594 -7.715 1 98.31 208 ASP A CA 1
ATOM 1673 C C . ASP A 1 208 ? -0.897 -24.891 -9.07 1 98.31 208 ASP A C 1
ATOM 1675 O O . ASP A 1 208 ? 0.155 -24.469 -9.562 1 98.31 208 ASP A O 1
ATOM 1679 N N . ASP A 1 209 ? -2.035 -24.812 -9.602 1 98.56 209 ASP A N 1
ATOM 1680 C CA . ASP A 1 209 ? -2.172 -24.156 -10.906 1 98.56 209 ASP A CA 1
ATOM 1681 C C . ASP A 1 209 ? -1.673 -22.719 -10.852 1 98.56 209 ASP A C 1
ATOM 1683 O O . ASP A 1 209 ? -0.918 -22.281 -11.727 1 98.56 209 ASP A O 1
ATOM 1687 N N . ALA A 1 210 ? -2.062 -21.969 -9.836 1 98.75 210 ALA A N 1
ATOM 1688 C CA . ALA A 1 210 ? -1.729 -20.547 -9.695 1 98.75 210 ALA A CA 1
ATOM 1689 C C . ALA A 1 210 ? -0.231 -20.359 -9.477 1 98.75 210 ALA A C 1
ATOM 1691 O O . ALA A 1 210 ? 0.34 -19.344 -9.883 1 98.75 210 ALA A O 1
ATOM 1692 N N . HIS A 1 211 ? 0.402 -21.312 -8.797 1 98.56 211 HIS A N 1
ATOM 1693 C CA . HIS A 1 211 ? 1.788 -21.125 -8.391 1 98.56 211 HIS A CA 1
ATOM 1694 C C . HIS A 1 211 ? 2.742 -21.922 -9.273 1 98.56 211 HIS A C 1
ATOM 1696 O O . HIS A 1 211 ? 3.957 -21.891 -9.062 1 98.56 211 HIS A O 1
ATOM 1702 N N . ARG A 1 212 ? 2.219 -22.594 -10.273 1 97.81 212 ARG A N 1
ATOM 1703 C CA . ARG A 1 212 ? 3.039 -23.438 -11.133 1 97.81 212 ARG A CA 1
ATOM 1704 C C . ARG A 1 212 ? 4.145 -22.625 -11.797 1 97.81 212 ARG A C 1
ATOM 1706 O O . ARG A 1 212 ? 5.316 -23 -11.766 1 97.81 212 ARG A O 1
ATOM 1713 N N . THR A 1 213 ? 3.781 -21.516 -12.336 1 96 213 THR A N 1
ATOM 1714 C CA . THR A 1 213 ? 4.719 -20.703 -13.094 1 96 213 THR A CA 1
ATOM 1715 C C . THR A 1 213 ? 5.867 -20.234 -12.203 1 96 213 THR A C 1
ATOM 1717 O O . THR A 1 213 ? 7.035 -20.328 -12.586 1 96 213 THR A O 1
ATOM 1720 N N . ILE A 1 214 ? 5.586 -19.781 -11.016 1 96.06 214 ILE A N 1
ATOM 1721 C CA . ILE A 1 214 ? 6.617 -19.234 -10.141 1 96.06 214 ILE A CA 1
ATOM 1722 C C . ILE A 1 214 ? 7.477 -20.359 -9.586 1 96.06 214 ILE A C 1
ATOM 1724 O O . ILE A 1 214 ? 8.688 -20.203 -9.391 1 96.06 214 ILE A O 1
ATOM 1728 N N . LEU A 1 215 ? 6.859 -21.5 -9.312 1 96.38 215 LEU A N 1
ATOM 1729 C CA . LEU A 1 215 ? 7.594 -22.609 -8.719 1 96.38 215 LEU A CA 1
ATOM 1730 C C . LEU A 1 215 ? 8.492 -23.281 -9.758 1 96.38 215 LEU A C 1
ATOM 1732 O O . LEU A 1 215 ? 9.445 -23.984 -9.398 1 96.38 215 LEU A O 1
ATOM 1736 N N . GLU A 1 216 ? 8.203 -23.062 -11.023 1 96.12 216 GLU A N 1
ATOM 1737 C CA . GLU A 1 216 ? 9.039 -23.594 -12.094 1 96.12 216 GLU A CA 1
ATOM 1738 C C . GLU A 1 216 ? 10.055 -22.562 -12.57 1 96.12 216 GLU A C 1
ATOM 1740 O O . GLU A 1 216 ? 10.805 -22.812 -13.523 1 96.12 216 GLU A O 1
ATOM 1745 N N . ALA A 1 217 ? 10.07 -21.469 -11.969 1 94.62 217 ALA A N 1
ATOM 1746 C CA . ALA A 1 217 ? 10.891 -20.344 -12.43 1 94.62 217 ALA A CA 1
ATOM 1747 C C . ALA A 1 217 ? 12.359 -20.734 -12.5 1 94.62 217 ALA A C 1
ATOM 1749 O O . ALA A 1 217 ? 13.062 -20.344 -13.438 1 94.62 217 ALA A O 1
ATOM 1750 N N . GLN A 1 218 ? 12.883 -21.438 -11.578 1 93.31 218 GLN A N 1
ATOM 1751 C CA . GLN A 1 218 ? 14.289 -21.828 -11.547 1 93.31 218 GLN A CA 1
ATOM 1752 C C . GLN A 1 218 ? 14.672 -22.609 -12.797 1 93.31 218 GLN A C 1
ATOM 1754 O O . GLN A 1 218 ? 15.781 -22.484 -13.305 1 93.31 218 GLN A O 1
ATOM 1759 N N . ASP A 1 219 ? 13.766 -23.359 -13.242 1 92.31 219 ASP A N 1
ATOM 1760 C CA . ASP A 1 219 ? 14.016 -24.203 -14.406 1 92.31 219 ASP A CA 1
ATOM 1761 C C . ASP A 1 219 ? 13.797 -23.438 -15.703 1 92.31 219 ASP A C 1
ATOM 1763 O O . ASP A 1 219 ? 14.375 -23.766 -16.734 1 92.31 219 ASP A O 1
ATOM 1767 N N . ARG A 1 220 ? 13.023 -22.422 -15.586 1 89.56 220 ARG A N 1
ATOM 1768 C CA . ARG A 1 220 ? 12.562 -21.797 -16.812 1 89.56 220 ARG A CA 1
ATOM 1769 C C . ARG A 1 220 ? 13.352 -20.516 -17.094 1 89.56 220 ARG A C 1
ATOM 1771 O O . ARG A 1 220 ? 13.359 -20.016 -18.219 1 89.56 220 ARG A O 1
ATOM 1778 N N . VAL A 1 221 ? 13.93 -20.078 -16.141 1 88.75 221 VAL A N 1
ATOM 1779 C CA . VAL A 1 221 ? 14.609 -18.797 -16.297 1 88.75 221 VAL A CA 1
ATOM 1780 C C . VAL A 1 221 ? 15.773 -18.938 -17.281 1 88.75 221 VAL A C 1
ATOM 1782 O O . VAL A 1 221 ? 16.578 -19.875 -17.172 1 88.75 221 VAL A O 1
ATOM 1785 N N . VAL A 1 222 ? 15.742 -18.141 -18.281 1 84.75 222 VAL A N 1
ATOM 1786 C CA . VAL A 1 222 ? 16.812 -18.094 -19.281 1 84.75 222 VAL A CA 1
ATOM 1787 C C . VAL A 1 222 ? 17.359 -16.672 -19.375 1 84.75 222 VAL A C 1
ATOM 1789 O O . VAL A 1 222 ? 16.656 -15.695 -19.078 1 84.75 222 VAL A O 1
ATOM 1792 N N . PRO A 1 223 ? 18.625 -16.609 -19.797 1 82.94 223 PRO A N 1
ATOM 1793 C CA . PRO A 1 223 ? 19.172 -15.258 -19.984 1 82.94 223 PRO A CA 1
ATOM 1794 C C . PRO A 1 223 ? 18.359 -14.43 -20.984 1 82.94 223 PRO A C 1
ATOM 1796 O O . PRO A 1 223 ? 17.938 -14.945 -22.016 1 82.94 223 PRO A O 1
ATOM 1799 N N . MET A 1 224 ? 18.094 -13.266 -20.547 1 78.88 224 MET A N 1
ATOM 1800 C CA . MET A 1 224 ? 17.344 -12.367 -21.422 1 78.88 224 MET A CA 1
ATOM 1801 C C . MET A 1 224 ? 18.172 -11.984 -22.641 1 78.88 224 MET A C 1
ATOM 1803 O O . MET A 1 224 ? 19.375 -11.766 -22.531 1 78.88 224 MET A O 1
ATOM 1807 N N . GLU A 1 225 ? 17.391 -11.898 -23.688 1 75.69 225 GLU A N 1
ATOM 1808 C CA . GLU A 1 225 ? 18.047 -11.438 -24.906 1 75.69 225 GLU A CA 1
ATOM 1809 C C . GLU A 1 225 ? 18.562 -10.008 -24.75 1 75.69 225 GLU A C 1
ATOM 1811 O O . GLU A 1 225 ? 17.922 -9.18 -24.094 1 75.69 225 GLU A O 1
ATOM 1816 N N . GLN A 1 226 ? 19.609 -9.773 -25.406 1 67.12 226 GLN A N 1
ATOM 1817 C CA . GLN A 1 226 ? 20.297 -8.484 -25.344 1 67.12 226 GLN A CA 1
ATOM 1818 C C . GLN A 1 226 ? 19.359 -7.344 -25.703 1 67.12 226 GLN A C 1
ATOM 1820 O O . GLN A 1 226 ? 19.422 -6.266 -25.109 1 67.12 226 GLN A O 1
ATOM 1825 N N . SER A 1 227 ? 18.578 -7.52 -26.672 1 65.75 227 SER A N 1
ATOM 1826 C CA . SER A 1 227 ? 17.672 -6.473 -27.141 1 65.75 227 SER A CA 1
ATOM 1827 C C . SER A 1 227 ? 16.703 -6.031 -26.047 1 65.75 227 SER A C 1
ATOM 1829 O O . SER A 1 227 ? 16.25 -4.887 -26.047 1 65.75 227 SER A O 1
ATOM 1831 N N . LYS A 1 228 ? 16.328 -6.812 -25.141 1 63.44 228 LYS A N 1
ATOM 1832 C CA . LYS A 1 228 ? 15.383 -6.551 -24.062 1 63.44 228 LYS A CA 1
ATOM 1833 C C . LYS A 1 228 ? 16.109 -6.059 -22.812 1 63.44 228 LYS A C 1
ATOM 1835 O O . LYS A 1 228 ? 15.523 -5.324 -22.016 1 63.44 228 LYS A O 1
ATOM 1840 N N . LEU A 1 229 ? 17.281 -6.32 -22.844 1 65.56 229 LEU A N 1
ATOM 1841 C CA . LEU A 1 229 ? 18.078 -6.23 -21.625 1 65.56 229 LEU A CA 1
ATOM 1842 C C . LEU A 1 229 ? 18.359 -4.773 -21.25 1 65.56 229 LEU A C 1
ATOM 1844 O O . LEU A 1 229 ? 18.281 -4.402 -20.078 1 65.56 229 LEU A O 1
ATOM 1848 N N . HIS A 1 230 ? 18.531 -3.891 -22.266 1 64.19 230 HIS A N 1
ATOM 1849 C CA . HIS A 1 230 ? 19.062 -2.576 -21.906 1 64.19 230 HIS A CA 1
ATOM 1850 C C . HIS A 1 230 ? 18.047 -1.783 -21.094 1 64.19 230 HIS A C 1
ATOM 1852 O O . HIS A 1 230 ? 18.359 -1.263 -20.031 1 64.19 230 HIS A O 1
ATOM 1858 N N . MET A 1 231 ? 16.906 -1.685 -21.547 1 62.66 231 MET A N 1
ATOM 1859 C CA . MET A 1 231 ? 15.906 -0.865 -20.875 1 62.66 231 MET A CA 1
ATOM 1860 C C . MET A 1 231 ? 15.477 -1.508 -19.562 1 62.66 231 MET A C 1
ATOM 1862 O O .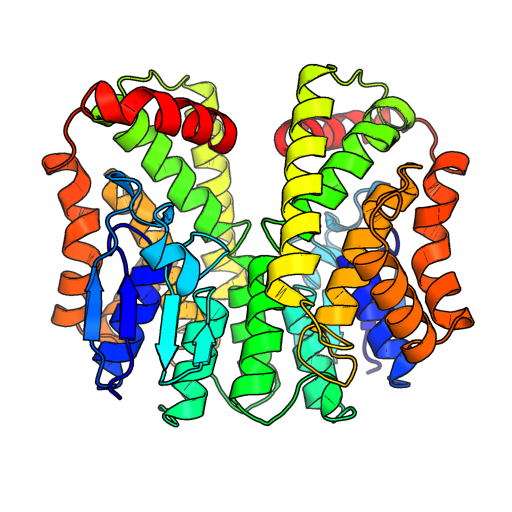 MET A 1 231 ? 15.367 -0.827 -18.531 1 62.66 231 MET A O 1
ATOM 1866 N N . PHE A 1 232 ? 15.398 -2.666 -19.484 1 68.62 232 PHE A N 1
ATOM 1867 C CA . PHE A 1 232 ? 14.883 -3.393 -18.328 1 68.62 232 PHE A CA 1
ATOM 1868 C C . PHE A 1 232 ? 15.922 -3.441 -17.203 1 68.62 232 PHE A C 1
ATOM 1870 O O . PHE A 1 232 ? 15.586 -3.266 -16.031 1 68.62 232 PHE A O 1
ATOM 1877 N N . LYS A 1 233 ? 17.109 -3.484 -17.703 1 74.56 233 LYS A N 1
ATOM 1878 C CA . LYS A 1 233 ? 18.203 -3.643 -16.75 1 74.56 233 LYS A CA 1
ATOM 1879 C C . LYS A 1 233 ? 18.328 -2.41 -15.859 1 74.56 233 LYS A C 1
ATOM 1881 O O . LYS A 1 233 ? 18.469 -2.529 -14.641 1 74.56 233 LYS A O 1
ATOM 1886 N N . ALA A 1 234 ? 18.25 -1.301 -16.438 1 72.12 234 ALA A N 1
ATOM 1887 C CA . ALA A 1 234 ? 18.422 -0.07 -15.672 1 72.12 234 ALA A CA 1
ATOM 1888 C C . ALA A 1 234 ? 17.312 0.099 -14.641 1 72.12 234 ALA A C 1
ATOM 1890 O O . ALA A 1 234 ? 17.562 0.487 -13.5 1 72.12 234 ALA A O 1
ATOM 1891 N N . LYS A 1 235 ? 16.188 -0.26 -14.953 1 75.31 235 LYS A N 1
ATOM 1892 C CA . LYS A 1 235 ? 15.031 -0.108 -14.07 1 75.31 235 LYS A CA 1
ATOM 1893 C C . LYS A 1 235 ? 15.086 -1.106 -12.922 1 75.31 235 LYS A C 1
ATOM 1895 O O . LYS A 1 235 ? 14.781 -0.76 -11.773 1 75.31 235 LYS A O 1
ATOM 1900 N N . VAL A 1 236 ? 15.492 -2.217 -13.281 1 77 236 VAL A N 1
ATOM 1901 C CA . VAL A 1 236 ? 15.547 -3.289 -12.297 1 77 236 VAL A CA 1
ATOM 1902 C C . VAL A 1 236 ? 16.641 -3 -11.281 1 77 236 VAL A C 1
ATOM 1904 O O . VAL A 1 236 ? 16.438 -3.174 -10.07 1 77 236 VAL A O 1
ATOM 1907 N N . ILE A 1 237 ? 17.703 -2.461 -11.82 1 74.75 237 ILE A N 1
ATOM 1908 C CA . ILE A 1 237 ? 18.828 -2.143 -10.945 1 74.75 237 ILE A CA 1
ATOM 1909 C C . ILE A 1 237 ? 18.453 -0.994 -10.016 1 74.75 237 ILE A C 1
ATOM 1911 O O . ILE A 1 237 ? 18.75 -1.034 -8.812 1 74.75 237 ILE A O 1
ATOM 1915 N N . LYS A 1 238 ? 17.812 -0.076 -10.523 1 74.75 238 LYS A N 1
ATOM 1916 C CA . LYS A 1 238 ? 17.391 1.068 -9.727 1 74.75 238 LYS A CA 1
ATOM 1917 C C . LYS A 1 238 ? 16.438 0.636 -8.617 1 74.75 238 LYS A C 1
ATOM 1919 O O . LYS A 1 238 ? 16.5 1.154 -7.5 1 74.75 238 LYS A O 1
ATOM 1924 N N . PHE A 1 239 ? 15.656 -0.355 -8.906 1 74.44 239 PHE A N 1
ATOM 1925 C CA . PHE A 1 239 ? 14.594 -0.735 -7.984 1 74.44 239 PHE A CA 1
ATOM 1926 C C . PHE A 1 239 ? 15.117 -1.718 -6.938 1 74.44 239 PHE A C 1
ATOM 1928 O O . PHE A 1 239 ? 14.797 -1.599 -5.754 1 74.44 239 PHE A O 1
ATOM 1935 N N . PHE A 1 240 ? 15.992 -2.617 -7.324 1 73 240 PHE A N 1
ATOM 1936 C CA . PHE A 1 240 ? 16.297 -3.713 -6.41 1 73 240 PHE A CA 1
ATOM 1937 C C . PHE A 1 240 ? 17.734 -3.609 -5.906 1 73 240 PHE A C 1
ATOM 1939 O O . PHE A 1 240 ? 18.109 -4.293 -4.953 1 73 240 PHE A O 1
ATOM 1946 N N . MET A 1 241 ? 18.578 -2.809 -6.66 1 71.44 241 MET A N 1
ATOM 1947 C CA . MET A 1 241 ? 19.984 -2.748 -6.27 1 71.44 241 MET A CA 1
ATOM 1948 C C . MET A 1 241 ? 20.328 -1.377 -5.699 1 71.44 241 MET A C 1
ATOM 1950 O O . MET A 1 241 ? 21.062 -1.276 -4.719 1 71.44 241 MET A O 1
ATOM 1954 N N . MET B 1 1 ? -14.414 3.264 26.781 1 66.19 1 MET B N 1
ATOM 1955 C CA . MET B 1 1 ? -13.172 4.023 26.781 1 66.19 1 MET B CA 1
ATOM 1956 C C . MET B 1 1 ? -13.023 4.82 25.484 1 66.19 1 MET B C 1
ATOM 1958 O O . MET B 1 1 ? -13.57 4.438 24.453 1 66.19 1 MET B O 1
ATOM 1962 N N . ALA B 1 2 ? -12.422 6.066 25.516 1 87.94 2 ALA B N 1
ATOM 1963 C CA . ALA B 1 2 ? -12.391 7.023 24.406 1 87.94 2 ALA B CA 1
ATOM 1964 C C . ALA B 1 2 ? -11.477 6.535 23.281 1 87.94 2 ALA B C 1
ATOM 1966 O O . ALA B 1 2 ? -10.516 5.797 23.531 1 87.94 2 ALA B O 1
ATOM 1967 N N . LEU B 1 3 ? -11.859 6.578 22.016 1 97.81 3 LEU B N 1
ATOM 1968 C CA . LEU B 1 3 ? -11.031 6.324 20.844 1 97.81 3 LEU B CA 1
ATOM 1969 C C . LEU B 1 3 ? -9.695 7.051 20.953 1 97.81 3 LEU B C 1
ATOM 1971 O O . LEU B 1 3 ? -9.656 8.25 21.25 1 97.81 3 LEU B O 1
ATOM 1975 N N . GLU B 1 4 ? -8.586 6.254 20.906 1 98.81 4 GLU B N 1
ATOM 1976 C CA . GLU B 1 4 ? -7.246 6.828 20.938 1 98.81 4 GLU B CA 1
ATOM 1977 C C . GLU B 1 4 ? -6.582 6.746 19.562 1 98.81 4 GLU B C 1
ATOM 1979 O O . GLU B 1 4 ? -6.637 5.707 18.891 1 98.81 4 GLU B O 1
ATOM 1984 N N . LEU B 1 5 ? -6.059 7.852 19.156 1 98.88 5 LEU B N 1
ATOM 1985 C CA . LEU B 1 5 ? -5.258 7.902 17.953 1 98.88 5 LEU B CA 1
ATOM 1986 C C . LEU B 1 5 ? -3.814 8.281 18.266 1 98.88 5 LEU B C 1
ATOM 1988 O O . LEU B 1 5 ? -3.559 9.344 18.844 1 98.88 5 LEU B O 1
ATOM 1992 N N . TYR B 1 6 ? -2.902 7.402 18.016 1 98.94 6 TYR B N 1
ATOM 1993 C CA . TYR B 1 6 ? -1.471 7.633 18.172 1 98.94 6 TYR B CA 1
ATOM 1994 C C . TYR B 1 6 ? -0.879 8.227 16.891 1 98.94 6 TYR B C 1
ATOM 1996 O O . TYR B 1 6 ? -0.819 7.566 15.859 1 98.94 6 TYR B O 1
ATOM 2004 N N . LEU B 1 7 ? -0.429 9.484 17.031 1 98.75 7 LEU B N 1
ATOM 2005 C CA . LEU B 1 7 ? -0.128 10.25 15.82 1 98.75 7 LEU B CA 1
ATOM 2006 C C . LEU B 1 7 ? 1.171 11.031 15.984 1 98.75 7 LEU B C 1
ATOM 2008 O O . LEU B 1 7 ? 1.541 11.398 17.094 1 98.75 7 LEU B O 1
ATOM 2012 N N . ASP B 1 8 ? 1.867 11.227 14.953 1 98.19 8 ASP B N 1
ATOM 2013 C CA . ASP B 1 8 ? 2.898 12.234 14.711 1 98.19 8 ASP B CA 1
ATOM 2014 C C . ASP B 1 8 ? 2.58 13.062 13.469 1 98.19 8 ASP B C 1
ATOM 2016 O O . ASP B 1 8 ? 2.674 12.562 12.344 1 98.19 8 ASP B O 1
ATOM 2020 N N . LEU B 1 9 ? 2.316 14.328 13.555 1 97.62 9 LEU B N 1
ATOM 2021 C CA . LEU B 1 9 ? 1.78 15.109 12.445 1 97.62 9 LEU B CA 1
ATOM 2022 C C . LEU B 1 9 ? 2.883 15.484 11.461 1 97.62 9 LEU B C 1
ATOM 2024 O O . LEU B 1 9 ? 2.615 16.109 10.43 1 97.62 9 LEU B O 1
ATOM 2028 N N . TYR B 1 10 ? 4.141 14.992 11.727 1 95.75 10 TYR B N 1
ATOM 2029 C CA . TYR B 1 10 ? 5.148 15.008 10.672 1 95.75 10 TYR B CA 1
ATOM 2030 C C . TYR B 1 10 ? 4.859 13.938 9.625 1 95.75 10 TYR B C 1
ATOM 2032 O O . TYR B 1 10 ? 5.336 14.031 8.492 1 95.75 10 TYR B O 1
ATOM 2040 N N . SER B 1 11 ? 4.184 12.969 10.031 1 96.44 11 SER B N 1
ATOM 2041 C CA . SER B 1 11 ? 3.867 11.82 9.188 1 96.44 11 SER B CA 1
ATOM 2042 C C . SER B 1 11 ? 2.654 12.102 8.312 1 96.44 11 SER B C 1
ATOM 2044 O O . SER B 1 11 ? 1.602 12.508 8.805 1 96.44 11 SER B O 1
ATOM 2046 N N . GLN B 1 12 ? 2.74 11.867 7.051 1 98 12 GLN B N 1
ATOM 2047 C CA . GLN B 1 12 ? 1.646 12.07 6.105 1 98 12 GLN B CA 1
ATOM 2048 C C . GLN B 1 12 ? 0.447 11.195 6.457 1 98 12 GLN B C 1
ATOM 2050 O O . GLN B 1 12 ? -0.671 11.695 6.602 1 98 12 GLN B O 1
ATOM 2055 N N . PRO B 1 13 ? 0.669 9.891 6.715 1 98.56 13 PRO B N 1
ATOM 2056 C CA . PRO B 1 13 ? -0.482 9.055 7.066 1 98.56 13 PRO B CA 1
ATOM 2057 C C . PRO B 1 13 ? -1.18 9.516 8.344 1 98.56 13 PRO B C 1
ATOM 2059 O O . PRO B 1 13 ? -2.404 9.422 8.453 1 98.56 13 PRO B O 1
ATOM 2062 N N . CYS B 1 14 ? -0.483 10.031 9.273 1 98.88 14 CYS B N 1
ATOM 2063 C CA . CYS B 1 14 ? -1.078 10.516 10.508 1 98.88 14 CYS B CA 1
ATOM 2064 C C . CYS B 1 14 ? -1.952 11.734 10.258 1 98.88 14 CYS B C 1
ATOM 2066 O O . CYS B 1 14 ? -3.023 11.875 10.844 1 98.88 14 CYS B O 1
ATOM 2068 N N . ARG B 1 15 ? -1.463 12.602 9.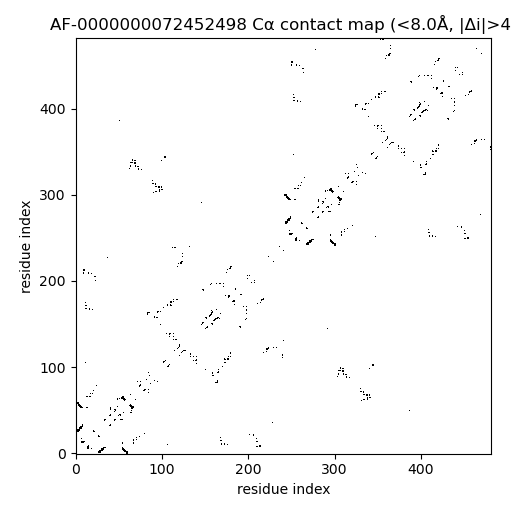391 1 98.94 15 ARG B N 1
ATOM 2069 C CA . ARG B 1 15 ? -2.23 13.812 9.117 1 98.94 15 ARG B CA 1
ATOM 2070 C C . ARG B 1 15 ? -3.561 13.484 8.453 1 98.94 15 ARG B C 1
ATOM 2072 O O . ARG B 1 15 ? -4.57 14.148 8.703 1 98.94 15 ARG B O 1
ATOM 2079 N N . SER B 1 16 ? -3.605 12.469 7.57 1 98.94 16 SER B N 1
ATOM 2080 C CA . SER B 1 16 ? -4.871 12.07 6.965 1 98.94 16 SER B CA 1
ATOM 2081 C C . SER B 1 16 ? -5.867 11.602 8.016 1 98.94 16 SER B C 1
ATOM 2083 O O . SER B 1 16 ? -7.039 11.992 7.992 1 98.94 16 SER B O 1
ATOM 2085 N N . VAL B 1 17 ? -5.406 10.789 8.969 1 98.94 17 VAL B N 1
ATOM 2086 C CA . VAL B 1 17 ? -6.258 10.258 10.023 1 98.94 17 VAL B CA 1
ATOM 2087 C C . VAL B 1 17 ? -6.742 11.398 10.914 1 98.94 17 VAL B C 1
ATOM 2089 O O . VAL B 1 17 ? -7.922 11.453 11.281 1 98.94 17 VAL B O 1
ATOM 2092 N N . TYR B 1 18 ? -5.852 12.336 11.219 1 98.94 18 TYR B N 1
ATOM 2093 C CA . TYR B 1 18 ? -6.164 13.492 12.055 1 98.94 18 TYR B CA 1
ATOM 2094 C C . TYR B 1 18 ? -7.234 14.359 11.406 1 98.94 18 TYR B C 1
ATOM 2096 O O . TYR B 1 18 ? -8.25 14.664 12.031 1 98.94 18 TYR B O 1
ATOM 2104 N N . ILE B 1 19 ? -7.031 14.727 10.148 1 98.94 19 ILE B N 1
ATOM 2105 C CA . ILE B 1 19 ? -7.977 15.57 9.43 1 98.94 19 ILE B CA 1
ATOM 2106 C C . ILE B 1 19 ? -9.336 14.891 9.359 1 98.94 19 ILE B C 1
ATOM 2108 O O . ILE B 1 19 ? -10.367 15.516 9.594 1 98.94 19 ILE B O 1
ATOM 2112 N N . PHE B 1 20 ? -9.359 13.594 9.031 1 98.94 20 PHE B N 1
ATOM 2113 C CA . PHE B 1 20 ? -10.609 12.859 8.867 1 98.94 20 PHE B CA 1
ATOM 2114 C C . PHE B 1 20 ? -11.414 12.867 10.156 1 98.94 20 PHE B C 1
ATOM 2116 O O . PHE B 1 20 ? -12.617 13.141 10.141 1 98.94 20 PHE B O 1
ATOM 2123 N N . ALA B 1 21 ? -10.719 12.516 11.25 1 98.88 21 ALA B N 1
ATOM 2124 C CA . ALA B 1 21 ? -11.406 12.453 12.539 1 98.88 21 ALA B CA 1
ATOM 2125 C C . ALA B 1 21 ? -11.977 13.812 12.922 1 98.88 21 ALA B C 1
ATOM 2127 O O . ALA B 1 21 ? -13.133 13.914 13.336 1 98.88 21 ALA B O 1
ATOM 2128 N N . LYS B 1 22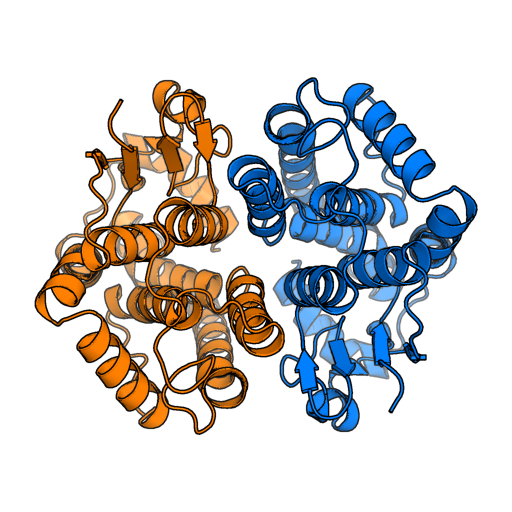 ? -11.164 14.852 12.758 1 98.81 22 LYS B N 1
ATOM 2129 C CA . LYS B 1 22 ? -11.602 16.203 13.117 1 98.81 22 LYS B CA 1
ATOM 2130 C C . LYS B 1 22 ? -12.75 16.656 12.227 1 98.81 22 LYS B C 1
ATOM 2132 O O . LYS B 1 22 ? -13.75 17.188 12.719 1 98.81 22 LYS B O 1
ATOM 2137 N N . GLN B 1 23 ? -12.586 16.453 10.961 1 98.56 23 GLN B N 1
ATOM 2138 C CA . GLN B 1 23 ? -13.578 16.906 10 1 98.56 23 GLN B CA 1
ATOM 2139 C C . GLN B 1 23 ? -14.938 16.266 10.25 1 98.56 23 GLN B C 1
ATOM 2141 O O . GLN B 1 23 ? -15.977 16.891 10.031 1 98.56 23 GLN B O 1
ATOM 2146 N N . ASN B 1 24 ? -14.938 15.031 10.656 1 98.62 24 ASN B N 1
ATOM 2147 C CA . ASN B 1 24 ? -16.188 14.305 10.867 1 98.62 24 ASN B CA 1
ATOM 2148 C C . ASN B 1 24 ? -16.609 14.336 12.336 1 98.62 24 ASN B C 1
ATOM 2150 O O . ASN B 1 24 ? -17.484 13.57 12.742 1 98.62 24 ASN B O 1
ATOM 2154 N N . LYS B 1 25 ? -15.906 15.148 13.164 1 98.19 25 LYS B N 1
ATOM 2155 C CA . LYS B 1 25 ? -16.25 15.391 14.562 1 98.19 25 LYS B CA 1
ATOM 2156 C C . LYS B 1 25 ? -16.234 14.094 15.367 1 98.19 25 LYS B C 1
ATOM 2158 O O . LYS B 1 25 ? -17.125 13.875 16.203 1 98.19 25 LYS B O 1
ATOM 2163 N N . ILE B 1 26 ? -15.383 13.211 15.031 1 98.5 26 ILE B N 1
ATOM 2164 C CA . ILE B 1 26 ? -15.164 11.992 15.812 1 98.5 26 ILE B CA 1
ATOM 2165 C C . ILE B 1 26 ? -14.328 12.32 17.047 1 98.5 26 ILE B C 1
ATOM 2167 O O . ILE B 1 26 ? -13.195 12.789 16.938 1 98.5 26 ILE B O 1
ATOM 2171 N N . PRO B 1 27 ? -14.883 12.117 18.172 1 98.06 27 PRO B N 1
ATOM 2172 C CA . PRO B 1 27 ? -14.078 12.367 19.375 1 98.06 27 PRO B CA 1
ATOM 2173 C C . PRO B 1 27 ? -12.938 11.367 19.531 1 98.06 27 PRO B C 1
ATOM 2175 O O . PRO B 1 27 ? -13.141 10.164 19.375 1 98.06 27 PRO B O 1
ATOM 2178 N N . PHE B 1 28 ? -11.781 11.891 19.797 1 98.56 28 PHE B N 1
ATOM 2179 C CA . PHE B 1 28 ? -10.648 11.008 20.016 1 98.56 28 PHE B CA 1
ATOM 2180 C C . PHE B 1 28 ? -9.633 11.648 20.969 1 98.56 28 PHE B C 1
ATOM 2182 O O . PHE B 1 28 ? -9.602 12.875 21.109 1 98.56 28 PHE B O 1
ATOM 2189 N N . ASP B 1 29 ? -8.883 10.805 21.625 1 98.56 29 ASP B N 1
ATOM 2190 C CA . ASP B 1 29 ? -7.699 11.219 22.375 1 98.56 29 ASP B CA 1
ATOM 2191 C C . ASP B 1 29 ? -6.453 11.188 21.5 1 98.56 29 ASP B C 1
ATOM 2193 O O . ASP B 1 29 ? -6.078 10.141 20.969 1 98.56 29 ASP B O 1
ATOM 2197 N N . PHE B 1 30 ? -5.906 12.344 21.359 1 98.44 30 PHE B N 1
ATOM 2198 C CA . PHE B 1 30 ? -4.664 12.445 20.609 1 98.44 30 PHE B CA 1
ATOM 2199 C C . PHE B 1 30 ? -3.484 11.969 21.438 1 98.44 30 PHE B C 1
ATOM 2201 O O . PHE B 1 30 ? -3.092 12.625 22.406 1 98.44 30 PHE B O 1
ATOM 2208 N N . LYS B 1 31 ? -2.939 10.844 21.109 1 98.56 31 LYS B N 1
ATOM 2209 C CA . LYS B 1 31 ? -1.744 10.297 21.75 1 98.56 31 LYS B CA 1
ATOM 2210 C C . LYS B 1 31 ? -0.495 10.594 20.922 1 98.56 31 LYS B C 1
ATOM 2212 O O . LYS B 1 31 ? -0.261 9.961 19.891 1 98.56 31 LYS B O 1
ATOM 2217 N N . GLN B 1 32 ? 0.295 11.453 21.453 1 97.88 32 GLN B N 1
ATOM 2218 C CA . GLN B 1 32 ? 1.474 11.906 20.719 1 97.88 32 GLN B CA 1
ATOM 2219 C C . GLN B 1 32 ? 2.559 10.828 20.703 1 97.88 32 GLN B C 1
ATOM 2221 O O . GLN B 1 32 ? 2.922 10.297 21.766 1 97.88 32 GLN B O 1
ATOM 2226 N N . VAL B 1 33 ? 3.012 10.445 19.547 1 97.38 33 VAL B N 1
ATOM 2227 C CA . VAL B 1 33 ? 4.191 9.617 19.328 1 97.38 33 VAL B CA 1
ATOM 2228 C C . VAL B 1 33 ? 5.238 10.391 18.547 1 97.38 33 VAL B C 1
ATOM 2230 O O . VAL B 1 33 ? 5.004 10.766 17.391 1 97.38 33 VAL B O 1
ATOM 2233 N N . THR B 1 34 ? 6.375 10.656 19.125 1 92.75 34 THR B N 1
ATOM 2234 C CA . THR B 1 34 ? 7.434 11.406 18.453 1 92.75 34 THR B CA 1
ATOM 2235 C C . THR B 1 34 ? 8.391 10.453 17.734 1 92.75 34 THR B C 1
ATOM 2237 O O . THR B 1 34 ? 9.258 9.852 18.359 1 92.75 34 THR B O 1
ATOM 2240 N N . LEU B 1 35 ? 8.305 10.398 16.438 1 89.94 35 LEU B N 1
ATOM 2241 C CA . LEU B 1 35 ? 9.109 9.492 15.633 1 89.94 35 LEU B CA 1
ATOM 2242 C C . LEU B 1 35 ? 10.594 9.836 15.734 1 89.94 35 LEU B C 1
ATOM 2244 O O . LEU B 1 35 ? 11.438 8.945 15.789 1 89.94 35 LEU B O 1
ATOM 2248 N N . PHE B 1 36 ? 10.852 11.102 15.797 1 83.75 36 PHE B N 1
ATOM 2249 C CA . PHE B 1 36 ? 12.242 11.555 15.836 1 83.75 36 PHE B CA 1
ATOM 2250 C C . PHE B 1 36 ? 12.914 11.117 17.125 1 83.75 36 PHE B C 1
ATOM 2252 O O . PHE B 1 36 ? 14.141 11.062 17.219 1 83.75 36 PHE B O 1
ATOM 2259 N N . ASP B 1 37 ? 12.164 10.836 18.094 1 84.56 37 ASP B N 1
ATOM 2260 C CA . ASP B 1 37 ? 12.68 10.328 19.359 1 84.56 37 ASP B CA 1
ATOM 2261 C C . ASP B 1 37 ? 12.586 8.805 19.438 1 84.56 37 ASP B C 1
ATOM 2263 O O . ASP B 1 37 ? 12.789 8.211 20.484 1 84.56 37 ASP B O 1
ATOM 2267 N N . ALA B 1 38 ? 12.078 8.203 18.391 1 87.69 38 ALA B N 1
ATOM 2268 C CA . ALA B 1 38 ? 11.977 6.75 18.266 1 87.69 38 ALA B CA 1
ATOM 2269 C C . ALA B 1 38 ? 10.984 6.176 19.266 1 87.69 38 ALA B C 1
ATOM 2271 O O . ALA B 1 38 ? 11.156 5.059 19.75 1 87.69 38 ALA B O 1
ATOM 2272 N N . GLN B 1 39 ? 10.055 6.941 19.578 1 92.69 39 GLN B N 1
ATOM 2273 C CA . GLN B 1 39 ? 9.078 6.504 20.578 1 92.69 39 GLN B CA 1
ATOM 2274 C C . GLN B 1 39 ? 8.266 5.32 20.062 1 92.69 39 GLN B C 1
ATOM 2276 O O . GLN B 1 39 ? 7.754 4.523 20.859 1 92.69 39 GLN B O 1
ATOM 2281 N N . GLN B 1 40 ? 8.125 5.133 18.75 1 93.44 40 GLN B N 1
ATOM 2282 C CA . GLN B 1 40 ? 7.363 4.027 18.172 1 93.44 40 GLN B CA 1
ATOM 2283 C C . GLN B 1 40 ? 8.031 2.686 18.469 1 93.44 40 GLN B C 1
ATOM 2285 O O . GLN B 1 40 ? 7.395 1.634 18.359 1 93.44 40 GLN B O 1
ATOM 2290 N N . TYR B 1 41 ? 9.266 2.723 18.891 1 92.12 41 TYR B N 1
ATOM 2291 C CA . TYR B 1 41 ? 9.969 1.473 19.141 1 92.12 41 TYR B CA 1
ATOM 2292 C C . TYR B 1 41 ? 9.914 1.113 20.625 1 92.12 41 TYR B C 1
ATOM 2294 O O . TYR B 1 41 ? 10.391 0.05 21.031 1 92.12 41 TYR B O 1
ATOM 2302 N N . GLY B 1 42 ? 9.375 1.96 21.422 1 94 42 GLY B N 1
ATOM 2303 C CA . GLY B 1 42 ? 9.219 1.678 22.844 1 94 42 GLY B CA 1
ATOM 2304 C C . GLY B 1 42 ? 8.242 0.547 23.125 1 94 42 GLY B C 1
ATOM 2305 O O . GLY B 1 42 ? 7.395 0.231 22.281 1 94 42 GLY B O 1
ATOM 2306 N N . GLU B 1 43 ? 8.281 0.001 24.281 1 95.31 43 GLU B N 1
ATOM 2307 C CA . GLU B 1 43 ? 7.484 -1.161 24.656 1 95.31 43 GLU B CA 1
ATOM 2308 C C . GLU B 1 43 ? 6.008 -0.797 24.781 1 95.31 43 GLU B C 1
ATOM 2310 O O . GLU B 1 43 ? 5.133 -1.582 24.406 1 95.31 43 GLU B O 1
ATOM 2315 N N . GLU B 1 44 ? 5.77 0.32 25.297 1 95.88 44 GLU B N 1
ATOM 2316 C CA . GLU B 1 44 ? 4.383 0.728 25.5 1 95.88 44 GLU B CA 1
ATOM 2317 C C . GLU B 1 44 ? 3.656 0.875 24.172 1 95.88 44 GLU B C 1
ATOM 2319 O O . GLU B 1 44 ? 2.521 0.414 24.016 1 95.88 44 GLU B O 1
ATOM 2324 N N . PHE B 1 45 ? 4.324 1.542 23.25 1 97.44 45 PHE B N 1
ATOM 2325 C CA . PHE B 1 45 ? 3.705 1.683 21.938 1 97.44 45 PHE B CA 1
ATOM 2326 C C . PHE B 1 45 ? 3.613 0.334 21.234 1 97.44 45 PHE B C 1
ATOM 2328 O O . PHE B 1 45 ? 2.648 0.067 20.5 1 97.44 45 PHE B O 1
ATOM 2335 N N . GLY B 1 46 ? 4.598 -0.487 21.422 1 96.94 46 GLY B N 1
ATOM 2336 C CA . GLY B 1 46 ? 4.602 -1.817 20.844 1 96.94 46 GLY B CA 1
ATOM 2337 C C . GLY B 1 46 ? 3.389 -2.643 21.234 1 96.94 46 GLY B C 1
ATOM 2338 O O . GLY B 1 46 ? 2.955 -3.512 20.469 1 96.94 46 GLY B O 1
ATOM 2339 N N . LYS B 1 47 ? 2.828 -2.385 22.375 1 96.38 47 LYS B N 1
ATOM 2340 C CA . LYS B 1 47 ? 1.625 -3.072 22.828 1 96.38 47 LYS B CA 1
ATOM 2341 C C . LYS B 1 47 ? 0.397 -2.613 22.047 1 96.38 47 LYS B C 1
ATOM 2343 O O . LYS B 1 47 ? -0.584 -3.35 21.938 1 96.38 47 LYS B O 1
ATOM 2348 N N . ILE B 1 48 ? 0.494 -1.404 21.531 1 97.56 48 ILE B N 1
ATOM 2349 C CA . ILE B 1 48 ? -0.595 -0.843 20.734 1 97.56 48 ILE B CA 1
ATOM 2350 C C . ILE B 1 48 ? -0.455 -1.286 19.281 1 97.56 48 ILE B C 1
ATOM 2352 O O . ILE B 1 48 ? -1.437 -1.682 18.641 1 97.56 48 ILE B O 1
ATOM 2356 N N . ASN B 1 49 ? 0.74 -1.216 18.828 1 98.12 49 ASN B N 1
ATOM 2357 C CA . ASN B 1 49 ? 1.02 -1.589 17.438 1 98.12 49 ASN B CA 1
ATOM 2358 C C . ASN B 1 49 ? 2.375 -2.275 17.312 1 98.12 49 ASN B C 1
ATOM 2360 O O . ASN B 1 49 ? 3.404 -1.609 17.172 1 98.12 49 ASN B O 1
ATOM 2364 N N . PRO B 1 50 ? 2.406 -3.547 17.156 1 97.25 50 PRO B N 1
ATOM 2365 C CA . PRO B 1 50 ? 3.654 -4.305 17.031 1 97.25 50 PRO B CA 1
ATOM 2366 C C . PRO B 1 50 ? 4.406 -3.988 15.742 1 97.25 50 PRO B C 1
ATOM 2368 O O . PRO B 1 50 ? 5.574 -4.352 15.602 1 97.25 50 PRO B O 1
ATOM 2371 N N . LEU B 1 51 ? 3.742 -3.35 14.805 1 97.62 51 LEU B N 1
ATOM 2372 C CA . LEU B 1 51 ? 4.414 -2.965 13.57 1 97.62 51 LEU B CA 1
ATOM 2373 C C . LEU B 1 51 ? 5.363 -1.795 13.812 1 97.62 51 LEU B C 1
ATOM 2375 O O . LEU B 1 51 ? 6.203 -1.488 12.961 1 97.62 51 LEU B O 1
ATOM 2379 N N . ARG B 1 52 ? 5.195 -1.097 14.93 1 96.69 52 ARG B N 1
ATOM 2380 C CA . ARG B 1 52 ? 6.051 0.007 15.352 1 96.69 52 ARG B CA 1
ATOM 2381 C C . ARG B 1 52 ? 5.98 1.164 14.359 1 96.69 52 ARG B C 1
ATOM 2383 O O . ARG B 1 52 ? 7 1.785 14.047 1 96.69 52 ARG B O 1
ATOM 2390 N N . LYS B 1 53 ? 4.812 1.381 13.844 1 96.5 53 LYS B N 1
ATOM 2391 C CA . LYS B 1 53 ? 4.539 2.475 12.914 1 96.5 53 LYS B CA 1
ATOM 2392 C C . LYS B 1 53 ? 3.34 3.299 13.375 1 96.5 53 LYS B C 1
ATOM 2394 O O . LYS B 1 53 ? 2.482 2.801 14.109 1 96.5 53 LYS B O 1
ATOM 2399 N N . VAL B 1 54 ? 3.326 4.504 13.031 1 98.25 54 VAL B N 1
ATOM 2400 C CA . VAL B 1 54 ? 2.152 5.355 13.195 1 98.25 54 VAL B CA 1
ATOM 2401 C C . VAL B 1 54 ? 1.513 5.621 11.828 1 98.25 54 VAL B C 1
ATOM 2403 O O . VAL B 1 54 ? 2.186 5.555 10.797 1 98.25 54 VAL B O 1
ATOM 2406 N N . PRO B 1 55 ? 0.187 5.898 11.789 1 98.81 55 PRO B N 1
ATOM 2407 C CA . PRO B 1 55 ? -0.755 6 12.906 1 98.81 55 PRO B CA 1
ATOM 2408 C C . PRO B 1 55 ? -1.14 4.641 13.484 1 98.81 55 PRO B C 1
ATOM 2410 O O . PRO B 1 55 ? -0.94 3.611 12.836 1 98.81 55 PRO B O 1
ATOM 2413 N N . ALA B 1 56 ? -1.562 4.633 14.672 1 98.88 56 ALA B N 1
ATOM 2414 C CA . ALA B 1 56 ? -2.213 3.492 15.312 1 98.88 56 ALA B CA 1
ATOM 2415 C C . ALA B 1 56 ? -3.477 3.928 16.047 1 98.88 56 ALA B C 1
ATOM 2417 O O . ALA B 1 56 ? -3.605 5.09 16.438 1 98.88 56 ALA B O 1
ATOM 2418 N N . LEU B 1 57 ? -4.422 3.053 16.156 1 98.88 57 LEU B N 1
ATOM 2419 C CA . LEU B 1 57 ? -5.715 3.305 16.781 1 98.88 57 LEU B CA 1
ATOM 2420 C C . LEU B 1 57 ? -5.984 2.297 17.891 1 98.88 57 LEU B C 1
ATOM 2422 O O . LEU B 1 57 ? -5.715 1.104 17.734 1 98.88 57 LEU B O 1
ATOM 2426 N N . ARG B 1 58 ? -6.438 2.742 19 1 98.69 58 ARG B N 1
ATOM 2427 C CA . ARG B 1 58 ? -7.016 1.879 20.031 1 98.69 58 ARG B CA 1
ATOM 2428 C C . ARG B 1 58 ? -8.461 2.266 20.312 1 98.69 58 ARG B C 1
ATOM 2430 O O . ARG B 1 58 ? -8.742 3.414 20.672 1 98.69 58 ARG B O 1
ATOM 2437 N N . ASP B 1 59 ? -9.406 1.444 20.094 1 98.44 59 ASP B N 1
ATOM 2438 C CA . ASP B 1 59 ? -10.836 1.571 20.375 1 98.44 59 ASP B CA 1
ATOM 2439 C C . ASP B 1 59 ? -11.305 0.48 21.328 1 98.44 59 ASP B C 1
ATOM 2441 O O . ASP B 1 59 ? -11.758 -0.58 20.906 1 98.44 59 ASP B O 1
ATOM 2445 N N . GLY B 1 60 ? -11.273 0.767 22.641 1 96.75 60 GLY B N 1
ATOM 2446 C CA . GLY B 1 60 ? -11.438 -0.299 23.609 1 96.75 60 GLY B CA 1
ATOM 2447 C C . GLY B 1 60 ? -10.297 -1.302 23.594 1 96.75 60 GLY B C 1
ATOM 2448 O O . GLY B 1 60 ? -9.125 -0.924 23.703 1 96.75 60 GLY B O 1
ATOM 2449 N N . ASP B 1 61 ? -10.633 -2.49 23.312 1 95.75 61 ASP B N 1
ATOM 2450 C CA . ASP B 1 61 ? -9.617 -3.539 23.266 1 95.75 61 ASP B CA 1
ATOM 2451 C C . ASP B 1 61 ? -9.117 -3.756 21.844 1 95.75 61 ASP B C 1
ATOM 2453 O O . ASP B 1 61 ? -8.188 -4.531 21.609 1 95.75 61 ASP B O 1
ATOM 2457 N N . PHE B 1 62 ? -9.734 -3.021 21 1 97.56 62 PHE B N 1
ATOM 2458 C CA . PHE B 1 62 ? -9.414 -3.199 19.578 1 97.56 62 PHE B CA 1
ATOM 2459 C C . PHE B 1 62 ? -8.305 -2.246 19.156 1 97.56 62 PHE B C 1
ATOM 2461 O O . PHE B 1 62 ? -8.445 -1.027 19.266 1 97.56 62 PHE B O 1
ATOM 2468 N N . CYS B 1 63 ? -7.137 -2.785 18.656 1 98.5 63 CYS B N 1
ATOM 2469 C CA . CYS B 1 63 ? -6.047 -1.989 18.109 1 98.5 63 CYS B CA 1
ATOM 2470 C C . CYS B 1 63 ? -5.941 -2.182 16.594 1 98.5 63 CYS B C 1
ATOM 2472 O O . CYS B 1 63 ? -6.16 -3.283 16.094 1 98.5 63 CYS B O 1
ATOM 2474 N N . LEU B 1 64 ? -5.633 -1.134 15.938 1 98.69 64 LEU B N 1
ATOM 2475 C CA . LEU B 1 64 ? -5.566 -1.146 14.484 1 98.69 64 LEU B CA 1
ATOM 2476 C C . LEU B 1 64 ? -4.43 -0.258 13.984 1 98.69 64 LEU B C 1
ATOM 2478 O O . LEU B 1 64 ? -4.234 0.85 14.484 1 98.69 64 LEU B O 1
ATOM 2482 N N . ALA B 1 65 ? -3.709 -0.807 12.992 1 98.5 65 ALA B N 1
ATOM 2483 C CA . ALA B 1 65 ? -2.629 -0.048 12.367 1 98.5 65 ALA B CA 1
ATOM 2484 C C . ALA B 1 65 ? -2.939 0.243 10.906 1 98.5 65 ALA B C 1
ATOM 2486 O O . ALA B 1 65 ? -3.977 -0.177 10.391 1 98.5 65 ALA B O 1
ATOM 2487 N N . GLU B 1 66 ? -2.021 0.957 10.297 1 98.75 66 GLU B N 1
ATOM 2488 C CA . GLU B 1 66 ? -2.115 1.304 8.883 1 98.75 66 GLU B CA 1
ATOM 2489 C C . GLU B 1 66 ? -3.188 2.361 8.641 1 98.75 66 GLU B C 1
ATOM 2491 O O . GLU B 1 66 ? -4.371 2.125 8.898 1 98.75 66 GLU B O 1
ATOM 2496 N N . SER B 1 67 ? -2.797 3.465 8.078 1 98.81 67 SER B N 1
ATOM 2497 C CA . SER B 1 67 ? -3.662 4.637 7.973 1 98.81 67 SER B CA 1
ATOM 2498 C C . SER B 1 67 ? -4.898 4.332 7.133 1 98.81 67 SER B C 1
ATOM 2500 O O . SER B 1 67 ? -6.012 4.723 7.492 1 98.81 67 SER B O 1
ATOM 2502 N N . VAL B 1 68 ? -4.734 3.572 6.008 1 98.88 68 VAL B N 1
ATOM 2503 C CA . VAL B 1 68 ? -5.863 3.277 5.129 1 98.88 68 VAL B CA 1
ATOM 2504 C C . VAL B 1 68 ? -6.895 2.434 5.875 1 98.88 68 VAL B C 1
ATOM 2506 O O . VAL B 1 68 ? -8.094 2.703 5.805 1 98.88 68 VAL B O 1
ATOM 2509 N N . ALA B 1 69 ? -6.422 1.431 6.594 1 98.88 69 ALA B N 1
ATOM 2510 C CA . ALA B 1 69 ? -7.312 0.595 7.391 1 98.88 69 ALA B CA 1
ATOM 2511 C C . ALA B 1 69 ? -8.031 1.419 8.453 1 98.88 69 ALA B C 1
ATOM 2513 O O . ALA B 1 69 ? -9.234 1.262 8.664 1 98.88 69 ALA B O 1
ATOM 2514 N N . ILE B 1 70 ? -7.324 2.322 9.102 1 98.94 70 ILE B N 1
ATOM 2515 C CA . ILE B 1 70 ? -7.879 3.16 10.156 1 98.94 70 ILE B CA 1
ATOM 2516 C C . ILE B 1 70 ? -8.945 4.086 9.578 1 98.94 70 ILE B C 1
ATOM 2518 O O . ILE B 1 70 ? -10.023 4.238 10.148 1 98.94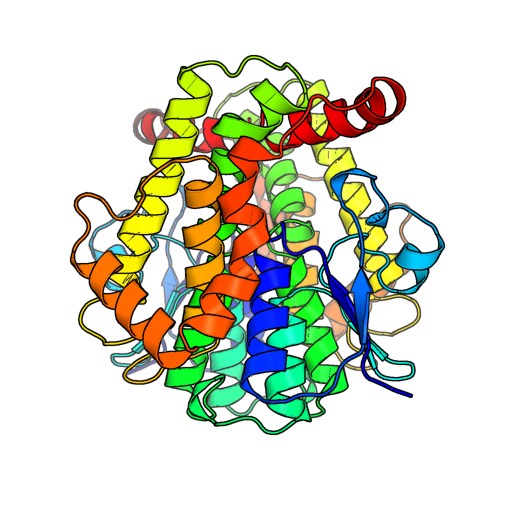 70 ILE B O 1
ATOM 2522 N N . LEU B 1 71 ? -8.664 4.684 8.438 1 98.94 71 LEU B N 1
ATOM 2523 C CA . LEU B 1 71 ? -9.594 5.613 7.801 1 98.94 71 LEU B CA 1
ATOM 2524 C C . LEU B 1 71 ? -10.891 4.91 7.418 1 98.94 71 LEU B C 1
ATOM 2526 O O . LEU B 1 71 ? -11.977 5.414 7.695 1 98.94 71 LEU B O 1
ATOM 2530 N N . ILE B 1 72 ? -10.766 3.736 6.809 1 98.94 72 ILE B N 1
ATOM 2531 C CA . ILE B 1 72 ? -11.945 2.986 6.406 1 98.94 72 ILE B CA 1
ATOM 2532 C C . ILE B 1 72 ? -12.727 2.553 7.648 1 98.94 72 ILE B C 1
ATOM 2534 O O . ILE B 1 72 ? -13.953 2.65 7.68 1 98.94 72 ILE B O 1
ATOM 2538 N N . TYR B 1 73 ? -12.047 2.102 8.711 1 98.94 73 TYR B N 1
ATOM 2539 C CA . TYR B 1 73 ? -12.672 1.698 9.961 1 98.94 73 TYR B CA 1
ATOM 2540 C C . TYR B 1 73 ? -13.477 2.844 10.562 1 98.94 73 TYR B C 1
ATOM 2542 O O . TYR B 1 73 ? -14.641 2.67 10.93 1 98.94 73 TYR B O 1
ATOM 2550 N N . LEU B 1 74 ? -12.875 4.043 10.609 1 98.94 74 LEU B N 1
ATOM 2551 C CA . LEU B 1 74 ? -13.555 5.203 11.18 1 98.94 74 LEU B CA 1
ATOM 2552 C C . LEU B 1 74 ? -14.758 5.598 10.336 1 98.94 74 LEU B C 1
ATOM 2554 O O . LEU B 1 74 ? -15.812 5.941 10.867 1 98.94 74 LEU B O 1
ATOM 2558 N N . ALA B 1 75 ? -14.586 5.578 9.016 1 98.88 75 ALA B N 1
ATOM 2559 C CA . ALA B 1 75 ? -15.688 5.93 8.125 1 98.88 75 ALA B CA 1
ATOM 2560 C C . ALA B 1 75 ? -16.891 5.016 8.352 1 98.88 75 ALA B C 1
ATOM 2562 O O . ALA B 1 75 ? -18.016 5.484 8.445 1 98.88 75 ALA B O 1
ATOM 2563 N N . GLU B 1 76 ? -16.594 3.721 8.438 1 98.38 76 GLU B N 1
ATOM 2564 C CA . GLU B 1 76 ? -17.656 2.732 8.562 1 98.38 76 GLU B CA 1
ATOM 2565 C C . GLU B 1 76 ? -18.25 2.734 9.977 1 98.38 76 GLU B C 1
ATOM 2567 O O . GLU B 1 76 ? -19.469 2.738 10.141 1 98.38 76 GLU B O 1
ATOM 2572 N N . LYS B 1 77 ? -17.438 2.736 10.961 1 98.19 77 LYS B N 1
ATOM 2573 C CA . LYS B 1 77 ? -17.891 2.666 12.352 1 98.19 77 LYS B CA 1
ATOM 2574 C C . LYS B 1 77 ? -18.75 3.869 12.703 1 98.19 77 LYS B C 1
ATOM 2576 O O . LYS B 1 77 ? -19.781 3.725 13.367 1 98.19 77 LYS B O 1
ATOM 2581 N N . PHE B 1 78 ? -18.391 5.031 12.242 1 98.31 78 PHE B N 1
ATOM 2582 C CA . PHE B 1 78 ? -19.062 6.254 12.656 1 98.31 78 PHE B CA 1
ATOM 2583 C C . PHE B 1 78 ? -20.047 6.723 11.586 1 98.31 78 PHE B C 1
ATOM 2585 O O . PHE B 1 78 ? -20.609 7.812 11.695 1 98.31 78 PHE B O 1
ATOM 2592 N N . GLN B 1 79 ? -20.188 5.898 10.539 1 97.88 79 GLN B N 1
ATOM 2593 C CA . GLN B 1 79 ? -21.156 6.176 9.484 1 97.88 79 GLN B CA 1
ATOM 2594 C C . GLN B 1 79 ? -21.016 7.609 8.977 1 97.88 79 GLN B C 1
ATOM 2596 O O . GLN B 1 79 ? -22 8.352 8.93 1 97.88 79 GLN B O 1
ATOM 2601 N N . THR B 1 80 ? -19.844 7.973 8.625 1 98.62 80 THR B N 1
ATOM 2602 C CA . THR B 1 80 ? -19.562 9.305 8.094 1 98.62 80 THR B CA 1
ATOM 2603 C C . THR B 1 80 ? -20.234 9.492 6.734 1 98.62 80 THR B C 1
ATOM 2605 O O . THR B 1 80 ? -20.766 8.539 6.156 1 98.62 80 THR B O 1
ATOM 2608 N N . PRO B 1 81 ? -20.281 10.727 6.211 1 98.5 81 PRO B N 1
ATOM 2609 C CA . PRO B 1 81 ? -20.906 10.945 4.91 1 98.5 81 PRO B CA 1
ATOM 2610 C C . PRO B 1 81 ? -20.406 9.984 3.836 1 98.5 81 PRO B C 1
ATOM 2612 O O . PRO B 1 81 ? -19.203 9.68 3.789 1 98.5 81 PRO B O 1
ATOM 2615 N N . ASP B 1 82 ? -21.266 9.539 2.971 1 98.19 82 ASP B N 1
ATOM 2616 C CA . ASP B 1 82 ? -21.016 8.469 2.01 1 98.19 82 ASP B CA 1
ATOM 2617 C C . ASP B 1 82 ? -19.859 8.82 1.075 1 98.19 82 ASP B C 1
ATOM 2619 O O . ASP B 1 82 ? -19.141 7.934 0.618 1 98.19 82 ASP B O 1
ATOM 2623 N N . TYR B 1 83 ? -19.641 10.086 0.858 1 98.12 83 TYR B N 1
ATOM 2624 C CA . TYR B 1 83 ? -18.688 10.492 -0.165 1 98.12 83 TYR B CA 1
ATOM 2625 C C . TYR B 1 83 ? -17.25 10.18 0.262 1 98.12 83 TYR B C 1
ATOM 2627 O O . TYR B 1 83 ? -16.344 10.133 -0.57 1 98.12 83 TYR B O 1
ATOM 2635 N N . TRP B 1 84 ? -17.047 9.977 1.536 1 98.81 84 TRP B N 1
ATOM 2636 C CA . TRP B 1 84 ? -15.703 9.648 1.993 1 98.81 84 TRP B CA 1
ATOM 2637 C C . TRP B 1 84 ? -15.273 8.273 1.478 1 98.81 84 TRP B C 1
ATOM 2639 O O . TRP B 1 84 ? -14.125 8.094 1.055 1 98.81 84 TRP B O 1
ATOM 2649 N N . TYR B 1 85 ? -16.125 7.355 1.599 1 98.69 85 TYR B N 1
ATOM 2650 C CA . TYR B 1 85 ? -15.938 5.977 1.167 1 98.69 85 TYR B CA 1
ATOM 2651 C C . TYR B 1 85 ? -17.234 5.395 0.605 1 98.69 85 TYR B C 1
ATOM 2653 O O . TYR B 1 85 ? -17.922 4.625 1.28 1 98.69 85 TYR B O 1
ATOM 2661 N N . PRO B 1 86 ? -17.469 5.656 -0.648 1 98.19 86 PRO B N 1
ATOM 2662 C CA . PRO B 1 86 ? -18.812 5.48 -1.221 1 98.19 86 PRO B CA 1
ATOM 2663 C C . PRO B 1 86 ? -19.266 4.023 -1.222 1 98.19 86 PRO B C 1
ATOM 2665 O O . PRO B 1 86 ? -18.453 3.121 -1.462 1 98.19 86 PRO B O 1
ATOM 2668 N N . ALA B 1 87 ? -20.547 3.811 -1.082 1 96.5 87 ALA B N 1
ATOM 2669 C CA . ALA B 1 87 ? -21.141 2.477 -1.118 1 96.5 87 ALA B CA 1
ATOM 2670 C C . ALA B 1 87 ? -21.234 1.953 -2.549 1 96.5 87 ALA B C 1
ATOM 2672 O O . ALA B 1 87 ? -21.234 0.741 -2.773 1 96.5 87 ALA B O 1
ATOM 2673 N N . GLU B 1 88 ? -21.391 2.887 -3.475 1 97.5 88 GLU B N 1
ATOM 2674 C CA . GLU B 1 88 ? -21.453 2.482 -4.875 1 97.5 88 GLU B CA 1
ATOM 2675 C C . GLU B 1 88 ? -20.172 1.783 -5.305 1 97.5 88 GLU B C 1
ATOM 2677 O O . GLU B 1 88 ? -19.078 2.328 -5.141 1 97.5 88 GLU B O 1
ATOM 2682 N N . VAL B 1 89 ? -20.281 0.67 -5.84 1 97.75 89 VAL B N 1
ATOM 2683 C CA . VAL B 1 89 ? -19.203 -0.314 -5.988 1 97.75 89 VAL B CA 1
ATOM 2684 C C . VAL B 1 89 ? -18.094 0.26 -6.855 1 97.75 89 VAL B C 1
ATOM 2686 O O . VAL B 1 89 ? -16.906 0.126 -6.527 1 97.75 89 VAL B O 1
ATOM 2689 N N . GLN B 1 90 ? -18.375 0.883 -7.969 1 98 90 GLN B N 1
ATOM 2690 C CA . GLN B 1 90 ? -17.344 1.402 -8.852 1 98 90 GLN B CA 1
ATOM 2691 C C . GLN B 1 90 ? -16.688 2.643 -8.258 1 98 90 GLN B C 1
ATOM 2693 O O . GLN B 1 90 ? -15.469 2.832 -8.391 1 98 90 GLN B O 1
ATOM 2698 N N . GLN B 1 91 ? -17.453 3.516 -7.625 1 98 91 GLN B N 1
ATOM 2699 C CA . GLN B 1 91 ? -16.875 4.68 -6.957 1 98 91 GLN B CA 1
ATOM 2700 C C . GLN B 1 91 ? -15.938 4.258 -5.832 1 98 91 GLN B C 1
ATOM 2702 O O . GLN B 1 91 ? -14.852 4.82 -5.684 1 98 91 GLN B O 1
ATOM 2707 N N . ARG B 1 92 ? -16.391 3.277 -5.105 1 98.56 92 ARG B N 1
ATOM 2708 C CA . ARG B 1 92 ? -15.547 2.758 -4.031 1 98.56 92 ARG B CA 1
ATOM 2709 C C . ARG B 1 92 ? -14.266 2.145 -4.582 1 98.56 92 ARG B C 1
ATOM 2711 O O . ARG B 1 92 ? -13.195 2.297 -3.994 1 98.56 92 ARG B O 1
ATOM 2718 N N . ALA B 1 93 ? -14.383 1.465 -5.691 1 98.75 93 ALA B N 1
ATOM 2719 C CA . ALA B 1 93 ? -13.219 0.857 -6.336 1 98.75 93 ALA B CA 1
ATOM 2720 C C . ALA B 1 93 ? -12.203 1.919 -6.746 1 98.75 93 ALA B C 1
ATOM 2722 O O . ALA B 1 93 ? -10.992 1.704 -6.641 1 98.75 93 ALA B O 1
ATOM 2723 N N . ARG B 1 94 ? -12.688 3.053 -7.199 1 98.5 94 ARG B N 1
ATOM 2724 C CA . ARG B 1 94 ? -11.797 4.145 -7.559 1 98.5 94 ARG B CA 1
ATOM 2725 C C . ARG B 1 94 ? -11.039 4.664 -6.34 1 98.5 94 ARG B C 1
ATOM 2727 O O . ARG B 1 94 ? -9.852 4.98 -6.426 1 98.5 94 ARG B O 1
ATOM 2734 N N . VAL B 1 95 ? -11.742 4.766 -5.242 1 98.88 95 VAL B N 1
ATOM 2735 C CA . VAL B 1 95 ? -11.109 5.172 -3.994 1 98.88 95 VAL B CA 1
ATOM 2736 C C . VAL B 1 95 ? -10.047 4.148 -3.598 1 98.88 95 VAL B C 1
ATOM 2738 O O . VAL B 1 95 ? -8.898 4.512 -3.32 1 98.88 95 VAL B O 1
ATOM 2741 N N . ASN B 1 96 ? -10.398 2.887 -3.688 1 98.88 96 ASN B N 1
ATOM 2742 C CA . ASN B 1 96 ? -9.484 1.813 -3.299 1 98.88 96 ASN B CA 1
ATOM 2743 C C . ASN B 1 96 ? -8.281 1.734 -4.23 1 98.88 96 ASN B C 1
ATOM 2745 O O . ASN B 1 96 ? -7.18 1.39 -3.799 1 98.88 96 ASN B O 1
ATOM 2749 N N . GLU B 1 97 ? -8.508 2.045 -5.477 1 98.81 97 GLU B N 1
ATOM 2750 C CA . GLU B 1 97 ? -7.398 2.051 -6.426 1 98.81 97 GLU B CA 1
ATOM 2751 C C . GLU B 1 97 ? -6.293 3.004 -5.984 1 98.81 97 GLU B C 1
ATOM 2753 O O . GLU B 1 97 ? -5.125 2.621 -5.918 1 98.81 97 GLU B O 1
ATOM 2758 N N . TYR B 1 98 ? -6.703 4.211 -5.66 1 98.88 98 TYR B N 1
ATOM 2759 C CA . TYR B 1 98 ? -5.711 5.18 -5.207 1 98.88 98 TYR B CA 1
ATOM 2760 C C . TYR B 1 98 ? -5.09 4.746 -3.885 1 98.88 98 TYR B C 1
ATOM 2762 O O . TYR B 1 98 ? -3.869 4.816 -3.713 1 98.88 98 TYR B O 1
ATOM 2770 N N . LEU B 1 99 ? -5.973 4.305 -2.945 1 98.88 99 LEU B N 1
ATOM 2771 C CA . LEU B 1 99 ? -5.516 3.943 -1.607 1 98.88 99 LEU B CA 1
ATOM 2772 C C . LEU B 1 99 ? -4.543 2.77 -1.664 1 98.88 99 LEU B C 1
ATOM 2774 O O . LEU B 1 99 ? -3.727 2.592 -0.759 1 98.88 99 LEU B O 1
ATOM 2778 N N . SER B 1 100 ? -4.602 1.996 -2.711 1 98.75 100 SER B N 1
ATOM 2779 C CA . SER B 1 100 ? -3.695 0.866 -2.883 1 98.75 100 SER B CA 1
ATOM 2780 C C . SER B 1 100 ? -2.424 1.2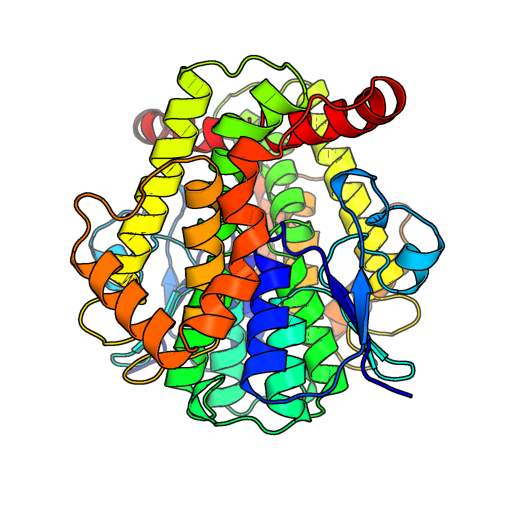85 -3.613 1 98.75 100 SER B C 1
ATOM 2782 O O . SER B 1 100 ? -1.338 0.78 -3.318 1 98.75 100 SER B O 1
ATOM 2784 N N . TRP B 1 101 ? -2.506 2.23 -4.484 1 98.56 101 TRP B N 1
ATOM 2785 C CA . TRP B 1 101 ? -1.415 2.643 -5.363 1 98.56 101 TRP B CA 1
ATOM 2786 C C . TRP B 1 101 ? -0.402 3.496 -4.609 1 98.56 101 TRP B C 1
ATOM 2788 O O . TRP B 1 101 ? 0.808 3.346 -4.797 1 98.56 101 TRP B O 1
ATOM 2798 N N . GLN B 1 102 ? -0.853 4.297 -3.748 1 98.56 102 GLN B N 1
ATOM 2799 C CA . GLN B 1 102 ? -0.079 5.395 -3.178 1 98.56 102 GLN B CA 1
ATOM 2800 C C . GLN B 1 102 ? 1.062 4.871 -2.311 1 98.56 102 GLN B C 1
ATOM 2802 O O . GLN B 1 102 ? 2.096 5.527 -2.17 1 98.56 102 GLN B O 1
ATOM 2807 N N . HIS B 1 103 ? 0.967 3.637 -1.766 1 97.44 103 HIS B N 1
ATOM 2808 C CA . HIS B 1 103 ? 1.937 3.117 -0.808 1 97.44 103 HIS B CA 1
ATOM 2809 C C . HIS B 1 103 ? 3.346 3.127 -1.391 1 97.44 103 HIS B C 1
ATOM 2811 O O . HIS B 1 103 ? 4.293 3.551 -0.726 1 97.44 103 HIS B O 1
ATOM 2817 N N . SER B 1 104 ? 3.457 2.717 -2.623 1 95.31 104 SER B N 1
ATOM 2818 C CA . SER B 1 104 ? 4.766 2.574 -3.258 1 95.31 104 SER B CA 1
ATOM 2819 C C . SER B 1 104 ? 4.98 3.646 -4.32 1 95.31 104 SER B C 1
ATOM 2821 O O . SER B 1 104 ? 5.836 3.496 -5.199 1 95.31 104 SER B O 1
ATOM 2823 N N . ALA B 1 105 ? 4.168 4.668 -4.312 1 96.75 105 ALA B N 1
ATOM 2824 C CA . ALA B 1 105 ? 4.254 5.742 -5.297 1 96.75 105 ALA B CA 1
ATOM 2825 C C . ALA B 1 105 ? 4.316 7.105 -4.613 1 96.75 105 ALA B C 1
ATOM 2827 O O . ALA B 1 105 ? 5.352 7.484 -4.066 1 96.75 105 ALA B O 1
ATOM 2828 N N . LEU B 1 106 ? 3.172 7.766 -4.523 1 98.25 106 LEU B N 1
ATOM 2829 C CA . LEU B 1 106 ? 3.195 9.156 -4.078 1 98.25 106 LEU B CA 1
ATOM 2830 C C . LEU B 1 106 ? 3.707 9.258 -2.646 1 98.25 106 LEU B C 1
ATOM 2832 O O . LEU B 1 106 ? 4.512 10.133 -2.332 1 98.25 106 LEU B O 1
ATOM 2836 N N . ARG B 1 107 ? 3.256 8.406 -1.749 1 97.69 107 ARG B N 1
ATOM 2837 C CA . ARG B 1 107 ? 3.674 8.461 -0.352 1 97.69 107 ARG B CA 1
ATOM 2838 C C . ARG B 1 107 ? 5.184 8.273 -0.226 1 97.69 107 ARG B C 1
ATOM 2840 O O . ARG B 1 107 ? 5.855 9.062 0.445 1 97.69 107 ARG B O 1
ATOM 2847 N N . LEU B 1 108 ? 5.668 7.27 -0.859 1 96 108 LEU B N 1
ATOM 2848 C CA . LEU B 1 108 ? 7.09 6.941 -0.799 1 96 108 LEU B CA 1
ATOM 2849 C C . LEU B 1 108 ? 7.93 8.039 -1.445 1 96 108 LEU B C 1
ATOM 2851 O O . LEU B 1 108 ? 8.922 8.484 -0.871 1 96 108 LEU B O 1
ATOM 2855 N N . HIS B 1 109 ? 7.574 8.469 -2.607 1 97.56 109 HIS B N 1
ATOM 2856 C CA . HIS B 1 109 ? 8.344 9.445 -3.369 1 97.56 109 HIS B CA 1
ATOM 2857 C C . HIS B 1 109 ? 8.367 10.797 -2.666 1 97.56 109 HIS B C 1
ATOM 2859 O O . HIS B 1 109 ? 9.414 11.453 -2.615 1 97.56 109 HIS B O 1
ATOM 2865 N N . GLY B 1 110 ? 7.195 11.203 -2.148 1 97.56 110 GLY B N 1
ATOM 2866 C CA . GLY B 1 110 ? 7.148 12.453 -1.402 1 97.56 110 GLY B CA 1
ATOM 2867 C C . GLY B 1 110 ? 7.98 12.422 -0.132 1 97.56 110 GLY B C 1
ATOM 2868 O O . GLY B 1 110 ? 8.68 13.383 0.18 1 97.56 110 GLY B O 1
ATOM 2869 N N . SER B 1 111 ? 7.855 11.359 0.608 1 96.56 111 SER B N 1
ATOM 2870 C CA . SER B 1 111 ? 8.633 11.195 1.83 1 96.56 111 SER B CA 1
ATOM 2871 C C . SER B 1 111 ? 10.133 11.203 1.536 1 96.56 111 SER B C 1
ATOM 2873 O O . SER B 1 111 ? 10.914 11.805 2.275 1 96.56 111 SER B O 1
ATOM 2875 N N . LYS B 1 112 ? 10.562 10.531 0.465 1 96.19 112 LYS B N 1
ATOM 2876 C CA . LYS B 1 112 ? 11.969 10.445 0.1 1 96.19 112 LYS B CA 1
ATOM 2877 C C . LYS B 1 112 ? 12.547 11.828 -0.202 1 96.19 112 LYS B C 1
ATOM 2879 O O . LYS B 1 112 ? 13.633 12.172 0.27 1 96.19 112 LYS B O 1
ATOM 2884 N N . VAL B 1 113 ? 11.828 12.578 -0.94 1 97.62 113 VAL B N 1
ATOM 2885 C CA . VAL B 1 113 ? 12.297 13.914 -1.28 1 97.62 113 VAL B CA 1
ATOM 2886 C C . VAL B 1 113 ? 12.391 14.766 -0.015 1 97.62 113 VAL B C 1
ATOM 2888 O O . VAL B 1 113 ? 13.352 15.508 0.168 1 97.62 113 VAL B O 1
ATOM 2891 N N . PHE B 1 114 ? 11.43 14.68 0.891 1 97.06 114 PHE B N 1
ATOM 2892 C CA . PHE B 1 114 ? 11.453 15.406 2.158 1 97.06 114 PHE B CA 1
ATOM 2893 C C . PHE B 1 114 ? 12.703 15.055 2.959 1 97.06 114 PHE B C 1
ATOM 2895 O O . PHE B 1 114 ? 13.383 15.938 3.479 1 97.06 114 PHE B O 1
ATOM 2902 N N . TRP B 1 115 ? 13.055 13.836 2.998 1 94.94 115 TRP B N 1
ATOM 2903 C CA . TRP B 1 115 ? 14.203 13.367 3.764 1 94.94 115 TRP B CA 1
ATOM 2904 C C . TRP B 1 115 ? 15.508 13.797 3.109 1 94.94 115 TRP B C 1
ATOM 2906 O O . TRP B 1 115 ? 16.406 14.305 3.783 1 94.94 115 TRP B O 1
ATOM 2916 N N . LEU B 1 116 ? 15.57 13.609 1.824 1 96.19 116 LEU B N 1
ATOM 2917 C CA . LEU B 1 116 ? 16.812 13.914 1.115 1 96.19 116 LEU B CA 1
ATOM 2918 C C . LEU B 1 116 ? 17.078 15.414 1.104 1 96.19 116 LEU B C 1
ATOM 2920 O O . LEU B 1 116 ? 18.234 15.836 1.212 1 96.19 116 LEU B O 1
ATOM 2924 N N . ARG B 1 117 ? 16.031 16.188 1.015 1 95.88 117 ARG B N 1
ATOM 2925 C CA . ARG B 1 117 ? 16.203 17.625 0.848 1 95.88 117 ARG B CA 1
ATOM 2926 C C . ARG B 1 117 ? 16.406 18.312 2.193 1 95.88 117 ARG B C 1
ATOM 2928 O O . ARG B 1 117 ? 17.094 19.328 2.275 1 95.88 117 ARG B O 1
ATOM 2935 N N . LEU B 1 118 ? 15.797 17.75 3.244 1 95.19 118 LEU B N 1
ATOM 2936 C CA . LEU B 1 118 ? 15.758 18.531 4.48 1 95.19 118 LEU B CA 1
ATOM 2937 C C . LEU B 1 118 ? 16.328 17.719 5.645 1 95.19 118 LEU B C 1
ATOM 2939 O O . LEU B 1 118 ? 17.297 18.141 6.27 1 95.19 118 LEU B O 1
ATOM 2943 N N . MET B 1 119 ? 15.859 16.547 5.918 1 92 119 MET B N 1
ATOM 2944 C CA . MET B 1 119 ? 16.141 15.836 7.168 1 92 119 MET B CA 1
ATOM 2945 C C . MET B 1 119 ? 17.562 15.297 7.172 1 92 119 MET B C 1
ATOM 2947 O O . MET B 1 119 ? 18.297 15.453 8.156 1 92 119 MET B O 1
ATOM 2951 N N . LEU B 1 120 ? 17.969 14.672 6.07 1 92 120 LEU B N 1
ATOM 2952 C CA . LEU B 1 120 ? 19.297 14.07 6.027 1 92 120 LEU B CA 1
ATOM 2953 C C . LEU B 1 120 ? 20.391 15.141 6.16 1 92 120 LEU B C 1
ATOM 2955 O O . LEU B 1 120 ? 21.25 15.055 7.043 1 92 120 LEU B O 1
ATOM 2959 N N . PRO B 1 121 ? 20.297 16.125 5.336 1 92.19 121 PRO B N 1
ATOM 2960 C CA . PRO B 1 121 ? 21.359 17.125 5.449 1 92.19 121 PRO B CA 1
ATOM 2961 C C . PRO B 1 121 ? 21.266 17.953 6.727 1 92.19 121 PRO B C 1
ATOM 2963 O O . PRO B 1 121 ? 22.281 18.234 7.367 1 92.19 121 PRO B O 1
ATOM 2966 N N . LYS B 1 122 ? 20.094 18.312 7.188 1 91.25 122 LYS B N 1
ATOM 2967 C CA . LYS B 1 122 ? 19.953 19.281 8.266 1 91.25 122 LYS B CA 1
ATOM 2968 C C . LYS B 1 122 ? 19.859 18.594 9.625 1 91.25 122 LYS B C 1
ATOM 2970 O O . LYS B 1 122 ? 20.406 19.078 10.609 1 91.25 122 LYS B O 1
ATOM 2975 N N . ALA B 1 123 ? 19.172 17.5 9.711 1 87.5 123 ALA B N 1
ATOM 2976 C CA . ALA B 1 123 ? 18.984 16.828 10.992 1 87.5 123 ALA B CA 1
ATOM 2977 C C . ALA B 1 123 ? 20.109 15.836 11.266 1 87.5 123 ALA B C 1
ATOM 2979 O O . ALA B 1 123 ? 20.547 15.664 12.406 1 87.5 123 ALA B O 1
ATOM 2980 N N . LEU B 1 124 ? 20.625 15.25 10.164 1 86.88 124 LEU B N 1
ATOM 2981 C CA . LEU B 1 124 ? 21.562 14.156 10.367 1 86.88 124 LEU B CA 1
ATOM 2982 C C . LEU B 1 124 ? 22.953 14.547 9.875 1 86.88 124 LEU B C 1
ATOM 2984 O O . LEU B 1 124 ? 23.922 13.828 10.133 1 86.88 124 LEU B O 1
ATOM 2988 N N . GLY B 1 125 ? 23.078 15.594 9.156 1 87.31 125 GLY B N 1
ATOM 2989 C CA . GLY B 1 125 ? 24.375 16.062 8.664 1 87.31 125 GLY B CA 1
ATOM 2990 C C . GLY B 1 125 ? 24.938 15.195 7.555 1 87.31 125 GLY B C 1
ATOM 2991 O O . GLY B 1 125 ? 26.156 15.102 7.402 1 87.31 125 GLY B O 1
ATOM 2992 N N . ILE B 1 126 ? 24.062 14.641 6.852 1 89.69 126 ILE B N 1
ATOM 2993 C CA . ILE B 1 126 ? 24.484 13.734 5.789 1 89.69 126 ILE B CA 1
ATOM 2994 C C . ILE B 1 126 ? 24.344 14.422 4.434 1 89.69 126 ILE B C 1
ATOM 2996 O O . ILE B 1 126 ? 23.281 14.953 4.105 1 89.69 126 ILE B O 1
ATOM 3000 N N . GLU B 1 127 ? 25.391 14.344 3.732 1 92.12 127 GLU B N 1
ATOM 3001 C CA . GLU B 1 127 ? 25.359 14.914 2.389 1 92.12 127 GLU B CA 1
ATOM 3002 C C . GLU B 1 127 ? 24.609 14 1.419 1 92.12 127 GLU B C 1
ATOM 3004 O O . GLU B 1 127 ? 24.844 12.789 1.396 1 92.12 127 GLU B O 1
ATOM 3009 N N . VAL B 1 128 ? 23.766 14.609 0.619 1 93.69 128 VAL B N 1
ATOM 3010 C CA . VAL B 1 128 ? 23 13.859 -0.36 1 93.69 128 VAL B CA 1
ATOM 3011 C C . VAL B 1 128 ? 23.578 14.062 -1.754 1 93.69 128 VAL B C 1
ATOM 3013 O O . VAL B 1 128 ? 23.594 15.18 -2.273 1 93.69 128 VAL B O 1
ATOM 3016 N N . PRO B 1 129 ? 24.078 12.977 -2.346 1 94.69 129 PRO B N 1
ATOM 3017 C CA . PRO B 1 129 ? 24.578 13.109 -3.717 1 94.69 129 PRO B CA 1
ATOM 3018 C C . PRO B 1 129 ? 23.5 13.633 -4.68 1 94.69 129 PRO B C 1
ATOM 3020 O O . PRO B 1 129 ? 22.328 13.266 -4.57 1 94.69 129 PRO B O 1
ATOM 3023 N N . GLN B 1 130 ? 23.969 14.453 -5.621 1 95.62 130 GLN B N 1
ATOM 3024 C CA . GLN B 1 130 ? 23.047 15.078 -6.57 1 95.62 130 GLN B CA 1
ATOM 3025 C C . GLN B 1 130 ? 22.297 14.031 -7.387 1 95.62 130 GLN B C 1
ATOM 3027 O O . GLN B 1 130 ? 21.125 14.203 -7.691 1 95.62 130 GLN B O 1
ATOM 3032 N N . GLU B 1 131 ? 22.984 12.984 -7.715 1 93.19 131 GLU B N 1
ATOM 3033 C CA . GLU B 1 131 ? 22.375 11.922 -8.516 1 93.19 131 GLU B CA 1
ATOM 3034 C C . GLU B 1 131 ? 21.203 11.289 -7.781 1 93.19 131 GLU B C 1
ATOM 3036 O O . GLU B 1 131 ? 20.188 10.945 -8.398 1 93.19 131 GLU B O 1
ATOM 3041 N N . LYS B 1 132 ? 21.344 11.172 -6.496 1 92.31 132 LYS B N 1
ATOM 3042 C CA . LYS B 1 132 ? 20.266 10.609 -5.672 1 92.31 132 LYS B CA 1
ATOM 3043 C C . LYS B 1 132 ? 19.078 11.555 -5.609 1 92.31 132 LYS B C 1
ATOM 3045 O O . LYS B 1 132 ? 17.922 11.117 -5.723 1 92.31 132 LYS B O 1
ATOM 3050 N N . MET B 1 133 ? 19.375 12.789 -5.434 1 95.56 133 MET B N 1
ATOM 3051 C CA . MET B 1 133 ? 18.312 13.797 -5.398 1 95.56 133 MET B CA 1
ATOM 3052 C C . MET B 1 133 ? 17.578 13.852 -6.73 1 95.56 133 MET B C 1
ATOM 3054 O O . MET B 1 133 ? 16.344 13.891 -6.758 1 95.56 133 MET B O 1
ATOM 3058 N N . ASP B 1 134 ? 18.312 13.781 -7.801 1 96.5 134 ASP B N 1
ATOM 3059 C CA . ASP B 1 134 ? 17.703 13.844 -9.133 1 96.5 134 ASP B CA 1
ATOM 3060 C C . ASP B 1 134 ? 16.781 12.656 -9.375 1 96.5 134 ASP B C 1
ATOM 3062 O O . ASP B 1 134 ? 15.68 12.82 -9.914 1 96.5 134 ASP B O 1
ATOM 3066 N N . ALA B 1 135 ? 17.234 11.539 -8.961 1 93.62 135 ALA B N 1
ATOM 3067 C CA . ALA B 1 135 ? 16.422 10.336 -9.125 1 93.62 135 ALA B CA 1
ATOM 3068 C C . ALA B 1 135 ? 15.133 10.422 -8.305 1 93.62 135 ALA B C 1
ATOM 3070 O O . ALA B 1 135 ? 1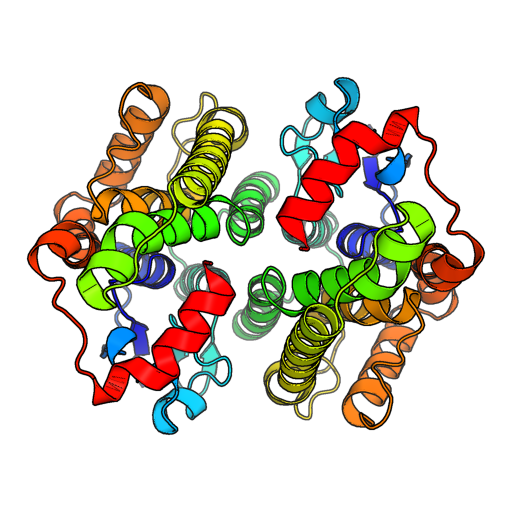4.062 10.031 -8.773 1 93.62 135 ALA B O 1
ATOM 3071 N N . ALA B 1 136 ? 15.273 10.906 -7.098 1 96 136 ALA B N 1
ATOM 3072 C CA . ALA B 1 136 ? 14.117 11.055 -6.219 1 96 136 ALA B CA 1
ATOM 3073 C C . ALA B 1 136 ? 13.109 12.047 -6.801 1 96 136 ALA B C 1
ATOM 3075 O O . ALA B 1 136 ? 11.898 11.797 -6.766 1 96 136 ALA B O 1
ATOM 3076 N N . LEU B 1 137 ? 13.609 13.094 -7.32 1 97.81 137 LEU B N 1
ATOM 3077 C CA . LEU B 1 137 ? 12.742 14.109 -7.914 1 97.81 137 LEU B CA 1
ATOM 3078 C C . LEU B 1 137 ? 12.062 13.578 -9.164 1 97.81 137 LEU B C 1
ATOM 3080 O O . LEU B 1 137 ? 10.898 13.898 -9.43 1 97.81 137 LEU B O 1
ATOM 3084 N N . GLU B 1 138 ? 12.766 12.82 -9.93 1 96.81 138 GLU B N 1
ATOM 3085 C CA . GLU B 1 138 ? 12.172 12.203 -11.117 1 96.81 138 GLU B CA 1
ATOM 3086 C C . GLU B 1 138 ? 11.016 11.281 -10.734 1 96.81 138 GLU B C 1
ATOM 3088 O O . GLU B 1 138 ? 9.953 11.328 -11.367 1 96.81 138 GLU B O 1
ATOM 3093 N N . ASP B 1 139 ? 11.219 10.492 -9.727 1 96.25 139 ASP B N 1
ATOM 3094 C CA . ASP B 1 139 ? 10.164 9.594 -9.25 1 96.25 139 ASP B CA 1
ATOM 3095 C C . ASP B 1 139 ? 8.953 10.375 -8.75 1 96.25 139 ASP B C 1
ATOM 3097 O O . ASP B 1 139 ? 7.812 10.039 -9.07 1 96.25 139 ASP B O 1
ATOM 3101 N N . LEU B 1 140 ? 9.195 11.414 -7.984 1 98.38 140 LEU B N 1
ATOM 3102 C CA . LEU B 1 140 ? 8.117 12.25 -7.48 1 98.38 140 LEU B CA 1
ATOM 3103 C C . LEU B 1 140 ? 7.344 12.891 -8.625 1 98.38 140 LEU B C 1
ATOM 3105 O O . LEU B 1 140 ? 6.109 12.875 -8.633 1 98.38 140 LEU B O 1
ATOM 3109 N N . ASN B 1 141 ? 8.078 13.398 -9.555 1 98.38 141 ASN B N 1
ATOM 3110 C CA . ASN B 1 141 ? 7.438 14.023 -10.711 1 98.38 141 ASN B CA 1
ATOM 3111 C C . ASN B 1 141 ? 6.578 13.023 -11.484 1 98.38 141 ASN B C 1
ATOM 3113 O O . ASN B 1 141 ? 5.488 13.367 -11.953 1 98.38 141 ASN B O 1
ATOM 3117 N N . GLY B 1 142 ? 7.082 11.836 -11.648 1 97.88 142 GLY B N 1
ATOM 3118 C CA . GLY B 1 142 ? 6.293 10.781 -12.273 1 97.88 142 GLY B CA 1
ATOM 3119 C C . GLY B 1 142 ? 4.988 10.508 -11.547 1 97.88 142 GLY B C 1
ATOM 3120 O O . GLY B 1 142 ? 3.936 10.391 -12.172 1 97.88 142 GLY B O 1
ATOM 3121 N N . SER B 1 143 ? 5.051 10.43 -10.234 1 98.38 143 SER B N 1
ATOM 3122 C CA . SER B 1 143 ? 3.854 10.203 -9.438 1 98.38 143 SER B CA 1
ATOM 3123 C C . SER B 1 143 ? 2.865 11.352 -9.57 1 98.38 143 SER B C 1
ATOM 3125 O O . SER B 1 143 ? 1.658 11.133 -9.68 1 98.38 143 SER B O 1
ATOM 3127 N N . LEU B 1 144 ? 3.365 12.57 -9.531 1 98.69 144 LEU B N 1
ATOM 3128 C CA . LEU B 1 144 ? 2.504 13.742 -9.656 1 98.69 144 LEU B CA 1
ATOM 3129 C C . LEU B 1 144 ? 1.827 13.781 -11.023 1 98.69 144 LEU B C 1
ATOM 3131 O O . LEU B 1 144 ? 0.662 14.172 -11.133 1 98.69 144 LEU B O 1
ATOM 3135 N N . THR B 1 145 ? 2.543 13.375 -12 1 98.38 145 THR B N 1
ATOM 3136 C CA . THR B 1 145 ? 1.965 13.297 -13.336 1 98.38 145 THR B CA 1
ATOM 3137 C C . THR B 1 145 ? 0.819 12.289 -13.367 1 98.38 145 THR B C 1
ATOM 3139 O O . THR B 1 145 ? -0.232 12.555 -13.953 1 98.38 145 THR B O 1
ATOM 3142 N N . LEU B 1 146 ? 0.997 11.172 -12.734 1 98.12 146 LEU B N 1
ATOM 3143 C CA . LEU B 1 146 ? -0.036 10.141 -12.695 1 98.12 146 LEU B CA 1
ATOM 3144 C C . LEU B 1 146 ? -1.249 10.617 -11.906 1 98.12 146 LEU B C 1
ATOM 3146 O O . LEU B 1 146 ? -2.387 10.273 -12.234 1 98.12 146 LEU B O 1
ATOM 3150 N N . ILE B 1 147 ? -1.018 11.414 -10.852 1 98.38 147 ILE B N 1
ATOM 3151 C CA . ILE B 1 147 ? -2.121 12 -10.102 1 98.38 147 ILE B CA 1
ATOM 3152 C C . ILE B 1 147 ? -3.008 12.812 -11.039 1 98.38 147 ILE B C 1
ATOM 3154 O O . ILE B 1 147 ? -4.234 12.688 -11.008 1 98.38 147 ILE B O 1
ATOM 3158 N N . GLU B 1 148 ? -2.402 13.586 -11.867 1 98.06 148 GLU B N 1
ATOM 3159 C CA . GLU B 1 148 ? -3.145 14.469 -12.766 1 98.06 148 GLU B CA 1
ATOM 3160 C C . GLU B 1 148 ? -3.787 13.68 -13.898 1 98.06 148 GLU B C 1
ATOM 3162 O O . GLU B 1 148 ? -4.969 13.859 -14.203 1 98.06 148 GLU B O 1
ATOM 3167 N N . GLU B 1 149 ? -3.035 12.734 -14.43 1 96.88 149 GLU B N 1
ATOM 3168 C CA . GLU B 1 149 ? -3.434 12.164 -15.719 1 96.88 149 GLU B CA 1
ATOM 3169 C C . GLU B 1 149 ? -4.285 10.914 -15.523 1 96.88 149 GLU B C 1
ATOM 3171 O O . GLU B 1 149 ? -5.129 10.594 -16.359 1 96.88 149 GLU B O 1
ATOM 3176 N N . LYS B 1 150 ? -4.066 10.242 -14.469 1 97.69 150 LYS B N 1
ATOM 3177 C CA . LYS B 1 150 ? -4.793 8.992 -14.258 1 97.69 150 LYS B CA 1
ATOM 3178 C C . LYS B 1 150 ? -5.879 9.156 -13.195 1 97.69 150 LYS B C 1
ATOM 3180 O O . LYS B 1 150 ? -7.016 8.734 -13.398 1 97.69 150 LYS B O 1
ATOM 3185 N N . PHE B 1 151 ? -5.633 9.836 -12.141 1 98.12 151 PHE B N 1
ATOM 3186 C CA . PHE B 1 151 ? -6.547 9.812 -11.008 1 98.12 151 PHE B CA 1
ATOM 3187 C C . PHE B 1 151 ? -7.523 10.977 -11.07 1 98.12 151 PHE B C 1
ATOM 3189 O O . PHE B 1 151 ? -8.734 10.789 -10.977 1 98.12 151 PHE B O 1
ATOM 3196 N N . ILE B 1 152 ? -7.055 12.211 -11.281 1 97.56 152 ILE B N 1
ATOM 3197 C CA . ILE B 1 152 ? -7.914 13.391 -11.273 1 97.56 152 ILE B CA 1
ATOM 3198 C C . ILE B 1 152 ? -8.578 13.555 -12.641 1 97.56 152 ILE B C 1
ATOM 3200 O O . ILE B 1 152 ? -9.805 13.648 -12.742 1 97.56 152 ILE B O 1
ATOM 3204 N N . GLN B 1 153 ? -7.688 13.539 -13.648 1 95.81 153 GLN B N 1
ATOM 3205 C CA . GLN B 1 153 ? -8.164 13.766 -15.008 1 95.81 153 GLN B CA 1
ATOM 3206 C C . GLN B 1 153 ? -8.992 15.039 -15.094 1 95.81 153 GLN B C 1
ATOM 3208 O O . GLN B 1 153 ? -8.516 16.125 -14.75 1 95.81 153 GLN B O 1
ATOM 3213 N N . ASP B 1 154 ? -10.273 14.922 -15.477 1 95.06 154 ASP B N 1
ATOM 3214 C CA . ASP B 1 154 ? -11.125 16.109 -15.617 1 95.06 154 ASP B CA 1
ATOM 3215 C C . ASP B 1 154 ? -12.156 16.172 -14.492 1 95.06 154 ASP B C 1
ATOM 3217 O O . ASP B 1 154 ? -13.117 16.938 -14.578 1 95.06 154 ASP B O 1
ATOM 3221 N N . LYS B 1 155 ? -12 15.461 -13.508 1 96.88 155 LYS B N 1
ATOM 3222 C CA . LYS B 1 155 ? -12.938 15.406 -12.391 1 96.88 155 LYS B CA 1
ATOM 3223 C C . LYS B 1 155 ? -12.586 16.438 -11.32 1 96.88 155 LYS B C 1
ATOM 3225 O O . LYS B 1 155 ? -11.445 16.891 -11.234 1 96.88 155 LYS B O 1
ATOM 3230 N N . ALA B 1 156 ? -13.523 16.719 -10.477 1 98.38 156 ALA B N 1
ATOM 3231 C CA . ALA B 1 156 ? -13.281 17.625 -9.352 1 98.38 156 ALA B CA 1
ATOM 3232 C C . ALA B 1 156 ? -12.375 16.969 -8.32 1 98.38 156 ALA B C 1
ATOM 3234 O O . ALA B 1 156 ? -11.516 17.641 -7.727 1 98.38 156 ALA B O 1
ATOM 3235 N N . PHE B 1 157 ? -12.57 15.711 -8.117 1 98.75 157 PHE B N 1
ATOM 3236 C CA . PHE B 1 157 ? -11.805 14.938 -7.148 1 98.75 157 PHE B CA 1
ATOM 3237 C C . PHE B 1 157 ? -11.414 13.586 -7.73 1 98.75 157 PHE B C 1
ATOM 3239 O O . PHE B 1 157 ? -11.812 13.242 -8.844 1 98.75 157 PHE B O 1
ATOM 3246 N N . ILE B 1 158 ? -10.594 12.805 -7.059 1 98.31 158 ILE B N 1
ATOM 3247 C CA . ILE B 1 158 ? -9.992 11.57 -7.559 1 98.31 158 ILE B CA 1
ATOM 3248 C C . ILE B 1 158 ? -11.086 10.57 -7.922 1 98.31 158 ILE B C 1
ATOM 3250 O O . ILE B 1 158 ? -11.031 9.93 -8.977 1 98.31 158 ILE B O 1
ATOM 3254 N N . ALA B 1 159 ? -12.102 10.438 -7.082 1 96.06 159 ALA B N 1
ATOM 3255 C CA . ALA B 1 159 ? -13.117 9.414 -7.328 1 96.06 159 ALA B CA 1
ATOM 3256 C C . ALA B 1 159 ? -14.383 10.031 -7.922 1 96.06 159 ALA B C 1
ATOM 3258 O O . ALA B 1 159 ? -15.406 9.359 -8.047 1 96.06 159 ALA B O 1
ATOM 3259 N N . GLY B 1 160 ? -14.383 11.344 -8.242 1 95.44 160 GLY B N 1
ATOM 3260 C CA . GLY B 1 160 ? -15.57 11.938 -8.828 1 95.44 160 GLY B CA 1
ATOM 3261 C C . GLY B 1 160 ? -15.781 13.383 -8.406 1 95.44 160 GLY B C 1
ATOM 3262 O O . GLY B 1 160 ? -14.836 14.172 -8.367 1 95.44 160 GLY B O 1
ATOM 3263 N N . ASP B 1 161 ? -17.031 13.625 -8.094 1 96.94 161 ASP B N 1
ATOM 3264 C CA . ASP B 1 161 ? -17.422 15.016 -7.922 1 96.94 161 ASP B CA 1
ATOM 3265 C C . ASP B 1 161 ? -17.328 15.438 -6.457 1 96.94 161 ASP B C 1
ATOM 3267 O O . ASP B 1 161 ? -17.406 16.625 -6.141 1 96.94 161 ASP B O 1
ATOM 3271 N N . GLN B 1 162 ? -17.141 14.531 -5.629 1 97.81 162 GLN B N 1
ATOM 3272 C CA . GLN B 1 162 ? -17.031 14.828 -4.203 1 97.81 162 GLN B CA 1
ATOM 3273 C C . GLN B 1 162 ? -15.695 14.328 -3.643 1 97.81 162 GLN B C 1
ATOM 3275 O O . GLN B 1 162 ? -15.141 13.344 -4.137 1 97.81 162 GLN B O 1
ATOM 3280 N N . ILE B 1 163 ? -15.273 15.031 -2.611 1 98.75 163 ILE B N 1
ATOM 3281 C CA . ILE B 1 163 ? -14.055 14.617 -1.927 1 98.75 163 ILE B CA 1
ATOM 3282 C C . ILE B 1 163 ? -14.234 13.211 -1.362 1 98.75 163 ILE B C 1
ATOM 3284 O O . ILE B 1 163 ? -15.344 12.82 -0.994 1 98.75 163 ILE B O 1
ATOM 3288 N N . SER B 1 164 ? -13.18 12.43 -1.305 1 98.88 164 SER B N 1
ATOM 3289 C CA . SER B 1 164 ? -13.172 11.102 -0.699 1 98.88 164 SER B CA 1
ATOM 3290 C C . SER B 1 164 ? -11.891 10.859 0.09 1 98.88 164 SER B C 1
ATOM 3292 O O . SER B 1 164 ? -11.023 11.734 0.164 1 98.88 164 SER B O 1
ATOM 3294 N N . LEU B 1 165 ? -11.773 9.68 0.664 1 98.94 165 LEU B N 1
ATOM 3295 C CA . LEU B 1 165 ? -10.547 9.273 1.352 1 98.94 165 LEU B CA 1
ATOM 3296 C C . LEU B 1 165 ? -9.352 9.344 0.415 1 98.94 165 LEU B C 1
ATOM 3298 O O . LEU B 1 165 ? -8.234 9.648 0.85 1 98.94 165 LEU B O 1
ATOM 3302 N N . ALA B 1 166 ? -9.555 9.062 -0.852 1 98.94 166 ALA B N 1
ATOM 3303 C CA . ALA B 1 166 ? -8.461 9.125 -1.817 1 98.94 166 ALA B CA 1
ATOM 3304 C C . ALA B 1 166 ? -7.859 10.523 -1.88 1 98.94 166 ALA B C 1
ATOM 3306 O O . ALA B 1 166 ? -6.637 10.68 -1.875 1 98.94 166 ALA B O 1
ATOM 3307 N N . ASP B 1 167 ? -8.688 11.531 -1.891 1 98.94 167 ASP B N 1
ATOM 3308 C CA . ASP B 1 167 ? -8.219 12.914 -1.949 1 98.94 167 ASP B CA 1
ATOM 3309 C C . ASP B 1 167 ? -7.496 13.305 -0.664 1 98.94 167 ASP B C 1
ATOM 3311 O O . ASP B 1 167 ? -6.488 14.016 -0.705 1 98.94 167 ASP B O 1
ATOM 3315 N N . LEU B 1 168 ? -8.078 12.875 0.387 1 98.94 168 LEU B N 1
ATOM 3316 C CA . LEU B 1 168 ? -7.496 13.18 1.689 1 98.94 168 LEU B CA 1
ATOM 3317 C C . LEU B 1 168 ? -6.086 12.609 1.808 1 98.94 168 LEU B C 1
ATOM 3319 O O . LEU B 1 168 ? -5.16 13.312 2.217 1 98.94 168 LEU B O 1
ATOM 3323 N N . VAL B 1 169 ? -5.918 11.359 1.459 1 98.94 169 VAL B N 1
ATOM 3324 C CA . VAL B 1 169 ? -4.621 10.695 1.516 1 98.94 169 VAL B CA 1
ATOM 3325 C C . VAL B 1 169 ? -3.666 11.344 0.516 1 98.94 169 VAL B C 1
ATOM 3327 O O . VAL B 1 169 ? -2.496 11.578 0.829 1 98.94 169 VAL B O 1
ATOM 3330 N N . ALA B 1 170 ? -4.156 11.68 -0.631 1 98.94 170 ALA B N 1
ATOM 3331 C CA . ALA B 1 170 ? -3.326 12.281 -1.673 1 98.94 170 ALA B CA 1
ATOM 3332 C C . ALA B 1 170 ? -2.793 13.648 -1.232 1 98.94 170 ALA B C 1
ATOM 3334 O O . ALA B 1 170 ? -1.608 13.945 -1.41 1 98.94 170 ALA B O 1
ATOM 3335 N N . ILE B 1 171 ? -3.619 14.469 -0.636 1 98.88 171 ILE B N 1
ATOM 3336 C CA . ILE B 1 171 ? -3.229 15.844 -0.348 1 98.88 171 ILE B CA 1
ATOM 3337 C C . ILE B 1 171 ? -2.146 15.859 0.728 1 98.88 171 ILE B C 1
ATOM 3339 O O . ILE B 1 171 ? -1.191 16.641 0.646 1 98.88 171 ILE B O 1
ATOM 3343 N N . VAL B 1 172 ? -2.266 15 1.713 1 98.81 172 VAL B N 1
ATOM 3344 C CA . VAL B 1 172 ? -1.25 15.008 2.76 1 98.81 172 VAL B CA 1
ATOM 3345 C C . VAL B 1 172 ? 0.077 14.5 2.199 1 98.81 172 VAL B C 1
ATOM 3347 O O . VAL B 1 172 ? 1.146 14.969 2.602 1 98.81 172 VAL B O 1
ATOM 3350 N N . GLU B 1 173 ? 0.038 13.547 1.295 1 98.81 173 GLU B N 1
ATOM 3351 C CA . GLU B 1 173 ? 1.251 13.039 0.664 1 98.81 173 GLU B CA 1
ATOM 3352 C C . GLU B 1 173 ? 1.914 14.109 -0.201 1 98.81 173 GLU B C 1
ATOM 3354 O O . GLU B 1 173 ? 3.141 14.234 -0.211 1 98.81 173 GLU B O 1
ATOM 3359 N N . ILE B 1 174 ? 1.104 14.844 -0.92 1 98.75 174 ILE B N 1
ATOM 3360 C CA . ILE B 1 174 ? 1.615 15.875 -1.816 1 98.75 174 ILE B CA 1
ATOM 3361 C C . ILE B 1 174 ? 2.207 17.031 -1 1 98.75 174 ILE B C 1
ATOM 3363 O O . ILE B 1 174 ? 3.201 17.625 -1.402 1 98.75 174 ILE B O 1
ATOM 3367 N N . MET B 1 175 ? 1.69 17.281 0.21 1 98.62 175 MET B N 1
ATOM 3368 C CA . MET B 1 175 ? 2.154 18.375 1.062 1 98.62 175 MET B CA 1
ATOM 3369 C C . MET B 1 175 ? 3.461 18 1.757 1 98.62 175 MET B C 1
ATOM 3371 O O . MET B 1 175 ? 4.152 18.875 2.291 1 98.62 175 MET B O 1
ATOM 3375 N N . GLN B 1 176 ? 3.832 16.719 1.727 1 98.38 176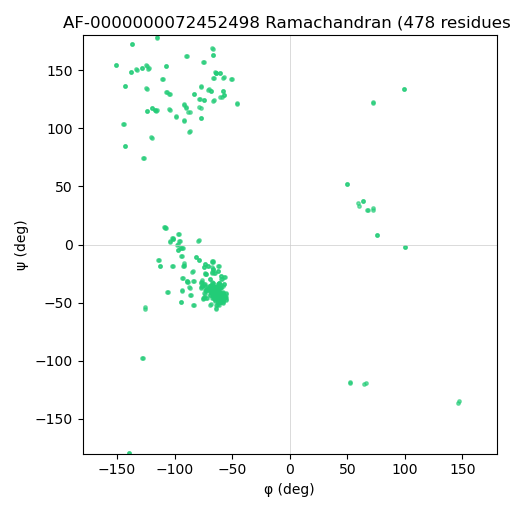 GLN B N 1
ATOM 3376 C CA . GLN B 1 176 ? 5.023 16.266 2.441 1 98.38 176 GLN B CA 1
ATOM 3377 C C . GLN B 1 176 ? 6.281 16.906 1.862 1 98.38 176 GLN B C 1
ATOM 3379 O O . GLN B 1 176 ? 7.043 17.562 2.582 1 98.38 176 GLN B O 1
ATOM 3384 N N . PRO B 1 177 ? 6.531 16.766 0.533 1 98.19 177 PRO B N 1
ATOM 3385 C CA . PRO B 1 177 ? 7.73 17.391 -0.015 1 98.19 177 PRO B CA 1
ATOM 3386 C C . PRO B 1 177 ? 7.664 18.922 0.033 1 98.19 177 PRO B C 1
ATOM 3388 O O . PRO B 1 177 ? 8.703 19.594 0.002 1 98.19 177 PRO B O 1
ATOM 3391 N N . VAL B 1 178 ? 6.484 19.516 0.121 1 98.25 178 VAL B N 1
ATOM 3392 C CA . VAL B 1 178 ? 6.336 20.953 0.263 1 98.25 178 VAL B CA 1
ATOM 3393 C C . VAL B 1 178 ? 6.988 21.422 1.562 1 98.25 178 VAL B C 1
ATOM 3395 O O . VAL B 1 178 ? 7.562 22.516 1.62 1 98.25 178 VAL B O 1
ATOM 3398 N N . GLY B 1 179 ? 6.938 20.594 2.561 1 97.06 179 GLY B N 1
ATOM 3399 C CA . GLY B 1 179 ? 7.562 20.875 3.84 1 97.06 179 GLY B CA 1
ATOM 3400 C C . GLY B 1 179 ? 9.07 21.047 3.746 1 97.06 179 GLY B C 1
ATOM 3401 O O . GLY B 1 179 ? 9.695 21.609 4.652 1 97.06 179 GLY B O 1
ATOM 3402 N N . SER B 1 180 ? 9.648 20.578 2.68 1 97.25 180 SER B N 1
ATOM 3403 C CA . SER B 1 180 ? 11.086 20.688 2.486 1 97.25 180 SER B CA 1
ATOM 3404 C C . SER B 1 180 ? 11.438 21.938 1.688 1 97.25 180 SER B C 1
ATOM 3406 O O . SER B 1 180 ? 12.602 22.172 1.356 1 97.25 180 SER B O 1
ATOM 3408 N N . GLY B 1 181 ? 10.336 22.641 1.28 1 96.5 181 GLY B N 1
ATOM 3409 C CA . GLY B 1 181 ? 10.531 23.844 0.498 1 96.5 181 GLY B CA 1
ATOM 3410 C C . GLY B 1 181 ? 10.328 23.641 -0.991 1 96.5 181 GLY B C 1
ATOM 3411 O O . GLY B 1 181 ? 10.469 24.578 -1.781 1 96.5 181 GLY B O 1
ATOM 3412 N N . LEU B 1 182 ? 10.07 22.484 -1.39 1 97.75 182 LEU B N 1
ATOM 3413 C CA . LEU B 1 182 ? 9.828 22.203 -2.799 1 97.75 182 LEU B CA 1
ATOM 3414 C C . LEU B 1 182 ? 8.414 22.609 -3.205 1 97.75 182 LEU B C 1
ATOM 3416 O O . LEU B 1 182 ? 7.438 22.203 -2.582 1 97.75 182 LEU B O 1
ATOM 3420 N N . ASP B 1 183 ? 8.281 23.406 -4.184 1 97.44 183 ASP B N 1
ATOM 3421 C CA . ASP B 1 183 ? 6.965 23.75 -4.711 1 97.44 183 ASP B CA 1
ATOM 3422 C C . ASP B 1 183 ? 6.516 22.734 -5.762 1 97.44 183 ASP B C 1
ATOM 3424 O O . ASP B 1 183 ? 6.812 22.891 -6.949 1 97.44 183 ASP B O 1
ATOM 3428 N N . VAL B 1 184 ? 5.746 21.812 -5.395 1 98.19 184 VAL B N 1
ATOM 3429 C CA . VAL B 1 184 ? 5.344 20.734 -6.289 1 98.19 184 VAL B CA 1
ATOM 3430 C C . VAL B 1 184 ? 4.195 21.203 -7.184 1 98.19 184 VAL B C 1
ATOM 3432 O O . VAL B 1 184 ? 3.828 20.516 -8.141 1 98.19 184 VAL B O 1
ATOM 3435 N N . PHE B 1 185 ? 3.598 22.328 -6.926 1 98.25 185 PHE B N 1
ATOM 3436 C CA . PHE B 1 185 ? 2.438 22.812 -7.664 1 98.25 185 PHE B CA 1
ATOM 3437 C C . PHE B 1 185 ? 2.865 23.703 -8.828 1 98.25 185 PHE B C 1
ATOM 3439 O O . PHE B 1 185 ? 2.068 23.984 -9.727 1 98.25 185 PHE B O 1
ATOM 3446 N N . GLU B 1 186 ? 4.059 24.141 -8.797 1 97.06 186 GLU B N 1
ATOM 3447 C CA . GLU B 1 186 ? 4.559 24.984 -9.875 1 97.06 186 GLU B CA 1
ATOM 3448 C C . GLU B 1 186 ? 4.434 24.281 -11.227 1 97.06 186 GLU B C 1
ATOM 3450 O O . GLU B 1 186 ? 4.871 23.141 -11.383 1 97.06 186 GLU B O 1
ATOM 3455 N N . GLY B 1 187 ? 3.832 24.969 -12.203 1 97.25 187 GLY B N 1
ATOM 3456 C CA . GLY B 1 187 ? 3.67 24.422 -13.547 1 97.25 187 GLY B CA 1
ATOM 3457 C C . GLY B 1 187 ? 2.58 23.375 -13.633 1 97.25 187 GLY B C 1
ATOM 3458 O O . GLY B 1 187 ? 2.467 22.672 -14.648 1 97.25 187 GLY B O 1
ATOM 3459 N N . ARG B 1 188 ? 1.816 23.219 -12.539 1 98.12 188 ARG B N 1
ATOM 3460 C CA . ARG B 1 188 ? 0.768 22.203 -12.516 1 98.12 188 ARG B CA 1
ATOM 3461 C C . ARG B 1 188 ? -0.576 22.812 -12.133 1 98.12 188 ARG B C 1
ATOM 3463 O O . ARG B 1 188 ? -1.08 22.562 -11.031 1 98.12 188 ARG B O 1
ATOM 3470 N N . PRO B 1 189 ? -1.216 23.547 -13.062 1 97.38 189 PRO B N 1
ATOM 3471 C CA . PRO B 1 189 ? -2.465 24.234 -12.734 1 97.38 189 PRO B CA 1
ATOM 3472 C C . PRO B 1 189 ? -3.586 23.281 -12.344 1 97.38 189 PRO B C 1
ATOM 3474 O O . PRO B 1 189 ? -4.414 23.609 -11.492 1 97.38 189 PRO B O 1
ATOM 3477 N N . LYS B 1 190 ? -3.658 22.062 -13.031 1 97.62 190 LYS B N 1
ATOM 3478 C CA . LYS B 1 190 ? -4.688 21.094 -12.695 1 97.62 190 LYS B CA 1
ATOM 3479 C C . LYS B 1 190 ? -4.531 20.609 -11.258 1 97.62 190 LYS B C 1
ATOM 3481 O O . LYS B 1 190 ? -5.516 20.5 -10.523 1 97.62 190 LYS B O 1
ATOM 3486 N N . LEU B 1 191 ? -3.305 20.375 -10.883 1 98.62 191 LEU B N 1
ATOM 3487 C CA . LEU B 1 191 ? -3.014 19.922 -9.523 1 98.62 191 LEU B CA 1
ATOM 3488 C C . LEU B 1 191 ? -3.33 21.031 -8.516 1 98.62 191 LEU B C 1
ATOM 3490 O O . LEU B 1 191 ? -3.889 20.75 -7.453 1 98.62 191 LEU B O 1
ATOM 3494 N N . SER B 1 192 ? -2.977 22.234 -8.812 1 98.5 192 SER B N 1
ATOM 3495 C CA . SER B 1 192 ? -3.238 23.391 -7.949 1 98.5 192 SER B CA 1
ATOM 3496 C C . SER B 1 192 ? -4.734 23.594 -7.734 1 98.5 192 SER B C 1
ATOM 3498 O O . SER B 1 192 ? -5.18 23.844 -6.613 1 98.5 192 SER B O 1
ATOM 3500 N N . ALA B 1 193 ? -5.473 23.484 -8.805 1 98.56 193 ALA B N 1
ATOM 3501 C CA . ALA B 1 193 ? -6.922 23.641 -8.703 1 98.56 193 ALA B CA 1
ATOM 3502 C C . ALA B 1 193 ? -7.527 22.547 -7.828 1 98.56 193 ALA B C 1
ATOM 3504 O O . ALA B 1 193 ? -8.422 22.812 -7.023 1 98.56 193 ALA B O 1
ATOM 3505 N N . TRP B 1 194 ? -7.07 21.344 -8.023 1 98.81 194 TRP B N 1
ATOM 3506 C CA . TRP B 1 194 ? -7.512 20.219 -7.195 1 98.81 194 TRP B CA 1
ATOM 3507 C C . TRP B 1 194 ? -7.191 20.469 -5.723 1 98.81 194 TRP B C 1
ATOM 3509 O O . TRP B 1 194 ? -8.047 20.281 -4.855 1 98.81 194 TRP B O 1
ATOM 3519 N N . ARG B 1 195 ? -5.965 20.938 -5.438 1 98.62 195 ARG B N 1
ATOM 3520 C CA . ARG B 1 195 ? -5.562 21.266 -4.074 1 98.62 195 ARG B CA 1
ATOM 3521 C C . ARG B 1 195 ? -6.516 22.281 -3.457 1 98.62 195 ARG B C 1
ATOM 3523 O O . ARG B 1 195 ? -6.93 22.141 -2.305 1 98.62 195 ARG B O 1
ATOM 3530 N N . ASP B 1 196 ? -6.832 23.281 -4.203 1 98.62 196 ASP B N 1
ATOM 3531 C CA . ASP B 1 196 ? -7.727 24.328 -3.711 1 98.62 196 ASP B CA 1
ATOM 3532 C C . ASP B 1 196 ? -9.102 23.75 -3.369 1 98.62 196 ASP B C 1
ATOM 3534 O O . ASP B 1 196 ? -9.703 24.125 -2.359 1 98.62 196 ASP B O 1
ATOM 3538 N N . ARG B 1 197 ? -9.625 22.844 -4.203 1 98.81 197 ARG B N 1
ATOM 3539 C CA . ARG B 1 197 ? -10.914 22.219 -3.939 1 98.81 197 ARG B CA 1
ATOM 3540 C C . ARG B 1 197 ? -10.852 21.344 -2.695 1 98.81 197 ARG B C 1
ATOM 3542 O O . ARG B 1 197 ? -11.781 21.328 -1.891 1 98.81 197 ARG B O 1
ATOM 3549 N N . VAL B 1 198 ? -9.75 20.625 -2.551 1 98.88 198 VAL B N 1
ATOM 3550 C CA . VAL B 1 198 ? -9.586 19.766 -1.39 1 98.88 198 VAL B CA 1
ATOM 3551 C C . VAL B 1 198 ? -9.5 20.609 -0.121 1 98.88 198 VAL B C 1
ATOM 3553 O O . VAL B 1 198 ? -10.148 20.297 0.882 1 98.88 198 VAL B O 1
ATOM 3556 N N . GLN B 1 199 ? -8.719 21.672 -0.186 1 98.75 199 GLN B N 1
ATOM 3557 C CA . GLN B 1 199 ? -8.594 22.578 0.946 1 98.75 199 GLN B CA 1
ATOM 3558 C C . GLN B 1 199 ? -9.945 23.188 1.322 1 98.75 199 GLN B C 1
ATOM 3560 O O . GLN B 1 199 ? -10.289 23.266 2.504 1 98.75 199 GLN B O 1
ATOM 3565 N N . ALA B 1 200 ? -10.648 23.578 0.363 1 98.69 200 ALA B N 1
ATOM 3566 C CA . ALA B 1 200 ? -11.977 24.156 0.6 1 98.69 200 ALA B CA 1
ATOM 3567 C C . ALA B 1 200 ? -12.906 23.125 1.236 1 98.69 200 ALA B C 1
ATOM 3569 O O . ALA B 1 200 ? -13.68 23.453 2.137 1 98.69 200 ALA B O 1
ATOM 3570 N N . ALA B 1 201 ? -12.867 21.922 0.748 1 98.62 201 ALA B N 1
ATOM 3571 C CA . ALA B 1 201 ? -13.719 20.859 1.267 1 98.62 201 ALA B CA 1
ATOM 3572 C C . ALA B 1 201 ? -13.367 20.531 2.715 1 98.62 201 ALA B C 1
ATOM 3574 O O . ALA B 1 201 ? -14.258 20.266 3.529 1 98.62 201 ALA B O 1
ATOM 3575 N N . ILE B 1 202 ? -12.117 20.516 3.094 1 98.38 202 ILE B N 1
ATOM 3576 C CA . ILE B 1 202 ? -11.641 20.203 4.438 1 98.38 202 ILE B CA 1
ATOM 3577 C C . ILE B 1 202 ? -11.883 21.391 5.359 1 98.38 202 ILE B C 1
ATOM 3579 O O . ILE B 1 202 ? -12.219 21.219 6.531 1 98.38 202 ILE B O 1
ATOM 3583 N N . GLY B 1 203 ? -11.742 22.562 4.832 1 98.44 203 GLY B N 1
ATOM 3584 C CA . GLY B 1 203 ? -11.719 23.797 5.605 1 98.44 203 GLY B CA 1
ATOM 3585 C C . GLY B 1 203 ? -10.32 24.328 5.863 1 98.44 203 GLY B C 1
ATOM 3586 O O . GLY B 1 203 ? -9.438 23.578 6.301 1 98.44 203 GLY B O 1
ATOM 3587 N N . GLN B 1 204 ? -10.133 25.594 5.664 1 97.88 204 GLN B N 1
ATOM 3588 C CA . GLN B 1 204 ? -8.82 26.234 5.723 1 97.88 204 GLN B CA 1
ATOM 3589 C C . GLN B 1 204 ? -8.18 26.047 7.098 1 97.88 204 GLN B C 1
ATOM 3591 O O . GLN B 1 204 ? -6.996 25.734 7.199 1 97.88 204 GLN B O 1
ATOM 3596 N N . GLU B 1 205 ? -8.883 26.234 8.109 1 98.44 205 GLU B N 1
ATOM 3597 C CA . GLU B 1 205 ? -8.344 26.172 9.469 1 98.44 205 GLU B CA 1
ATOM 3598 C C . GLU B 1 205 ? -7.805 24.781 9.781 1 98.44 205 GLU B C 1
ATOM 3600 O O . GLU B 1 205 ? -6.68 24.656 10.273 1 98.44 205 GLU B O 1
ATOM 3605 N N . LEU B 1 206 ? -8.602 23.812 9.508 1 98.81 206 LEU B N 1
ATOM 3606 C CA . LEU B 1 206 ? -8.195 22.438 9.773 1 98.81 206 LEU B CA 1
ATOM 3607 C C . LEU B 1 206 ? -7.023 22.047 8.875 1 98.81 206 LEU B C 1
ATOM 3609 O O . LEU B 1 206 ? -6.098 21.359 9.328 1 98.81 206 LEU B O 1
ATOM 3613 N N . PHE B 1 207 ? -7.102 22.422 7.637 1 98.75 207 PHE B N 1
ATOM 3614 C CA . PHE B 1 207 ? -6.012 22.172 6.699 1 98.75 207 PHE B CA 1
ATOM 3615 C C . PHE B 1 207 ? -4.703 22.766 7.227 1 98.75 207 PHE B C 1
ATOM 3617 O O . PHE B 1 207 ? -3.682 22.078 7.262 1 98.75 207 PHE B O 1
ATOM 3624 N N . ASP B 1 208 ? -4.742 23.984 7.684 1 98.31 208 ASP B N 1
ATOM 3625 C CA . ASP B 1 208 ? -3.557 24.656 8.203 1 98.31 208 ASP B CA 1
ATOM 3626 C C . ASP B 1 208 ? -3.057 23.984 9.484 1 98.31 208 ASP B C 1
ATOM 3628 O O . ASP B 1 208 ? -1.853 23.797 9.656 1 98.31 208 ASP B O 1
ATOM 3632 N N . ASP B 1 209 ? -3.973 23.719 10.305 1 98.56 209 ASP B N 1
ATOM 3633 C CA . ASP B 1 209 ? -3.623 23.078 11.57 1 98.56 209 ASP B CA 1
ATOM 3634 C C . ASP B 1 209 ? -2.893 21.766 11.352 1 98.56 209 ASP B C 1
ATOM 3636 O O . ASP B 1 209 ? -1.86 21.5 11.969 1 98.56 209 ASP B O 1
ATOM 3640 N N . ALA B 1 210 ? -3.381 20.922 10.453 1 98.75 210 ALA B N 1
ATOM 3641 C CA . ALA B 1 210 ? -2.836 19.594 10.195 1 98.75 210 ALA B CA 1
ATOM 3642 C C . ALA B 1 210 ? -1.449 19.688 9.562 1 98.75 210 ALA B C 1
ATOM 3644 O O . ALA B 1 210 ? -0.606 18.812 9.766 1 98.75 210 ALA B O 1
ATOM 3645 N N . HIS B 1 211 ? -1.223 20.734 8.766 1 98.56 211 HIS B N 1
ATOM 3646 C CA . HIS B 1 211 ? 0.01 20.797 7.988 1 98.56 211 HIS B CA 1
ATOM 3647 C C . HIS B 1 211 ? 1 21.781 8.602 1 98.56 211 HIS B C 1
ATOM 3649 O O . HIS B 1 211 ? 2.094 21.984 8.07 1 98.56 211 HIS B O 1
ATOM 3655 N N . ARG B 1 212 ? 0.645 22.375 9.719 1 97.81 212 ARG B N 1
ATOM 3656 C CA . ARG B 1 212 ? 1.498 23.375 10.352 1 97.81 212 ARG B CA 1
ATOM 3657 C C . ARG B 1 212 ? 2.877 22.797 10.664 1 97.81 212 ARG B C 1
ATOM 3659 O O . ARG B 1 212 ? 3.896 23.406 10.32 1 97.81 212 ARG B O 1
ATOM 3666 N N . THR B 1 213 ? 2.887 21.672 11.25 1 96.12 213 THR B N 1
ATOM 3667 C CA . THR B 1 213 ? 4.133 21.062 11.695 1 96.12 213 THR B CA 1
ATOM 3668 C C . THR B 1 213 ? 5.062 20.797 10.516 1 96.12 213 THR B C 1
ATOM 3670 O O . THR B 1 213 ? 6.25 21.125 10.562 1 96.12 213 THR B O 1
ATOM 3673 N N . ILE B 1 214 ? 4.559 20.266 9.43 1 96.19 214 ILE B N 1
ATOM 3674 C CA . ILE B 1 214 ? 5.391 19.906 8.289 1 96.19 214 ILE B CA 1
ATOM 3675 C C . ILE B 1 214 ? 5.84 21.156 7.555 1 96.19 214 ILE B C 1
ATOM 3677 O O . ILE B 1 214 ? 6.957 21.219 7.035 1 96.19 214 ILE B O 1
ATOM 3681 N N . LEU B 1 215 ? 4.969 22.156 7.504 1 96.5 215 LEU B N 1
ATOM 3682 C CA . LEU B 1 215 ? 5.289 23.375 6.766 1 96.5 215 LEU B CA 1
ATOM 3683 C C . LEU B 1 215 ? 6.297 24.219 7.535 1 96.5 215 LEU B C 1
ATOM 3685 O O . LEU B 1 215 ? 6.965 25.078 6.949 1 96.5 215 LEU B O 1
ATOM 3689 N N . GLU B 1 216 ? 6.406 23.969 8.82 1 96.19 216 GLU B N 1
ATOM 3690 C CA . GLU B 1 216 ? 7.387 24.688 9.641 1 96.19 216 GLU B CA 1
ATOM 3691 C C . GLU B 1 216 ? 8.672 23.875 9.789 1 96.19 216 GLU B C 1
ATOM 3693 O O . GLU B 1 216 ? 9.586 24.281 10.508 1 96.19 216 GLU B O 1
ATOM 3698 N N . ALA B 1 217 ? 8.734 22.781 9.172 1 94.81 217 ALA B N 1
ATOM 3699 C CA . ALA B 1 217 ? 9.844 21.844 9.352 1 94.81 217 ALA B CA 1
ATOM 3700 C C . ALA B 1 217 ? 11.18 22.5 9.031 1 94.81 217 ALA B C 1
ATOM 3702 O O . ALA B 1 217 ? 12.172 22.266 9.719 1 94.81 217 ALA B O 1
ATOM 3703 N N . GLN B 1 218 ? 11.281 23.297 8.016 1 93.38 218 GLN B N 1
ATOM 3704 C CA . GLN B 1 218 ? 12.523 23.938 7.613 1 93.38 218 GLN B CA 1
ATOM 3705 C C . GLN B 1 218 ? 13.07 24.812 8.734 1 93.38 218 GLN B C 1
ATOM 3707 O O . GLN B 1 218 ? 14.289 24.906 8.922 1 93.38 218 GLN B O 1
ATOM 3712 N N . ASP B 1 219 ? 12.195 25.375 9.43 1 92.44 219 ASP B N 1
ATOM 3713 C CA . ASP B 1 219 ? 12.586 26.297 10.5 1 92.44 219 ASP B CA 1
ATOM 3714 C C . ASP B 1 219 ? 12.883 25.531 11.789 1 92.44 219 ASP B C 1
ATOM 3716 O O . ASP B 1 219 ? 13.656 26 12.625 1 92.44 219 ASP B O 1
ATOM 3720 N N . ARG B 1 220 ? 12.32 24.406 11.859 1 89.75 220 ARG B N 1
ATOM 3721 C CA . ARG B 1 220 ? 12.352 23.719 13.148 1 89.75 220 ARG B CA 1
ATOM 3722 C C . ARG B 1 220 ? 13.422 22.625 13.164 1 89.75 220 ARG B C 1
ATOM 3724 O O . ARG B 1 220 ? 13.836 22.172 14.234 1 89.75 220 ARG B O 1
ATOM 3731 N N . VAL B 1 221 ? 13.781 22.281 12.062 1 89.06 221 VAL B N 1
ATOM 3732 C CA . VAL B 1 221 ? 14.719 21.156 11.992 1 89.06 221 VAL B CA 1
ATOM 3733 C C . VAL B 1 221 ? 16.047 21.562 12.617 1 89.06 221 VAL B C 1
ATOM 3735 O O . VAL B 1 221 ? 16.594 22.625 12.32 1 89.06 221 VAL B O 1
ATOM 3738 N N . VAL B 1 222 ? 16.453 20.781 13.578 1 85.06 222 VAL B N 1
ATOM 3739 C CA . VAL B 1 222 ? 17.75 20.969 14.227 1 85.06 222 VAL B CA 1
ATOM 3740 C C . VAL B 1 222 ? 18.562 19.672 14.141 1 85.06 222 VAL B C 1
ATOM 3742 O O . VAL B 1 222 ? 18 18.594 14.031 1 85.06 222 VAL B O 1
ATOM 3745 N N . PRO B 1 223 ? 19.891 19.859 14.195 1 83 223 PRO B N 1
ATOM 3746 C CA . PRO B 1 223 ? 20.703 18.656 14.188 1 83 223 PRO B CA 1
ATOM 3747 C C . PRO B 1 223 ? 20.375 17.703 15.344 1 83 223 PRO B C 1
ATOM 3749 O O . PRO B 1 223 ? 20.156 18.156 16.469 1 83 223 PRO B O 1
ATOM 3752 N N . MET B 1 224 ? 20.219 16.5 14.961 1 79 224 MET B N 1
ATOM 3753 C CA . MET B 1 224 ? 19.938 15.5 15.992 1 79 224 MET B CA 1
ATOM 3754 C C . MET B 1 224 ? 21.125 15.32 16.922 1 79 224 MET B C 1
ATOM 3756 O O . MET B 1 224 ? 22.281 15.336 16.484 1 79 224 MET B O 1
ATOM 3760 N N . GLU B 1 225 ? 20.688 15.117 18.141 1 75.88 225 GLU B N 1
ATOM 3761 C CA . GLU B 1 225 ? 21.734 14.828 19.109 1 75.88 225 GLU B CA 1
ATOM 3762 C C . GLU B 1 225 ? 22.453 13.516 18.797 1 75.88 225 GLU B C 1
ATOM 3764 O O . GLU B 1 225 ? 21.828 12.562 18.344 1 75.88 225 GLU B O 1
ATOM 3769 N N . GLN B 1 226 ? 23.672 13.5 19.109 1 67.25 226 GLN B N 1
ATOM 3770 C CA . GLN B 1 226 ? 24.547 12.359 18.828 1 67.25 226 GLN B CA 1
ATOM 3771 C C . GLN B 1 226 ? 23.969 11.078 19.422 1 67.25 226 GLN B C 1
ATOM 3773 O O . GLN B 1 226 ? 24.078 10.008 18.828 1 67.25 226 GLN B O 1
ATOM 3778 N N . SER B 1 227 ? 23.484 11.148 20.594 1 66.12 227 SER B N 1
ATOM 3779 C CA . SER B 1 227 ? 22.969 9.977 21.281 1 66.12 227 SER B CA 1
ATOM 3780 C C . SER B 1 227 ? 21.828 9.32 20.5 1 66.12 227 SER B C 1
ATOM 3782 O O . SER B 1 227 ? 21.625 8.109 20.594 1 66.12 227 SER B O 1
ATOM 3784 N N . LYS B 1 228 ? 21.078 9.969 19.766 1 63.06 228 LYS B N 1
ATOM 3785 C CA . LYS B 1 228 ? 19.922 9.492 19 1 63.06 228 LYS B CA 1
ATOM 3786 C C . LYS B 1 228 ? 20.328 9.109 17.578 1 63.06 228 LYS B C 1
ATOM 3788 O O . LYS B 1 228 ? 19.703 8.25 16.953 1 63.06 228 LYS B O 1
ATOM 3793 N N . LEU B 1 229 ? 21.406 9.602 17.25 1 66 229 LEU B N 1
ATOM 3794 C CA . LEU B 1 229 ? 21.828 9.633 15.852 1 66 229 LEU B CA 1
ATOM 3795 C C . LEU B 1 229 ? 22.25 8.242 15.383 1 66 229 LEU B C 1
ATOM 3797 O O . LEU B 1 229 ? 21.922 7.832 14.266 1 66 229 LEU B O 1
ATOM 3801 N N . HIS B 1 230 ? 22.859 7.426 16.281 1 64.38 230 HIS B N 1
ATOM 3802 C CA . HIS B 1 230 ? 23.5 6.227 15.75 1 64.38 230 HIS B CA 1
ATOM 3803 C C . HIS B 1 230 ? 22.469 5.23 15.234 1 64.38 230 HIS B C 1
ATOM 3805 O O . HIS B 1 230 ? 22.578 4.75 14.102 1 64.38 230 HIS B O 1
ATOM 3811 N N . MET B 1 231 ? 21.562 4.922 15.992 1 62.66 231 MET B N 1
ATOM 3812 C CA . MET B 1 231 ? 20.594 3.906 15.594 1 62.66 231 MET B CA 1
ATOM 3813 C C . MET B 1 231 ? 19.703 4.414 14.469 1 62.66 231 MET B C 1
ATOM 3815 O O . MET B 1 231 ? 19.453 3.695 13.5 1 62.66 231 MET B O 1
ATOM 3819 N N . PHE B 1 232 ? 19.375 5.535 14.453 1 68.62 232 PHE B N 1
ATOM 3820 C CA . PHE B 1 232 ? 18.422 6.113 13.5 1 68.62 232 PHE B CA 1
ATOM 3821 C C . PHE B 1 232 ? 19.078 6.324 12.148 1 68.62 232 PHE B C 1
ATOM 3823 O O . PHE B 1 232 ? 18.484 6.051 11.109 1 68.62 232 PHE B O 1
ATOM 3830 N N . LYS B 1 233 ? 20.328 6.594 12.297 1 74.38 233 LYS B N 1
ATOM 3831 C CA . LYS B 1 233 ? 21.062 6.934 11.078 1 74.38 233 LYS B CA 1
ATOM 3832 C C . LYS B 1 233 ? 21.188 5.727 10.156 1 74.38 233 LYS B C 1
ATOM 3834 O O . LYS B 1 233 ? 20.953 5.836 8.953 1 74.38 233 LYS B O 1
ATOM 3839 N N . ALA B 1 234 ? 21.469 4.648 10.711 1 72 234 ALA B N 1
ATOM 3840 C CA . ALA B 1 234 ? 21.656 3.455 9.891 1 72 234 ALA B CA 1
ATOM 3841 C C . ALA B 1 234 ? 20.359 3.053 9.203 1 72 234 ALA B C 1
ATOM 3843 O O . ALA B 1 234 ? 20.359 2.689 8.023 1 72 234 ALA B O 1
ATOM 3844 N N . LYS B 1 235 ? 19.328 3.201 9.82 1 75.25 235 LYS B N 1
ATOM 3845 C CA . LYS B 1 235 ? 18.016 2.809 9.281 1 75.25 235 LYS B CA 1
ATOM 3846 C C . LYS B 1 235 ? 17.562 3.77 8.188 1 75.25 235 LYS B C 1
ATOM 3848 O O . LYS B 1 235 ? 17.031 3.34 7.16 1 75.25 235 LYS B O 1
ATOM 3853 N N . VAL B 1 236 ? 17.828 4.941 8.461 1 76.94 236 VAL B N 1
ATOM 3854 C CA . VAL B 1 236 ? 17.406 5.977 7.523 1 76.94 236 VAL B CA 1
ATOM 3855 C C . VAL B 1 236 ? 18.219 5.879 6.234 1 76.94 236 VAL B C 1
ATOM 3857 O O . VAL B 1 236 ? 17.672 5.98 5.137 1 76.94 236 VAL B O 1
ATOM 3860 N N . ILE B 1 237 ? 19.484 5.566 6.449 1 74.5 237 ILE B N 1
ATOM 3861 C CA . ILE B 1 237 ? 20.359 5.449 5.293 1 74.5 237 ILE B CA 1
ATOM 3862 C C . ILE B 1 237 ? 19.969 4.227 4.465 1 74.5 237 ILE B C 1
ATOM 3864 O O . ILE B 1 237 ? 19.922 4.293 3.234 1 74.5 237 ILE B O 1
ATOM 3868 N N . LYS B 1 238 ? 19.672 3.223 5.102 1 74.75 238 LYS B N 1
ATOM 3869 C CA . LYS B 1 238 ? 19.266 1.999 4.418 1 74.75 238 LYS B CA 1
ATOM 3870 C C . LYS B 1 238 ? 17.984 2.217 3.623 1 74.75 238 LYS B C 1
ATOM 3872 O O . LYS B 1 238 ? 17.828 1.688 2.52 1 74.75 238 LYS B O 1
ATOM 3877 N N . PHE B 1 239 ? 17.141 3.051 4.141 1 74.31 239 PHE B N 1
ATOM 3878 C CA . PHE B 1 239 ? 15.82 3.201 3.549 1 74.31 239 PHE B CA 1
ATOM 3879 C C . PHE B 1 239 ? 15.844 4.238 2.432 1 74.31 239 PHE B C 1
ATOM 3881 O O . PHE B 1 239 ? 15.234 4.031 1.377 1 74.31 239 PHE B O 1
ATOM 3888 N N . PHE B 1 240 ? 16.609 5.289 2.584 1 72.88 240 PHE B N 1
ATOM 3889 C CA . PHE B 1 240 ? 16.453 6.398 1.65 1 72.88 240 PHE B CA 1
ATOM 3890 C C . PHE B 1 240 ? 17.688 6.551 0.775 1 72.88 240 PHE B C 1
ATOM 3892 O O . PHE B 1 240 ? 17.656 7.273 -0.224 1 72.88 240 PHE B O 1
ATOM 3899 N N . MET B 1 241 ? 18.828 5.934 1.254 1 71.69 241 MET B N 1
ATOM 3900 C CA . MET B 1 241 ? 20.062 6.125 0.498 1 71.69 241 MET B CA 1
ATOM 3901 C C . MET B 1 241 ? 20.5 4.824 -0.172 1 71.69 241 MET B C 1
ATOM 3903 O O . MET B 1 241 ? 20.25 3.736 0.357 1 71.69 241 MET B O 1
#

Radius of gyration: 21.7 Å; Cα contacts (8 Å, |Δi|>4): 742; chains: 2; bounding box: 48×54×54 Å

Sequence (482 aa):
MALELYLDLYSQPCRSVYIFAKQNKIPFDFKQVTLFDAQQYGEEFGKINPLRKVPALRDGDFCLAESVAILIYLAEKFQTPDYWYPAEVQQRARVNEYLSWQHSALRLHGSKVFWLRLMLPKALGIEVPQEKMDAALEDLNGSLTLIEEKFIQDKAFIAGDQISLADLVAIVEIMQPVGSGLDVFEGRPKLSAWRDRVQAAIGQELFDDAHRTILEAQDRVVPMEQSKLHMFKAKVIKFFMMALELYLDLYSQPCRSVYIFAKQNKIPFDFKQVTLFDAQQYGEEFGKINPLRKVPALRDGDFCLAESVAILIYLAEKFQTPDYWYPAEVQQRARVNEYLSWQHSALRLHGSKVFWLRLMLPKALGIEVPQEKMDAALEDLNGSLTLIEEKFIQDKAFIAGDQISLADLVAIVEIMQPVGSGLDVFEGRPKLSAWRDRVQAAIGQELFDDAHRTILEAQDRVVPMEQSKLHMFKAKVIKFFM

Secondary structure (DSSP, 8-state):
---EEEE-TTSHHHHHHHHHHHHTT---EEEE--GGGTGGGSHHHHHH-TT--S-EEEETTEEEESHHHHHHHHHHHTT--GGGS-SSHHHHHHHHHHHHHGGGTHHHHHHHHHIIIIIIIIII-----HHHHHHHHHHHHHHHHHIIIIIITTSSBTTBSS--HHHHHHHHHHHHHHTTT--TTTT-HHHHHHHHHHHHHH-HHHHHHHHHHHHTHHHH--PPPHHHHHHHHHHHHHHH-/---EEEE-TTSHHHHHHHHHHHHTT---EEEE--GGGTGGGSHHHHHH-TT--S-EEEETTEEEESHHHHHHHHHHHTT--GGGS-SSHHHHHHHHHHHHHGGGTHHHHHHHHHIIIIIIIIII-----HHHHHHHHHHHHHHHHHIIIIIITTSSBTTBSS--HHHHHHHHHHHHHHTTT--TTTT-HHHHHHHHHHHHHH-HHHHHHHHHHHHTHHHH--PPPHHHHHHHHHHHHHHH-

Foldseek 3Di:
DFKEWEADLLALLRLLLVLLCVLQVPTYHYHYDDVLQLSLVDPVVCVQPVVSDDTWIDDPPDIDHDSVVSNVCCCVVVVGDCQAQHPPDQLNVLLVVLVVPCPPALQLLLQLLLCQLACCCFAQVHHHDPVLNVVSVVRNLVRVVCCDVPQCPPALERSHPDHYSSLSSNLSSQCNNVLSVDDSCVPPVSVVSSNVSSCVNSDVVSVCVSCVCSNCCNVPRHHHDPVSRPVVVVVVVVSND/DFKEWEADLLALLRLLLVLLCVLQVRDYHYHYDDVLQLSLVDPVVCVQPVVSDDTWIDDPPDIDHDSVVSNVCCCVVVVGDCQAQHPPDQLNVLLVVLVVPCPPALQLLLQLLLCQLACCCFAQVHHHDPVLNVVSVVRNLVRVVCCDVPQCPPALERSHPDHYSSLSSNLSSQCNNVLSVDDSCVPPVSVVSSNVSSCVNSDVVSVCVSCVCSNCCNVPRHYHDPVSNPVVVVVVVVSND

InterPro domains:
  IPR004045 Glutathione S-transferase, N-terminal [PF02798] (18-76)
  IPR004045 Glutathione S-transferase, N-terminal [PS50404] (1-82)
  IPR004046 Glutathione S-transferase, C-terminal [PF00043] (112-199)
  IPR010987 Glutathione S-transferase, C-terminal-like [PS50405] (88-224)
  IPR036249 Thioredoxin-like superfamily [SSF52833] (2-86)
  IPR036282 Glutathione S-transferase, C-terminal domain superfamily [SSF47616] (82-203)
  IPR040075 Glutathione S-transferase Theta, N-terminal [cd03050] (3-78)
  IPR040077 Glutathione S-transferase Theta, C-terminal [cd03183] (92-215)
  IPR040079 Glutathione transferase family [SFLDS00019] (1-222)
  IPR051369 Glutathione S-transferase Theta [PTHR43917] (1-221)

pLDDT: mean 94.83, std 7.72, range [62.66, 98.94]

Nearest PDB structures (foldseek):
  2c3n-assembly2_D  TM=9.772E-01  e=2.531E-26  Homo sapiens
  2c3t-assembly2_D  TM=9.741E-01  e=1.466E-25  Homo sapiens
  2il3-assembly1_B  TM=8.323E-01  e=5.038E-11  Anopheles gambiae
  5f05-assembly1_B  TM=8.573E-01  e=1.100E-10  Populus trichocarpa
  5f06-assembly1_B  TM=8.341E-01  e=1.881E-10  Populus trichocarpa